Protein 4PT7 (pdb70)

Radius of gyration: 27.23 Å; Cα contacts (8 Å, |Δi|>4): 713; chains: 4; bounding box: 63×76×85 Å

Foldseek 3Di:
DDDDDDPCVVVVPDDFDFDPLCVFPPLNPLQDPLLRRLLSLVVVCLVVQVVVVQADPVRAGKDQDALVRSCVSSVHDSVVSVVSQVSCVVSVQKDWDDDDDSRGIIIGGHDHDDDPRSVVVVVCVVPVDDD/DDDDDDVCVVVVPDDQDFDCCCVQPPLNVLPDPLLRRLLSLVVVCLVVQVVVVQADPVRAGKDFDALVRSCVSSVHDSVVSVVSQVSCVVSVQKDWADPDDRGGIIIGGHDHDADPSSVVVVVCVVVVDDDD/DDDDDDPVVVVVPDDFDFDPLCVQPPLNPLQDPLLRRLLSLVVVCLVVQVVVVQADPVRAGKDQDALVRSCVSSVHDSVVSVVSQVSCVVSVQKDWADPPDRRGIIMGGDDHDDDPSSVVVVVCVVPVDDDD/DDDDDDPVVVVVPDDFDFDPCCVQPPLNVQDDVLLRSLLSLVVVCLVVQVVVVQADPVRAGKDQDALVVSCVSSVHDNVVSVVSQCSCVVSVQKDWDDDPDNGGIIIGGHDHDDDPSSVVRVVCVVPVDDDD

B-factor: mean 53.96, std 19.15, range [24.27, 131.44]

Nearest PDB structures (foldseek):
  4pql-assembly1_A  TM=9.745E-01  e=8.942E-23  Staphylococcus aureus
  5kbj-assembly2_D  TM=9.899E-01  e=1.056E-21  Staphylococcus aureus
  5kbj-assembly1_C  TM=9.916E-01  e=3.564E-20  Staphylococcus aureus
  5kbj-assembly2_G  TM=9.544E-01  e=2.314E-20  Staphylococcus aureus
  4pta-assembly1_D  TM=9.881E-01  e=1.549E-15  Staphylococcus aureus subsp. aureus USA300

Secondary structure (DSSP, 8-state):
------HHHHHHT-EEEEEGGGGT-TTSTT--HHHHHHHHHHHHHHHHHHHTT-B-TT--B-B---HHHHHHHHT--HHHHHHHHHHHHHTTSEEEE--STTSPPEEEE------HHHHHHHHHHHT----/------HHHHHHT-EEEEETHHHH-GGGTT--HHHHHHHHHHHHHHHHHHHTT-B-TT--B-B---HHHHHHHHT--HHHHHHHHHHHHHTTSEEEE--STTPPPEEEE-PPP--HHHHHHHHHHHT-PPP-/------HHHHHHT-EEEEETHHHH-GGGTT--HHHHHHHHHHHHHHHHHHHTT-B-TTS-B-B---HHHHHHHTT--HHHHHHHHHHHHHTTSEEEE---TTSPPEEEE-PPP--HHHHHHHHHHTT-PPP-/---PPPHHHHHHT-EEEEEGGGGT-TTSTT--HHHHHHHHHHHHHHHHHHHTT-B-TT--B-B---HHHHHHHTT--HHHHHHHHHHHHHTTSEEEE---TTS--EEEE-PPP--HHHHHHHHHHHT-PPP-

Sequence (527 aa):
QNQYFTVQENYKERFYQIPKVFFTSENYKNLTNDMKIAYAILRDRLNLSIKNSWVDEDGNIYFVYSNEKLMEILNCKKEKLTKIKKGLENDGLLIQKRRGLNKPNILYLMKPIVTERDIYKIEKEENDVEPQNQYFTVQENYKERFYQIPKVFFTSENYKNLTNDMKIAYAILRDRLNLSIKNSWVDEDGNIYFVYSNEKLMEILNCKKEKLTKIKKGLENDGLLIQKRRGLNKPNILYLMKPIVTERDIYKIEKEENDVEPYQNQYFTVQENYKERFYQIPKVFFTSENYKNLTNDMKIAYAILRDRLNLSIKNSWVDEDGNIYFVYSNEKLMEILNCKKEKLTKIKKGLENDGLLIQKRRGLNKPNILYLMKPIVTERDIYKIEKEENDVEPYQNQYFTVQENYKERFYQIPKVFFTSENYKNLTNDMKIAYAILRDRLNLSIKNSWVDEDGNIYFVYSNEKLMEILNCKKEKLTKIKKGLENDGLLIQKRRGLNKPNILYLMKPIVTERDIYKIEKEENDVEPY

Solvent-accessible surface area: 31134 Å² total; per-residue (Å²): 151,158,162,200,212,58,81,80,58,83,16,32,74,57,33,13,57,0,2,7,1,4,54,12,3,62,76,7,85,40,4,25,9,42,21,16,12,3,6,1,16,4,59,44,15,45,80,3,0,94,120,23,86,24,61,40,178,108,48,69,52,41,0,38,8,30,58,124,50,2,56,113,16,20,132,27,141,118,111,73,2,71,116,8,27,118,12,0,64,102,39,40,1,1,65,37,124,190,124,44,141,136,106,50,36,27,4,39,17,59,114,5,124,17,47,145,138,0,37,131,86,1,64,133,71,44,73,43,70,83,163,146,158,167,205,211,63,86,82,63,79,21,37,74,56,32,16,58,1,1,14,1,3,62,8,4,91,93,7,148,107,12,58,48,33,13,22,8,3,5,1,15,4,53,52,16,45,76,5,0,93,109,20,88,25,63,39,169,121,48,75,51,40,1,31,6,37,34,63,52,2,22,109,20,11,100,25,37,35,70,62,2,73,98,7,24,124,11,0,74,104,36,42,0,1,66,31,118,174,90,41,167,133,127,41,29,29,3,28,21,80,116,5,113,20,52,155,140,2,37,142,51,2,79,122,69,38,89,42,69,77,120,155,148,155,167,205,212,58,76,78,57,84,20,32,76,56,33,16,56,0,2,12,0,3,60,21,4,66,76,7,80,43,6,6,23,44,5,21,10,4,4,1,15,5,58,47,16,42,79,4,0,97,118,22,86,22,63,37,178,107,46,74,54,38,1,38,15,32,72,120,52,3,33,122,14,18,134,28,154,137,130,80,4,75,86,6,20,94,12,0,64,119,35,44,1,4,70,20,112,169,106,42,144,127,98,47,35,42,3,34,18,54,109,6,115,16,49,150,142,0,35,123,79,2,67,123,70,44,74,45,66,87,116,259,149,155,164,201,212,61,78,81,64,81,19,46,73,61,29,16,58,1,2,7,0,4,62,7,5,88,93,6,142,115,10,51,43,44,11,21,11,3,4,1,15,4,53,50,17,45,99,7,0,97,122,23,85,20,60,41,180,123,44,76,52,36,1,31,16,35,44,64,52,4,20,108,15,19,133,25,62,35,64,68,2,43,106,7,24,117,14,0,73,118,34,42,1,1,60,43,111,188,84,54,154,149,95,47,46,28,4,27,18,58,118,6,113,20,54,150,180,3,33,150,73,2,55,136,71,38,83,43,64,90,114,153

Structure (mmCIF, N/CA/C/O backbone):
data_4PT7
#
_entry.id   4PT7
#
_cell.length_a   199.900
_cell.length_b   199.900
_cell.length_c   131.500
_cell.angle_alpha   90.00
_cell.angle_beta   90.00
_cell.angle_gamma   90.00
#
_symmetry.space_group_name_H-M   'I 4 2 2'
#
loop_
_entity.id
_entity.type
_entity.pdbx_description
1 polymer 'Replication initiator A family protein'
2 non-polymer 'SULFATE ION'
3 water water
#
loop_
_atom_site.group_PDB
_atom_site.id
_atom_site.type_symbol
_atom_site.label_atom_id
_atom_site.label_alt_id
_atom_site.label_comp_id
_atom_site.label_asym_id
_atom_site.label_entity_id
_atom_site.label_seq_id
_atom_site.pdbx_PDB_ins_code
_atom_site.Cartn_x
_atom_site.Cartn_y
_atom_site.Cartn_z
_atom_site.occupancy
_atom_site.B_iso_or_equiv
_atom_site.auth_seq_id
_atom_site.auth_comp_id
_atom_site.auth_asym_id
_atom_site.auth_atom_id
_atom_site.pdbx_PDB_model_num
ATOM 1 N N . GLN A 1 2 ? 70.903 -62.069 41.513 1.00 77.80 2 GLN A N 1
ATOM 2 C CA . GLN A 1 2 ? 70.320 -63.308 40.916 1.00 78.66 2 GLN A CA 1
ATOM 3 C C . GLN A 1 2 ? 68.958 -63.024 40.275 1.00 78.98 2 GLN A C 1
ATOM 4 O O . GLN A 1 2 ? 68.339 -61.987 40.540 1.00 78.28 2 GLN A O 1
ATOM 6 N N . ASN A 1 3 ? 68.501 -63.944 39.426 1.00 76.51 3 ASN A N 1
ATOM 7 C CA . ASN A 1 3 ? 67.210 -63.799 38.753 1.00 71.88 3 ASN A CA 1
ATOM 8 C C . ASN A 1 3 ? 66.083 -64.110 39.738 1.00 69.92 3 ASN A C 1
ATOM 9 O O . ASN A 1 3 ? 66.156 -65.090 40.486 1.00 70.35 3 ASN A O 1
ATOM 14 N N . GLN A 1 4 ? 65.040 -63.285 39.741 1.00 64.26 4 GLN A N 1
ATOM 15 C CA . GLN A 1 4 ? 63.930 -63.504 40.654 1.00 58.70 4 GLN A CA 1
ATOM 16 C C . GLN A 1 4 ? 62.624 -63.815 39.934 1.00 53.03 4 GLN A C 1
ATOM 17 O O . GLN A 1 4 ? 62.407 -63.412 38.787 1.00 48.63 4 GLN A O 1
ATOM 23 N N . TYR A 1 5 ? 61.758 -64.549 40.626 1.00 49.61 5 TYR A N 1
ATOM 24 C CA . TYR A 1 5 ? 60.470 -64.962 40.092 1.00 45.88 5 TYR A CA 1
ATOM 25 C C . TYR A 1 5 ? 59.441 -63.836 40.086 1.00 44.91 5 TYR A C 1
ATOM 26 O O . TYR A 1 5 ? 59.633 -62.796 40.711 1.00 41.11 5 TYR A O 1
ATOM 35 N N . PHE A 1 6 ? 58.345 -64.054 39.367 1.00 41.24 6 PHE A N 1
ATOM 36 C CA . PHE A 1 6 ? 57.258 -63.098 39.339 1.00 39.45 6 PHE A CA 1
ATOM 37 C C . PHE A 1 6 ? 56.293 -63.609 40.404 1.00 40.67 6 PHE A C 1
ATOM 38 O O . PHE A 1 6 ? 55.753 -64.704 40.274 1.00 42.52 6 PHE A O 1
ATOM 46 N N . THR A 1 7 ? 56.095 -62.833 41.464 1.00 38.61 7 THR A N 1
ATOM 47 C CA . THR A 1 7 ? 55.195 -63.250 42.535 1.00 36.74 7 THR A CA 1
ATOM 48 C C . THR A 1 7 ? 53.816 -62.612 42.398 1.00 40.25 7 THR A C 1
ATOM 49 O O . THR A 1 7 ? 53.676 -61.504 41.870 1.00 40.21 7 THR A O 1
ATOM 53 N N . VAL A 1 8 ? 52.794 -63.324 42.864 1.00 39.13 8 VAL A N 1
ATOM 54 C CA . VAL A 1 8 ? 51.425 -62.830 42.788 1.00 40.67 8 VAL A CA 1
ATOM 55 C C . VAL A 1 8 ? 51.240 -61.628 43.732 1.00 42.31 8 VAL A C 1
ATOM 56 O O . VAL A 1 8 ? 50.505 -60.691 43.420 1.00 44.77 8 VAL A O 1
ATOM 60 N N . GLN A 1 9 ? 51.932 -61.636 44.866 1.00 38.70 9 GLN A N 1
ATOM 61 C CA . GLN A 1 9 ? 51.814 -60.529 45.804 1.00 44.75 9 GLN A CA 1
ATOM 62 C C . GLN A 1 9 ? 52.349 -59.235 45.179 1.00 45.18 9 GLN A C 1
ATOM 63 O O . GLN A 1 9 ? 51.780 -58.162 45.374 1.00 41.45 9 GLN A O 1
ATOM 69 N N . GLU A 1 10 ? 53.436 -59.332 44.420 1.00 44.02 10 GLU A N 1
ATOM 70 C CA . GLU A 1 10 ? 53.991 -58.151 43.779 1.00 43.08 10 GLU A CA 1
ATOM 71 C C . GLU A 1 10 ? 53.028 -57.686 42.684 1.00 42.55 10 GLU A C 1
ATOM 72 O O . GLU A 1 10 ? 52.841 -56.494 42.469 1.00 42.22 10 GLU A O 1
ATOM 78 N N . ASN A 1 11 ? 52.398 -58.638 42.012 1.00 37.50 11 ASN A N 1
ATOM 79 C CA . ASN A 1 11 ? 51.460 -58.326 40.950 1.00 34.46 11 ASN A CA 1
ATOM 80 C C . ASN A 1 11 ? 50.266 -57.533 41.488 1.00 37.74 11 ASN A C 1
ATOM 81 O O . ASN A 1 11 ? 49.867 -56.528 40.909 1.00 38.17 11 ASN A O 1
ATOM 86 N N . TYR A 1 12 ? 49.688 -57.969 42.599 1.00 33.63 12 TYR A N 1
ATOM 87 C CA . TYR A 1 12 ? 48.544 -57.248 43.142 1.00 37.55 12 TYR A CA 1
ATOM 88 C C . TYR A 1 12 ? 48.986 -55.986 43.869 1.00 39.90 12 TYR A C 1
ATOM 89 O O . TYR A 1 12 ? 48.255 -55.010 43.951 1.00 37.79 12 TYR A O 1
ATOM 98 N N . LYS A 1 13 ? 50.219 -56.000 44.346 1.00 41.30 13 LYS A N 1
ATOM 99 C CA . LYS A 1 13 ? 50.791 -54.858 45.032 1.00 41.94 13 LYS A CA 1
ATOM 100 C C . LYS A 1 13 ? 50.958 -53.707 44.021 1.00 45.58 13 LYS A C 1
ATOM 101 O O . LYS A 1 13 ? 50.877 -52.530 44.383 1.00 46.84 13 LYS A O 1
ATOM 107 N N . GLU A 1 14 ? 51.167 -54.063 42.753 1.00 41.53 14 GLU A N 1
ATOM 108 C CA . GLU A 1 14 ? 51.353 -53.088 41.681 1.00 39.29 14 GLU A CA 1
ATOM 109 C C . GLU A 1 14 ? 50.087 -52.764 40.877 1.00 38.56 14 GLU A C 1
ATOM 110 O O . GLU A 1 14 ? 50.146 -52.483 39.684 1.00 40.96 14 GLU A O 1
ATOM 116 N N . ARG A 1 15 ? 48.944 -52.798 41.548 1.00 39.27 15 ARG A N 1
ATOM 117 C CA . ARG A 1 15 ? 47.661 -52.453 40.932 1.00 35.75 15 ARG A CA 1
ATOM 118 C C . ARG A 1 15 ? 47.223 -51.133 41.561 1.00 32.28 15 ARG A C 1
ATOM 119 O O . ARG A 1 15 ? 47.193 -51.010 42.795 1.00 33.89 15 ARG A O 1
ATOM 127 N N . PHE A 1 16 ? 46.891 -50.141 40.741 1.00 31.21 16 PHE A N 1
ATOM 128 C CA . PHE A 1 16 ? 46.505 -48.860 41.309 1.00 32.61 16 PHE A CA 1
ATOM 129 C C . PHE A 1 16 ? 45.346 -48.162 40.612 1.00 35.79 16 PHE A C 1
ATOM 130 O O . PHE A 1 16 ? 44.867 -48.583 39.551 1.00 31.65 16 PHE A O 1
ATOM 138 N N . TYR A 1 17 ? 44.891 -47.090 41.257 1.00 35.81 17 TYR A N 1
ATOM 139 C CA . TYR A 1 17 ? 43.864 -46.218 40.717 1.00 32.18 17 TYR A CA 1
ATOM 140 C C . TYR A 1 17 ? 44.696 -45.031 40.271 1.00 29.83 17 TYR A C 1
ATOM 141 O O . TYR A 1 17 ? 45.644 -44.627 40.958 1.00 30.32 17 TYR A O 1
ATOM 150 N N . GLN A 1 18 ? 44.369 -44.503 39.102 1.00 30.55 18 GLN A N 1
ATOM 151 C CA . GLN A 1 18 ? 45.127 -43.409 38.531 1.00 34.80 18 GLN A CA 1
ATOM 152 C C . GLN A 1 18 ? 44.399 -42.085 38.538 1.00 37.83 18 GLN A C 1
ATOM 153 O O . GLN A 1 18 ? 43.322 -41.959 37.961 1.00 36.38 18 GLN A O 1
ATOM 159 N N . ILE A 1 19 ? 45.013 -41.082 39.152 1.00 36.30 19 ILE A N 1
ATOM 160 C CA . ILE A 1 19 ? 44.407 -39.767 39.177 1.00 33.71 19 ILE A CA 1
ATOM 161 C C . ILE A 1 19 ? 45.207 -38.856 38.266 1.00 34.20 19 ILE A C 1
ATOM 162 O O . ILE A 1 19 ? 46.426 -38.771 38.388 1.00 31.48 19 ILE A O 1
ATOM 167 N N . PRO A 1 20 ? 44.535 -38.164 37.336 1.00 30.80 20 PRO A N 1
ATOM 168 C CA . PRO A 1 20 ? 45.255 -37.262 36.430 1.00 30.33 20 PRO A CA 1
ATOM 169 C C . PRO A 1 20 ? 46.009 -36.200 37.234 1.00 35.10 20 PRO A C 1
ATOM 170 O O . PRO A 1 20 ? 45.450 -35.604 38.162 1.00 33.84 20 PRO A O 1
ATOM 174 N N . LYS A 1 21 ? 47.268 -35.958 36.873 1.00 34.97 21 LYS A N 1
ATOM 175 C CA . LYS A 1 21 ? 48.084 -34.970 37.572 1.00 35.35 21 LYS A CA 1
ATOM 176 C C . LYS A 1 21 ? 47.491 -33.579 37.423 1.00 37.23 21 LYS A C 1
ATOM 177 O O . LYS A 1 21 ? 47.597 -32.745 38.322 1.00 40.92 21 LYS A O 1
ATOM 183 N N . VAL A 1 22 ? 46.860 -33.336 36.282 1.00 38.63 22 VAL A N 1
ATOM 184 C CA . VAL A 1 22 ? 46.266 -32.041 36.020 1.00 37.22 22 VAL A CA 1
ATOM 185 C C . VAL A 1 22 ? 45.247 -31.663 37.106 1.00 39.03 22 VAL A C 1
ATOM 186 O O . VAL A 1 22 ? 44.940 -30.499 37.271 1.00 38.75 22 VAL A O 1
ATOM 190 N N . PHE A 1 23 ? 44.730 -32.637 37.857 1.00 38.22 23 PHE A N 1
ATOM 191 C CA . PHE A 1 23 ? 43.772 -32.322 38.926 1.00 39.51 23 PHE A CA 1
ATOM 192 C C . PHE A 1 23 ? 44.443 -31.622 40.105 1.00 42.70 23 PHE A C 1
ATOM 193 O O . PHE A 1 23 ? 43.760 -31.114 40.987 1.00 46.96 23 PHE A O 1
ATOM 201 N N . PHE A 1 24 ? 45.770 -31.588 40.124 1.00 43.33 24 PHE A N 1
ATOM 202 C CA . PHE A 1 24 ? 46.475 -30.952 41.236 1.00 46.62 24 PHE A CA 1
ATOM 203 C C . PHE A 1 24 ? 47.249 -29.715 40.820 1.00 47.92 24 PHE A C 1
ATOM 204 O O . PHE A 1 24 ? 47.934 -29.104 41.629 1.00 51.86 24 PHE A O 1
ATOM 212 N N . THR A 1 25 ? 47.151 -29.349 39.553 1.00 55.69 25 THR A N 1
ATOM 213 C CA . THR A 1 25 ? 47.873 -28.184 39.070 1.00 62.16 25 THR A CA 1
ATOM 214 C C . THR A 1 25 ? 46.921 -27.203 38.423 1.00 66.46 25 THR A C 1
ATOM 215 O O . THR A 1 25 ? 46.961 -26.003 38.707 1.00 69.41 25 THR A O 1
ATOM 219 N N . SER A 1 26 ? 46.055 -27.732 37.563 1.00 67.15 26 SER A N 1
ATOM 220 C CA . SER A 1 26 ? 45.086 -26.923 36.838 1.00 68.35 26 SER A CA 1
ATOM 221 C C . SER A 1 26 ? 44.237 -26.046 37.732 1.00 72.99 26 SER A C 1
ATOM 222 O O . SER A 1 26 ? 43.659 -26.512 38.724 1.00 74.52 26 SER A O 1
ATOM 225 N N . GLU A 1 27 ? 44.162 -24.772 37.361 1.00 71.06 27 GLU A N 1
ATOM 226 C CA . GLU A 1 27 ? 43.360 -23.817 38.093 1.00 72.28 27 GLU A CA 1
ATOM 227 C C . GLU A 1 27 ? 41.916 -23.968 37.629 1.00 69.77 27 GLU A C 1
ATOM 228 O O . GLU A 1 27 ? 41.064 -23.130 37.923 1.00 72.75 27 GLU A O 1
ATOM 234 N N . ASN A 1 28 ? 41.643 -25.044 36.896 1.00 62.69 28 ASN A N 1
ATOM 235 C CA . ASN A 1 28 ? 40.295 -25.299 36.409 1.00 55.84 28 ASN A CA 1
ATOM 236 C C . ASN A 1 28 ? 39.661 -26.460 37.165 1.00 50.28 28 ASN A C 1
ATOM 237 O O . ASN A 1 28 ? 38.493 -26.782 36.956 1.00 47.95 28 ASN A O 1
ATOM 242 N N . TYR A 1 29 ? 40.429 -27.079 38.057 1.00 45.11 29 TYR A N 1
ATOM 243 C CA . TYR A 1 29 ? 39.922 -28.205 38.837 1.00 42.42 29 TYR A CA 1
ATOM 244 C C . TYR A 1 29 ? 40.074 -27.985 40.341 1.00 42.65 29 TYR A C 1
ATOM 245 O O . TYR A 1 29 ? 40.004 -28.935 41.126 1.00 41.87 29 TYR A O 1
ATOM 254 N N . LYS A 1 30 ? 40.278 -26.736 40.744 1.00 43.40 30 LYS A N 1
ATOM 255 C CA . LYS A 1 30 ? 40.444 -26.425 42.157 1.00 43.99 30 LYS A CA 1
ATOM 256 C C . LYS A 1 30 ? 39.209 -26.763 42.975 1.00 41.69 30 LYS A C 1
ATOM 257 O O . LYS A 1 30 ? 39.305 -26.985 44.186 1.00 38.76 30 LYS A O 1
ATOM 263 N N . ASN A 1 31 ? 38.052 -26.826 42.319 1.00 38.75 31 ASN A N 1
ATOM 264 C CA . ASN A 1 31 ? 36.825 -27.158 43.027 1.00 42.17 31 ASN A CA 1
ATOM 265 C C . ASN A 1 31 ? 36.659 -28.645 43.302 1.00 42.86 31 ASN A C 1
ATOM 266 O O . ASN A 1 31 ? 35.797 -29.035 44.087 1.00 42.68 31 ASN A O 1
ATOM 271 N N . LEU A 1 32 ? 37.485 -29.476 42.671 1.00 38.55 32 LEU A N 1
ATOM 272 C CA . LEU A 1 32 ? 37.395 -30.913 42.907 1.00 38.84 32 LEU A CA 1
ATOM 273 C C . LEU A 1 32 ? 37.950 -31.261 44.278 1.00 36.66 32 LEU A C 1
ATOM 274 O O . LEU A 1 32 ? 39.067 -30.865 44.623 1.00 38.43 32 LEU A O 1
ATOM 279 N N . THR A 1 33 ? 37.172 -32.015 45.045 1.00 34.37 33 THR A N 1
ATOM 280 C CA . THR A 1 33 ? 37.603 -32.438 46.366 1.00 37.95 33 THR A CA 1
ATOM 281 C C . THR A 1 33 ? 38.376 -33.741 46.212 1.00 44.05 33 THR A C 1
ATOM 282 O O . THR A 1 33 ? 38.327 -34.377 45.152 1.00 43.01 33 THR A O 1
ATOM 286 N N . ASN A 1 34 ? 39.073 -34.146 47.268 1.00 40.86 34 ASN A N 1
ATOM 287 C CA . ASN A 1 34 ? 39.814 -35.399 47.237 1.00 42.30 34 ASN A CA 1
ATOM 288 C C . ASN A 1 34 ? 38.887 -36.557 46.877 1.00 41.01 34 ASN A C 1
ATOM 289 O O . ASN A 1 34 ? 39.274 -37.439 46.119 1.00 43.53 34 ASN A O 1
ATOM 294 N N . ASP A 1 35 ? 37.671 -36.564 47.424 1.00 40.40 35 ASP A N 1
ATOM 295 C CA . ASP A 1 35 ? 36.721 -37.639 47.129 1.00 39.68 35 ASP A CA 1
ATOM 296 C C . ASP A 1 35 ? 36.343 -37.677 45.652 1.00 38.35 35 ASP A C 1
ATOM 297 O O . ASP A 1 35 ? 36.045 -38.745 45.113 1.00 32.07 35 ASP A O 1
ATOM 302 N N . MET A 1 36 ? 36.341 -36.506 45.014 1.00 36.73 36 MET A N 1
ATOM 303 C CA . MET A 1 36 ? 36.002 -36.398 43.598 1.00 38.46 36 MET A CA 1
ATOM 304 C C . MET A 1 36 ? 37.135 -36.943 42.730 1.00 39.15 36 MET A C 1
ATOM 305 O O . MET A 1 36 ? 36.895 -37.650 41.750 1.00 36.47 36 MET A O 1
ATOM 310 N N . LYS A 1 37 ? 38.367 -36.594 43.093 1.00 35.57 37 LYS A N 1
ATOM 311 C CA . LYS A 1 37 ? 39.547 -37.034 42.357 1.00 35.89 37 LYS A CA 1
ATOM 312 C C . LYS A 1 37 ? 39.673 -38.550 42.441 1.00 37.38 37 LYS A C 1
ATOM 313 O O . LYS A 1 37 ? 39.871 -39.225 41.428 1.00 35.00 37 LYS A O 1
ATOM 319 N N . ILE A 1 38 ? 39.536 -39.075 43.655 1.00 31.48 38 ILE A N 1
ATOM 320 C CA . ILE A 1 38 ? 39.616 -40.508 43.879 1.00 33.67 38 ILE A CA 1
ATOM 321 C C . ILE A 1 38 ? 38.454 -41.243 43.200 1.00 34.86 38 ILE A C 1
ATOM 322 O O . ILE A 1 38 ? 38.650 -42.304 42.618 1.00 38.42 38 ILE A O 1
ATOM 327 N N . ALA A 1 39 ? 37.255 -40.675 43.253 1.00 32.76 39 ALA A N 1
ATOM 328 C CA . ALA A 1 39 ? 36.105 -41.315 42.624 1.00 34.29 39 ALA A CA 1
ATOM 329 C C . ALA A 1 39 ? 36.345 -41.401 41.122 1.00 33.44 39 ALA A C 1
ATOM 330 O O . ALA A 1 39 ? 36.071 -42.423 40.497 1.00 31.34 39 ALA A O 1
ATOM 332 N N . TYR A 1 40 ? 36.843 -40.312 40.549 1.00 30.84 40 TYR A N 1
ATOM 333 C CA . TYR A 1 40 ? 37.137 -40.265 39.126 1.00 35.23 40 TYR A CA 1
ATOM 334 C C . TYR A 1 40 ? 38.102 -41.403 38.749 1.00 33.45 40 TYR A C 1
ATOM 335 O O . TYR A 1 40 ? 37.875 -42.110 37.777 1.00 33.63 40 TYR A O 1
ATOM 344 N N . ALA A 1 41 ? 39.160 -41.583 39.535 1.00 31.00 41 ALA A N 1
ATOM 345 C CA . ALA A 1 41 ? 40.163 -42.620 39.275 1.00 33.49 41 ALA A CA 1
ATOM 346 C C . ALA A 1 41 ? 39.567 -44.014 39.340 1.00 34.91 41 ALA A C 1
ATOM 347 O O . ALA A 1 41 ? 39.918 -44.886 38.545 1.00 37.14 41 ALA A O 1
ATOM 349 N N . ILE A 1 42 ? 38.680 -44.226 40.302 1.00 33.25 42 ILE A N 1
ATOM 350 C CA . ILE A 1 42 ? 38.044 -45.522 40.450 1.00 35.26 42 ILE A CA 1
ATOM 351 C C . ILE A 1 42 ? 37.143 -45.792 39.248 1.00 37.26 42 ILE A C 1
ATOM 352 O O . ILE A 1 42 ? 37.100 -46.912 38.739 1.00 35.59 42 ILE A O 1
ATOM 357 N N . LEU A 1 43 ? 36.438 -44.764 38.777 1.00 34.60 43 LEU A N 1
ATOM 358 C CA . LEU A 1 43 ? 35.558 -44.931 37.626 1.00 35.51 43 LEU A CA 1
ATOM 359 C C . LEU A 1 43 ? 36.381 -45.140 36.343 1.00 39.48 43 LEU A C 1
ATOM 360 O O . LEU A 1 43 ? 35.959 -45.875 35.449 1.00 35.27 43 LEU A O 1
ATOM 365 N N . ARG A 1 44 ? 37.552 -44.502 36.260 1.00 37.06 44 ARG A N 1
ATOM 366 C CA . ARG A 1 44 ? 38.423 -44.666 35.096 1.00 35.69 44 ARG A CA 1
ATOM 367 C C . ARG A 1 44 ? 38.809 -46.147 35.020 1.00 35.83 44 ARG A C 1
ATOM 368 O O . ARG A 1 44 ? 38.881 -46.725 33.937 1.00 37.42 44 ARG A O 1
ATOM 376 N N . ASP A 1 45 ? 39.038 -46.757 36.181 1.00 32.30 45 ASP A N 1
ATOM 377 C CA . ASP A 1 45 ? 39.393 -48.170 36.243 1.00 35.14 45 ASP A CA 1
ATOM 378 C C . ASP A 1 45 ? 38.213 -49.060 35.838 1.00 39.58 45 ASP A C 1
ATOM 379 O O . ASP A 1 45 ? 38.412 -50.101 35.206 1.00 39.15 45 ASP A O 1
ATOM 384 N N . ARG A 1 46 ? 36.992 -48.653 36.197 1.00 39.67 46 ARG A N 1
ATOM 385 C CA . ARG A 1 46 ? 35.794 -49.438 35.877 1.00 41.54 46 ARG A CA 1
ATOM 386 C C . ARG A 1 46 ? 35.520 -49.502 34.375 1.00 40.03 46 ARG A C 1
ATOM 387 O O . ARG A 1 46 ? 34.755 -50.345 33.919 1.00 45.31 46 ARG A O 1
ATOM 395 N N . LEU A 1 47 ? 36.101 -48.577 33.617 1.00 42.33 47 LEU A N 1
ATOM 396 C CA . LEU A 1 47 ? 35.909 -48.549 32.173 1.00 40.03 47 LEU A CA 1
ATOM 397 C C . LEU A 1 47 ? 36.211 -49.942 31.614 1.00 43.09 47 LEU A C 1
ATOM 398 O O . LEU A 1 47 ? 35.615 -50.376 30.630 1.00 37.79 47 LEU A O 1
ATOM 403 N N . ASN A 1 48 ? 37.134 -50.643 32.264 1.00 42.45 48 ASN A N 1
ATOM 404 C CA . ASN A 1 48 ? 37.511 -51.985 31.844 1.00 46.17 48 ASN A CA 1
ATOM 405 C C . ASN A 1 48 ? 36.276 -52.879 31.872 1.00 45.80 48 ASN A C 1
ATOM 406 O O . ASN A 1 48 ? 35.965 -53.563 30.901 1.00 43.61 48 ASN A O 1
ATOM 411 N N . LEU A 1 49 ? 35.579 -52.872 33.004 1.00 43.56 49 LEU A N 1
ATOM 412 C CA . LEU A 1 49 ? 34.373 -53.667 33.160 1.00 40.41 49 LEU A CA 1
ATOM 413 C C . LEU A 1 49 ? 33.299 -53.211 32.190 1.00 40.80 49 LEU A C 1
ATOM 414 O O . LEU A 1 49 ? 32.535 -54.022 31.686 1.00 40.79 49 LEU A O 1
ATOM 419 N N . SER A 1 50 ? 33.250 -51.913 31.916 1.00 41.14 50 SER A N 1
ATOM 420 C CA . SER A 1 50 ? 32.272 -51.399 30.969 1.00 40.23 50 SER A CA 1
ATOM 421 C C . SER A 1 50 ? 32.433 -52.125 29.636 1.00 43.83 50 SER A C 1
ATOM 422 O O . SER A 1 50 ? 31.447 -52.595 29.056 1.00 44.58 50 SER A O 1
ATOM 425 N N . ILE A 1 51 ? 33.676 -52.204 29.156 1.00 41.02 51 ILE A N 1
ATOM 426 C CA . ILE A 1 51 ? 33.966 -52.856 27.884 1.00 43.57 51 ILE A CA 1
ATOM 427 C C . ILE A 1 51 ? 33.521 -54.309 27.910 1.00 42.23 51 ILE A C 1
ATOM 428 O O . ILE A 1 51 ? 32.888 -54.791 26.973 1.00 43.25 51 ILE A O 1
ATOM 433 N N . LYS A 1 52 ? 33.847 -55.002 28.993 1.00 42.61 52 LYS A N 1
ATOM 434 C CA . LYS A 1 52 ? 33.444 -56.388 29.143 1.00 44.53 52 LYS A CA 1
ATOM 435 C C . LYS A 1 52 ? 31.915 -56.507 29.175 1.00 47.24 52 LYS A C 1
ATOM 436 O O . LYS A 1 52 ? 31.370 -57.542 28.794 1.00 48.92 52 LYS A O 1
ATOM 442 N N . ASN A 1 53 ? 31.224 -55.462 29.633 1.00 44.87 53 ASN A N 1
ATOM 443 C CA . ASN A 1 53 ? 29.759 -55.502 29.686 1.00 47.29 53 ASN A CA 1
ATOM 444 C C . ASN A 1 53 ? 29.177 -55.028 28.361 1.00 48.14 53 ASN A C 1
ATOM 445 O O . ASN A 1 53 ? 27.959 -54.913 28.209 1.00 45.60 53 ASN A O 1
ATOM 450 N N . SER A 1 54 ? 30.065 -54.727 27.419 1.00 49.17 54 SER A N 1
ATOM 451 C CA . SER A 1 54 ? 29.675 -54.255 26.097 1.00 48.95 54 SER A CA 1
ATOM 452 C C . SER A 1 54 ? 29.000 -52.900 26.152 1.00 47.55 54 SER A C 1
ATOM 453 O O . SER A 1 54 ? 28.221 -52.556 25.264 1.00 48.36 54 SER A O 1
ATOM 456 N N . TRP A 1 55 ? 29.298 -52.121 27.188 1.00 50.01 55 TRP A N 1
ATOM 457 C CA . TRP A 1 55 ? 28.701 -50.793 27.312 1.00 47.57 55 TRP A CA 1
ATOM 458 C C . TRP A 1 55 ? 29.446 -49.780 26.460 1.00 46.74 55 TRP A C 1
ATOM 459 O O . TRP A 1 55 ? 30.157 -48.914 26.979 1.00 48.48 55 TRP A O 1
ATOM 470 N N . VAL A 1 56 ? 29.277 -49.900 25.146 1.00 47.57 56 VAL A N 1
ATOM 471 C CA . VAL A 1 56 ? 29.919 -49.016 24.181 1.00 45.08 56 VAL A CA 1
ATOM 472 C C . VAL A 1 56 ? 28.865 -48.592 23.165 1.00 48.81 56 VAL A C 1
ATOM 473 O O . VAL A 1 56 ? 28.213 -49.442 22.554 1.00 49.41 56 VAL A O 1
ATOM 477 N N . ASP A 1 57 ? 28.685 -47.287 22.989 1.00 48.99 57 ASP A N 1
ATOM 478 C CA . ASP A 1 57 ? 27.685 -46.803 22.049 1.00 53.95 57 ASP A CA 1
ATOM 479 C C . ASP A 1 57 ? 28.148 -46.954 20.595 1.00 59.23 57 ASP A C 1
ATOM 480 O O . ASP A 1 57 ? 29.260 -47.423 20.336 1.00 57.16 57 ASP A O 1
ATOM 485 N N . GLU A 1 58 ? 27.291 -46.557 19.657 1.00 61.89 58 GLU A N 1
ATOM 486 C CA . GLU A 1 58 ? 27.593 -46.669 18.230 1.00 67.42 58 GLU A CA 1
ATOM 487 C C . GLU A 1 58 ? 28.836 -45.888 17.810 1.00 65.95 58 GLU A C 1
ATOM 488 O O . GLU A 1 58 ? 29.434 -46.174 16.773 1.00 66.69 58 GLU A O 1
ATOM 494 N N . ASP A 1 59 ? 29.227 -44.906 18.613 1.00 63.25 59 ASP A N 1
ATOM 495 C CA . ASP A 1 59 ? 30.404 -44.108 18.292 1.00 60.42 59 ASP A CA 1
ATOM 496 C C . ASP A 1 59 ? 31.681 -44.657 18.913 1.00 57.55 59 ASP A C 1
ATOM 497 O O . ASP A 1 59 ? 32.761 -44.107 18.700 1.00 57.98 59 ASP A O 1
ATOM 502 N N . GLY A 1 60 ? 31.561 -45.739 19.674 1.00 52.05 60 GLY A N 1
ATOM 503 C CA . GLY A 1 60 ? 32.731 -46.311 20.315 1.00 50.11 60 GLY A CA 1
ATOM 504 C C . GLY A 1 60 ? 32.997 -45.731 21.700 1.00 48.58 60 GLY A C 1
ATOM 505 O O . GLY A 1 60 ? 34.000 -46.078 22.335 1.00 44.85 60 GLY A O 1
ATOM 506 N N . ASN A 1 61 ? 32.108 -44.857 22.177 1.00 43.06 61 ASN A N 1
ATOM 507 C CA . ASN A 1 61 ? 32.276 -44.245 23.498 1.00 42.43 61 ASN A CA 1
ATOM 508 C C . ASN A 1 61 ? 31.854 -45.178 24.627 1.00 38.85 61 ASN A C 1
ATOM 509 O O . ASN A 1 61 ? 30.774 -45.756 24.599 1.00 41.80 61 ASN A O 1
ATOM 514 N N . ILE A 1 62 ? 32.733 -45.324 25.611 1.00 37.99 62 ILE A N 1
ATOM 515 C CA . ILE A 1 62 ? 32.503 -46.189 26.758 1.00 35.31 62 ILE A CA 1
ATOM 516 C C . ILE A 1 62 ? 31.675 -45.459 27.811 1.00 39.56 62 ILE A C 1
ATOM 517 O O . ILE A 1 62 ? 31.954 -44.297 28.144 1.00 39.26 62 ILE A O 1
ATOM 522 N N . TYR A 1 63 ? 30.656 -46.138 28.330 1.00 40.67 63 TYR A N 1
ATOM 523 C CA . TYR A 1 63 ? 29.777 -45.527 29.321 1.00 40.26 63 TYR A CA 1
ATOM 524 C C . TYR A 1 63 ? 29.425 -46.471 30.461 1.00 39.90 63 TYR A C 1
ATOM 525 O O . TYR A 1 63 ? 29.842 -47.637 30.468 1.00 37.88 63 TYR A O 1
ATOM 534 N N . PHE A 1 64 ? 28.662 -45.955 31.426 1.00 38.03 64 PHE A N 1
ATOM 535 C CA . PHE A 1 64 ? 28.228 -46.743 32.571 1.00 41.16 64 PHE A CA 1
ATOM 536 C C . PHE A 1 64 ? 26.707 -46.797 32.610 1.00 44.47 64 PHE A C 1
ATOM 537 O O . PHE A 1 64 ? 26.027 -45.863 32.191 1.00 47.77 64 PHE A O 1
ATOM 545 N N . VAL A 1 65 ? 26.172 -47.892 33.130 1.00 44.83 65 VAL A N 1
ATOM 546 C CA . VAL A 1 65 ? 24.735 -48.002 33.277 1.00 54.49 65 VAL A CA 1
ATOM 547 C C . VAL A 1 65 ? 24.453 -48.593 34.658 1.00 51.50 65 VAL A C 1
ATOM 548 O O . VAL A 1 65 ? 23.576 -49.430 34.825 1.00 55.52 65 VAL A O 1
ATOM 552 N N . TYR A 1 66 ? 25.212 -48.132 35.648 1.00 49.44 66 TYR A N 1
ATOM 553 C CA . TYR A 1 66 ? 25.061 -48.597 37.023 1.00 46.84 66 TYR A CA 1
ATOM 554 C C . TYR A 1 66 ? 23.985 -47.801 37.760 1.00 42.59 66 TYR A C 1
ATOM 555 O O . TYR A 1 66 ? 23.815 -46.614 37.522 1.00 41.69 66 TYR A O 1
ATOM 564 N N . SER A 1 67 ? 23.277 -48.453 38.674 1.00 44.89 67 SER A N 1
ATOM 565 C CA . SER A 1 67 ? 22.251 -47.760 39.464 1.00 44.99 67 SER A CA 1
ATOM 566 C C . SER A 1 67 ? 22.983 -46.914 40.502 1.00 48.83 67 SER A C 1
ATOM 567 O O . SER A 1 67 ? 24.179 -47.137 40.758 1.00 45.73 67 SER A O 1
ATOM 570 N N . ASN A 1 68 ? 22.293 -45.933 41.077 1.00 50.47 68 ASN A N 1
ATOM 571 C CA . ASN A 1 68 ? 22.921 -45.090 42.081 1.00 48.94 68 ASN A CA 1
ATOM 572 C C . ASN A 1 68 ? 23.388 -45.904 43.271 1.00 45.18 68 ASN A C 1
ATOM 573 O O . ASN A 1 68 ? 24.448 -45.633 43.834 1.00 47.56 68 ASN A O 1
ATOM 578 N N . GLU A 1 69 ? 22.618 -46.916 43.652 1.00 44.84 69 GLU A N 1
ATOM 579 C CA . GLU A 1 69 ? 23.021 -47.714 44.796 1.00 43.85 69 GLU A CA 1
ATOM 580 C C . GLU A 1 69 ? 24.249 -48.563 44.464 1.00 42.53 69 GLU A C 1
ATOM 581 O O . GLU A 1 69 ? 25.035 -48.901 45.349 1.00 46.04 69 GLU A O 1
ATOM 587 N N . LYS A 1 70 ? 24.413 -48.903 43.189 1.00 46.15 70 LYS A N 1
ATOM 588 C CA . LYS A 1 70 ? 25.555 -49.697 42.748 1.00 41.66 70 LYS A CA 1
ATOM 589 C C . LYS A 1 70 ? 26.792 -48.793 42.728 1.00 42.39 70 LYS A C 1
ATOM 590 O O . LYS A 1 70 ? 27.888 -49.223 43.071 1.00 40.90 70 LYS A O 1
ATOM 596 N N . LEU A 1 71 ? 26.612 -47.537 42.327 1.00 41.26 71 LEU A N 1
ATOM 597 C CA . LEU A 1 71 ? 27.720 -46.584 42.315 1.00 43.35 71 LEU A CA 1
ATOM 598 C C . LEU A 1 71 ? 28.203 -46.361 43.742 1.00 45.91 71 LEU A C 1
ATOM 599 O O . LEU A 1 71 ? 29.391 -46.169 43.972 1.00 47.18 71 LEU A O 1
ATOM 604 N N . MET A 1 72 ? 27.274 -46.393 44.697 1.00 47.24 72 MET A N 1
ATOM 605 C CA . MET A 1 72 ? 27.608 -46.196 46.106 1.00 43.53 72 MET A CA 1
ATOM 606 C C . MET A 1 72 ? 28.527 -47.318 46.570 1.00 41.94 72 MET A C 1
ATOM 607 O O . MET A 1 72 ? 29.469 -47.099 47.333 1.00 41.04 72 MET A O 1
ATOM 612 N N . GLU A 1 73 ? 28.244 -48.528 46.109 1.00 38.51 73 GLU A N 1
ATOM 613 C CA . GLU A 1 73 ? 29.040 -49.679 46.495 1.00 40.53 73 GLU A CA 1
ATOM 614 C C . GLU A 1 73 ? 30.425 -49.608 45.831 1.00 41.71 73 GLU A C 1
ATOM 615 O O . GLU A 1 73 ? 31.444 -49.867 46.472 1.00 38.19 73 GLU A O 1
ATOM 621 N N . ILE A 1 74 ? 30.446 -49.243 44.552 1.00 40.30 74 ILE A N 1
ATOM 622 C CA . ILE A 1 74 ? 31.684 -49.137 43.780 1.00 40.83 74 ILE A CA 1
ATOM 623 C C . ILE A 1 74 ? 32.624 -48.116 44.420 1.00 42.86 74 ILE A C 1
ATOM 624 O O . ILE A 1 74 ? 33.777 -48.426 44.732 1.00 39.74 74 ILE A O 1
ATOM 629 N N . LEU A 1 75 ? 32.109 -46.906 44.620 1.00 41.62 75 LEU A N 1
ATOM 630 C CA . LEU A 1 75 ? 32.862 -45.816 45.223 1.00 42.56 75 LEU A CA 1
ATOM 631 C C . LEU A 1 75 ? 32.914 -45.926 46.743 1.00 43.47 75 LEU A C 1
ATOM 632 O O . LEU A 1 75 ? 33.634 -45.183 47.393 1.00 47.40 75 LEU A O 1
ATOM 637 N N . ASN A 1 76 ? 32.149 -46.857 47.299 1.00 44.56 76 ASN A N 1
ATOM 638 C CA . ASN A 1 76 ? 32.097 -47.061 48.741 1.00 48.50 76 ASN A CA 1
ATOM 639 C C . ASN A 1 76 ? 31.769 -45.769 49.497 1.00 49.17 76 ASN A C 1
ATOM 640 O O . ASN A 1 76 ? 32.499 -45.353 50.395 1.00 46.46 76 ASN A O 1
ATOM 645 N N . CYS A 1 77 ? 30.661 -45.140 49.126 1.00 48.55 77 CYS A N 1
ATOM 646 C CA . CYS A 1 77 ? 30.239 -43.907 49.772 1.00 51.40 77 CYS A CA 1
ATOM 647 C C . CYS A 1 77 ? 28.733 -43.891 50.054 1.00 55.07 77 CYS A C 1
ATOM 648 O O . CYS A 1 77 ? 27.988 -44.790 49.636 1.00 55.42 77 CYS A O 1
ATOM 651 N N . LYS A 1 78 ? 28.307 -42.855 50.772 1.00 55.05 78 LYS A N 1
ATOM 652 C CA . LYS A 1 78 ? 26.908 -42.647 51.141 1.00 54.45 78 LYS A CA 1
ATOM 653 C C . LYS A 1 78 ? 26.168 -42.031 49.966 1.00 54.31 78 LYS A C 1
ATOM 654 O O . LYS A 1 78 ? 26.795 -41.483 49.051 1.00 54.72 78 LYS A O 1
ATOM 660 N N . LYS A 1 79 ? 24.838 -42.081 50.019 1.00 54.68 79 LYS A N 1
ATOM 661 C CA . LYS A 1 79 ? 24.010 -41.518 48.962 1.00 57.42 79 LYS A CA 1
ATOM 662 C C . LYS A 1 79 ? 24.241 -40.019 48.817 1.00 56.51 79 LYS A C 1
ATOM 663 O O . LYS A 1 79 ? 24.316 -39.503 47.697 1.00 60.48 79 LYS A O 1
ATOM 669 N N . GLU A 1 80 ? 24.359 -39.321 49.945 1.00 54.88 80 GLU A N 1
ATOM 670 C CA . GLU A 1 80 ? 24.574 -37.876 49.933 1.00 57.17 80 GLU A CA 1
ATOM 671 C C . GLU A 1 80 ? 25.949 -37.534 49.346 1.00 52.97 80 GLU A C 1
ATOM 672 O O . GLU A 1 80 ? 26.104 -36.571 48.604 1.00 48.32 80 GLU A O 1
ATOM 678 N N . LYS A 1 81 ? 26.946 -38.336 49.687 1.00 52.02 81 LYS A N 1
ATOM 679 C CA . LYS A 1 81 ? 28.290 -38.130 49.178 1.00 52.62 81 LYS A CA 1
ATOM 680 C C . LYS A 1 81 ? 28.299 -38.371 47.663 1.00 49.74 81 LYS A C 1
ATOM 681 O O . LYS A 1 81 ? 28.937 -37.628 46.918 1.00 42.90 81 LYS A O 1
ATOM 687 N N . LEU A 1 82 ? 27.580 -39.401 47.217 1.00 45.61 82 LEU A N 1
ATOM 688 C CA . LEU A 1 82 ? 27.508 -39.719 45.789 1.00 46.32 82 LEU A CA 1
ATOM 689 C C . LEU A 1 82 ? 26.963 -38.539 45.001 1.00 46.79 82 LEU A C 1
ATOM 690 O O . LEU A 1 82 ? 27.508 -38.166 43.954 1.00 46.92 82 LEU A O 1
ATOM 695 N N . THR A 1 83 ? 25.880 -37.964 45.515 1.00 46.33 83 THR A N 1
ATOM 696 C CA . THR A 1 83 ? 25.226 -36.827 44.889 1.00 45.26 83 THR A CA 1
ATOM 697 C C . THR A 1 83 ? 26.207 -35.667 44.751 1.00 45.56 83 THR A C 1
ATOM 698 O O . THR A 1 83 ? 26.211 -34.963 43.737 1.00 47.74 83 THR A O 1
ATOM 702 N N . LYS A 1 84 ? 27.041 -35.472 45.770 1.00 44.46 84 LYS A N 1
ATOM 703 C CA . LYS A 1 84 ? 28.018 -34.390 45.741 1.00 47.70 84 LYS A CA 1
ATOM 704 C C . LYS A 1 84 ? 29.130 -34.678 44.734 1.00 41.90 84 LYS A C 1
ATOM 705 O O . LYS A 1 84 ? 29.510 -33.806 43.953 1.00 37.83 84 LYS A O 1
ATOM 711 N N . ILE A 1 85 ? 29.638 -35.905 44.752 1.00 37.34 85 ILE A N 1
ATOM 712 C CA . ILE A 1 85 ? 30.684 -36.324 43.828 1.00 40.24 85 ILE A CA 1
ATOM 713 C C . ILE A 1 85 ? 30.223 -36.199 42.375 1.00 39.53 85 ILE A C 1
ATOM 714 O O . ILE A 1 85 ? 30.940 -35.642 41.541 1.00 41.50 85 ILE A O 1
ATOM 719 N N . LYS A 1 86 ? 29.025 -36.702 42.078 1.00 41.43 86 LYS A N 1
ATOM 720 C CA . LYS A 1 86 ? 28.489 -36.642 40.721 1.00 41.21 86 LYS A CA 1
ATOM 721 C C . LYS A 1 86 ? 28.332 -35.210 40.232 1.00 44.35 86 LYS A C 1
ATOM 722 O O . LYS A 1 86 ? 28.638 -34.897 39.070 1.00 41.60 86 LYS A O 1
ATOM 728 N N . LYS A 1 87 ? 27.867 -34.351 41.138 1.00 46.16 87 LYS A N 1
ATOM 729 C CA . LYS A 1 87 ? 27.643 -32.942 40.852 1.00 41.98 87 LYS A CA 1
ATOM 730 C C . LYS A 1 87 ? 28.975 -32.233 40.583 1.00 40.50 87 LYS A C 1
ATOM 731 O O . LYS A 1 87 ? 29.111 -31.485 39.604 1.00 40.60 87 LYS A O 1
ATOM 737 N N . GLY A 1 88 ? 29.961 -32.468 41.447 1.00 38.67 88 GLY A N 1
ATOM 738 C CA . GLY A 1 88 ? 31.262 -31.844 41.261 1.00 34.61 88 GLY A CA 1
ATOM 739 C C . GLY A 1 88 ? 31.941 -32.283 39.971 1.00 36.62 88 GLY A C 1
ATOM 740 O O . GLY A 1 88 ? 32.512 -31.466 39.255 1.00 35.38 88 GLY A O 1
ATOM 741 N N . LEU A 1 89 ? 31.875 -33.573 39.658 1.00 34.14 89 LEU A N 1
ATOM 742 C CA . LEU A 1 89 ? 32.510 -34.051 38.435 1.00 40.94 89 LEU A CA 1
ATOM 743 C C . LEU A 1 89 ? 31.818 -33.481 37.207 1.00 41.55 89 LEU A C 1
ATOM 744 O O . LEU A 1 89 ? 32.479 -33.087 36.240 1.00 42.23 89 LEU A O 1
ATOM 749 N N . GLU A 1 90 ? 30.493 -33.411 37.257 1.00 44.63 90 GLU A N 1
ATOM 750 C CA . GLU A 1 90 ? 29.738 -32.864 36.139 1.00 47.60 90 GLU A CA 1
ATOM 751 C C . GLU A 1 90 ? 29.992 -31.373 35.912 1.00 47.23 90 GLU A C 1
ATOM 752 O O . GLU A 1 90 ? 30.047 -30.923 34.764 1.00 47.18 90 GLU A O 1
ATOM 758 N N . ASN A 1 91 ? 30.160 -30.607 36.989 1.00 47.55 91 ASN A N 1
ATOM 759 C CA . ASN A 1 91 ? 30.412 -29.173 36.853 1.00 49.23 91 ASN A CA 1
ATOM 760 C C . ASN A 1 91 ? 31.714 -28.887 36.125 1.00 50.79 91 ASN A C 1
ATOM 761 O O . ASN A 1 91 ? 31.836 -27.868 35.432 1.00 51.33 91 ASN A O 1
ATOM 766 N N . ASP A 1 92 ? 32.691 -29.775 36.287 1.00 48.29 92 ASP A N 1
ATOM 767 C CA . ASP A 1 92 ? 33.976 -29.581 35.636 1.00 49.19 92 ASP A CA 1
ATOM 768 C C . ASP A 1 92 ? 34.112 -30.347 34.326 1.00 48.50 92 ASP A C 1
ATOM 769 O O . ASP A 1 92 ? 35.213 -30.524 33.801 1.00 52.54 92 ASP A O 1
ATOM 774 N N . GLY A 1 93 ? 32.973 -30.793 33.804 1.00 45.55 93 GLY A N 1
ATOM 775 C CA . GLY A 1 93 ? 32.937 -31.516 32.545 1.00 45.39 93 GLY A CA 1
ATOM 776 C C . GLY A 1 93 ? 33.625 -32.867 32.554 1.00 47.01 93 GLY A C 1
ATOM 777 O O . GLY A 1 93 ? 33.998 -33.380 31.506 1.00 47.65 93 GLY A O 1
ATOM 778 N N . LEU A 1 94 ? 33.784 -33.447 33.738 1.00 46.69 94 LEU A N 1
ATOM 779 C CA . LEU A 1 94 ? 34.444 -34.742 33.884 1.00 43.67 94 LEU A CA 1
ATOM 780 C C . LEU A 1 94 ? 33.459 -35.907 33.831 1.00 47.37 94 LEU A C 1
ATOM 781 O O . LEU A 1 94 ? 33.864 -37.071 33.738 1.00 41.62 94 LEU A O 1
ATOM 786 N N . LEU A 1 95 ? 32.168 -35.583 33.885 1.00 47.98 95 LEU A N 1
ATOM 787 C CA . LEU A 1 95 ? 31.105 -36.585 33.847 1.00 48.74 95 LEU A CA 1
ATOM 788 C C . LEU A 1 95 ? 29.862 -36.038 33.130 1.00 52.93 95 LEU A C 1
ATOM 789 O O . LEU A 1 95 ? 29.456 -34.886 33.327 1.00 51.03 95 LEU A O 1
ATOM 794 N N . ILE A 1 96 ? 29.271 -36.875 32.288 1.00 56.89 96 ILE A N 1
ATOM 795 C CA . ILE A 1 96 ? 28.079 -36.513 31.537 1.00 57.92 96 ILE A CA 1
ATOM 796 C C . ILE A 1 96 ? 26.977 -37.495 31.895 1.00 60.30 96 ILE A C 1
ATOM 797 O O . ILE A 1 96 ? 27.209 -38.705 31.955 1.00 54.71 96 ILE A O 1
ATOM 802 N N . GLN A 1 97 ? 25.781 -36.971 32.143 1.00 66.38 97 GLN A N 1
ATOM 803 C CA . GLN A 1 97 ? 24.640 -37.806 32.496 1.00 73.99 97 GLN A CA 1
ATOM 804 C C . GLN A 1 97 ? 23.507 -37.647 31.492 1.00 78.15 97 GLN A C 1
ATOM 805 O O . GLN A 1 97 ? 23.261 -36.554 30.982 1.00 78.83 97 GLN A O 1
ATOM 811 N N . LYS A 1 98 ? 22.829 -38.754 31.209 1.00 84.20 98 LYS A N 1
ATOM 812 C CA . LYS A 1 98 ? 21.699 -38.763 30.289 1.00 89.82 98 LYS A CA 1
ATOM 813 C C . LYS A 1 98 ? 20.623 -39.666 30.881 1.00 93.06 98 LYS A C 1
ATOM 814 O O . LYS A 1 98 ? 20.875 -40.840 31.166 1.00 92.77 98 LYS A O 1
ATOM 820 N N . ARG A 1 99 ? 19.430 -39.108 31.077 1.00 97.72 99 ARG A N 1
ATOM 821 C CA . ARG A 1 99 ? 18.316 -39.856 31.653 1.00 100.09 99 ARG A CA 1
ATOM 822 C C . ARG A 1 99 ? 17.528 -40.686 30.649 1.00 100.74 99 ARG A C 1
ATOM 823 O O . ARG A 1 99 ? 17.583 -40.451 29.442 1.00 100.20 99 ARG A O 1
ATOM 831 N N . ARG A 1 100 ? 16.790 -41.659 31.173 1.00 103.42 100 ARG A N 1
ATOM 832 C CA . ARG A 1 100 ? 15.974 -42.550 30.360 1.00 106.32 100 ARG A CA 1
ATOM 833 C C . ARG A 1 100 ? 14.603 -42.674 31.022 1.00 109.39 100 ARG A C 1
ATOM 834 O O . ARG A 1 100 ? 13.789 -43.525 30.651 1.00 109.30 100 ARG A O 1
ATOM 842 N N . GLY A 1 101 ? 14.364 -41.816 32.012 1.00 111.65 101 GLY A N 1
ATOM 843 C CA . GLY A 1 101 ? 13.098 -41.828 32.724 1.00 114.91 101 GLY A CA 1
ATOM 844 C C . GLY A 1 101 ? 12.858 -43.115 33.490 1.00 117.09 101 GLY A C 1
ATOM 845 O O . GLY A 1 101 ? 13.652 -44.054 33.407 1.00 117.94 101 GLY A O 1
ATOM 846 N N . LEU A 1 102 ? 11.759 -43.156 34.240 1.00 117.53 102 LEU A N 1
ATOM 847 C CA . LEU A 1 102 ? 11.397 -44.332 35.027 1.00 118.14 102 LEU A CA 1
ATOM 848 C C . LEU A 1 102 ? 12.514 -44.730 35.987 1.00 117.25 102 LEU A C 1
ATOM 849 O O . LEU A 1 102 ? 13.361 -43.908 36.341 1.00 117.38 102 LEU A O 1
ATOM 854 N N . ASN A 1 103 ? 12.508 -45.994 36.405 1.00 116.62 103 ASN A N 1
ATOM 855 C CA . ASN A 1 103 ? 13.519 -46.512 37.322 1.00 116.05 103 ASN A CA 1
ATOM 856 C C . ASN A 1 103 ? 14.727 -47.041 36.550 1.00 113.58 103 ASN A C 1
ATOM 857 O O . ASN A 1 103 ? 15.649 -47.617 37.136 1.00 113.31 103 ASN A O 1
ATOM 862 N N . LYS A 1 104 ? 14.712 -46.840 35.235 1.00 109.00 104 LYS A N 1
ATOM 863 C CA . LYS A 1 104 ? 15.797 -47.287 34.365 1.00 103.68 104 LYS A CA 1
ATOM 864 C C . LYS A 1 104 ? 17.058 -46.485 34.699 1.00 99.18 104 LYS A C 1
ATOM 865 O O . LYS A 1 104 ? 17.073 -45.258 34.574 1.00 98.52 104 LYS A O 1
ATOM 871 N N . PRO A 1 105 ? 18.132 -47.170 35.132 1.00 93.51 105 PRO A N 1
ATOM 872 C CA . PRO A 1 105 ? 19.393 -46.504 35.484 1.00 87.97 105 PRO A CA 1
ATOM 873 C C . PRO A 1 105 ? 19.840 -45.479 34.442 1.00 82.33 105 PRO A C 1
ATOM 874 O O . PRO A 1 105 ? 19.676 -45.688 33.238 1.00 79.42 105 PRO A O 1
ATOM 878 N N . ASN A 1 106 ? 20.402 -44.371 34.913 1.00 76.10 106 ASN A N 1
ATOM 879 C CA . ASN A 1 106 ? 20.871 -43.323 34.017 1.00 72.62 106 ASN A CA 1
ATOM 880 C C . ASN A 1 106 ? 22.162 -43.737 33.324 1.00 68.02 106 ASN A C 1
ATOM 881 O O . ASN A 1 106 ? 22.879 -44.625 33.796 1.00 63.24 106 ASN A O 1
ATOM 886 N N . ILE A 1 107 ? 22.451 -43.096 32.197 1.00 62.32 107 ILE A N 1
ATOM 887 C CA . ILE A 1 107 ? 23.660 -43.403 31.448 1.00 61.12 107 ILE A CA 1
ATOM 888 C C . ILE A 1 107 ? 24.764 -42.418 31.810 1.00 56.96 107 ILE A C 1
ATOM 889 O O . ILE A 1 107 ? 24.647 -41.217 31.562 1.00 54.49 107 ILE A O 1
ATOM 894 N N . LEU A 1 108 ? 25.840 -42.929 32.394 1.00 51.76 108 LEU A N 1
ATOM 895 C CA . LEU A 1 108 ? 26.947 -42.067 32.775 1.00 49.46 108 LEU A CA 1
ATOM 896 C C . LEU A 1 1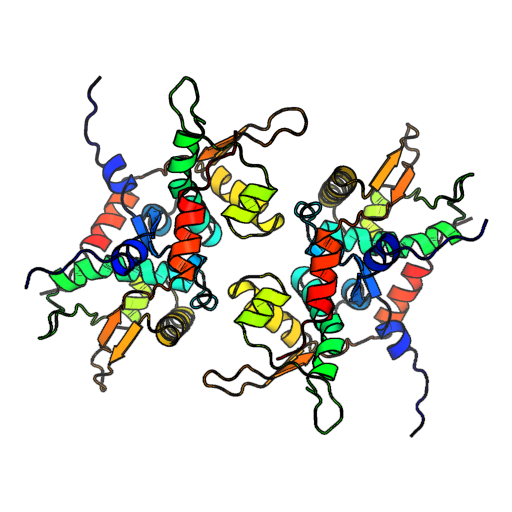08 ? 28.123 -42.171 31.808 1.00 47.69 108 LEU A C 1
ATOM 897 O O . LEU A 1 108 ? 28.533 -43.261 31.407 1.00 45.46 108 LEU A O 1
ATOM 902 N N . TYR A 1 109 ? 28.658 -41.018 31.431 1.00 47.27 109 TYR A N 1
ATOM 903 C CA . TYR A 1 109 ? 29.812 -40.964 30.543 1.00 45.62 109 TYR A CA 1
ATOM 904 C C . TYR A 1 109 ? 30.976 -40.275 31.248 1.00 45.79 109 TYR A C 1
ATOM 905 O O . TYR A 1 109 ? 30.936 -39.060 31.479 1.00 41.25 109 TYR A O 1
ATOM 914 N N . LEU A 1 110 ? 32.007 -41.042 31.597 1.00 41.41 110 LEU A N 1
ATOM 915 C CA . LEU A 1 110 ? 33.176 -40.455 32.235 1.00 36.26 110 LEU A CA 1
ATOM 916 C C . LEU A 1 110 ? 33.925 -39.719 31.133 1.00 37.71 110 LEU A C 1
ATOM 917 O O . LEU A 1 110 ? 33.987 -40.203 30.005 1.00 30.97 110 LEU A O 1
ATOM 922 N N . MET A 1 111 ? 34.481 -38.552 31.435 1.00 34.82 111 MET A N 1
ATOM 923 C CA . MET A 1 111 ? 35.200 -37.800 30.413 1.00 37.29 111 MET A CA 1
ATOM 924 C C . MET A 1 111 ? 36.663 -37.578 30.801 1.00 40.29 111 MET A C 1
ATOM 925 O O . MET A 1 111 ? 37.036 -37.693 31.968 1.00 38.24 111 MET A O 1
ATOM 930 N N . LYS A 1 112 ? 37.484 -37.257 29.806 1.00 41.18 112 LYS A N 1
ATOM 931 C CA . LYS A 1 112 ? 38.900 -37.005 30.014 1.00 41.11 112 LYS A CA 1
ATOM 932 C C . LYS A 1 112 ? 39.070 -35.526 30.336 1.00 41.25 112 LYS A C 1
ATOM 933 O O . LYS A 1 112 ? 38.305 -34.686 29.868 1.00 40.71 112 LYS A O 1
ATOM 939 N N . PRO A 1 113 ? 40.068 -35.192 31.159 1.00 36.03 113 PRO A N 1
ATOM 940 C CA . PRO A 1 113 ? 40.302 -33.796 31.524 1.00 36.38 113 PRO A CA 1
ATOM 941 C C . PRO A 1 113 ? 40.862 -32.962 30.379 1.00 41.81 113 PRO A C 1
ATOM 942 O O . PRO A 1 113 ? 41.195 -33.480 29.313 1.00 36.54 113 PRO A O 1
ATOM 946 N N . ILE A 1 114 ? 40.945 -31.660 30.612 1.00 43.96 114 ILE A N 1
ATOM 947 C CA . ILE A 1 114 ? 41.463 -30.734 29.631 1.00 46.93 114 ILE A CA 1
ATOM 948 C C . ILE A 1 114 ? 42.823 -30.271 30.129 1.00 47.67 114 ILE A C 1
ATOM 949 O O . ILE A 1 114 ? 43.066 -30.214 31.334 1.00 47.07 114 ILE A O 1
ATOM 954 N N . VAL A 1 115 ? 43.713 -29.962 29.197 1.00 46.92 115 VAL A N 1
ATOM 955 C CA . VAL A 1 115 ? 45.051 -29.508 29.546 1.00 50.24 115 VAL A CA 1
ATOM 956 C C . VAL A 1 115 ? 45.347 -28.189 28.864 1.00 52.17 115 VAL A C 1
ATOM 957 O O . VAL A 1 115 ? 45.166 -28.057 27.652 1.00 55.66 115 VAL A O 1
ATOM 961 N N . THR A 1 116 ? 45.800 -27.212 29.641 1.00 51.94 116 THR A N 1
ATOM 962 C CA . THR A 1 116 ? 46.141 -25.901 29.093 1.00 54.87 116 THR A CA 1
ATOM 963 C C . THR A 1 116 ? 47.659 -25.767 29.070 1.00 58.18 116 THR A C 1
ATOM 964 O O . THR A 1 116 ? 48.375 -26.623 29.604 1.00 58.04 116 THR A O 1
ATOM 968 N N . GLU A 1 117 ? 48.145 -24.689 28.459 1.00 63.38 117 GLU A N 1
ATOM 969 C CA . GLU A 1 117 ? 49.578 -24.428 28.382 1.00 64.78 117 GLU A CA 1
ATOM 970 C C . GLU A 1 117 ? 50.148 -24.299 29.793 1.00 61.16 117 GLU A C 1
ATOM 971 O O . GLU A 1 117 ? 51.286 -24.677 30.050 1.00 63.31 117 GLU A O 1
ATOM 977 N N . ARG A 1 118 ? 49.350 -23.764 30.707 1.00 58.29 118 ARG A N 1
ATOM 978 C CA . ARG A 1 118 ? 49.796 -23.594 32.082 1.00 61.42 118 ARG A CA 1
ATOM 979 C C . ARG A 1 118 ? 49.942 -24.948 32.769 1.00 57.57 118 ARG A C 1
ATOM 980 O O . ARG A 1 118 ? 50.880 -25.156 33.537 1.00 56.12 118 ARG A O 1
ATOM 988 N N . ASP A 1 119 ? 49.011 -25.860 32.498 1.00 55.22 119 ASP A N 1
ATOM 989 C CA . ASP A 1 119 ? 49.065 -27.189 33.099 1.00 52.69 119 ASP A CA 1
ATOM 990 C C . ASP A 1 119 ? 50.341 -27.887 32.650 1.00 51.98 119 ASP A C 1
ATOM 991 O O . ASP A 1 119 ? 51.073 -28.448 33.467 1.00 50.65 119 ASP A O 1
ATOM 996 N N . ILE A 1 120 ? 50.601 -27.842 31.345 1.00 53.93 120 ILE A N 1
ATOM 997 C CA . ILE A 1 120 ? 51.788 -28.459 30.772 1.00 57.48 120 ILE A CA 1
ATOM 998 C C . ILE A 1 120 ? 53.040 -27.902 31.443 1.00 59.28 120 ILE A C 1
ATOM 999 O O . ILE A 1 120 ? 53.905 -28.652 31.901 1.00 60.93 120 ILE A O 1
ATOM 1004 N N . TYR A 1 121 ? 53.123 -26.579 31.509 1.00 57.66 121 TYR A N 1
ATOM 1005 C CA . TYR A 1 121 ? 54.261 -25.919 32.126 1.00 58.76 121 TYR A CA 1
ATOM 1006 C C . TYR A 1 121 ? 54.440 -26.375 33.570 1.00 55.48 121 TYR A C 1
ATOM 1007 O O . TYR A 1 121 ? 55.546 -26.702 33.992 1.00 55.23 121 TYR A O 1
ATOM 1016 N N . LYS A 1 122 ? 53.356 -26.387 34.336 1.00 53.91 122 LYS A N 1
ATOM 1017 C CA . LYS A 1 122 ? 53.451 -26.803 35.729 1.00 54.64 122 LYS A CA 1
ATOM 1018 C C . LYS A 1 122 ? 53.874 -28.257 35.874 1.00 53.59 122 LYS A C 1
ATOM 1019 O O . LYS A 1 122 ? 54.803 -28.567 36.621 1.00 52.79 122 LYS A O 1
ATOM 1025 N N . ILE A 1 123 ? 53.198 -29.152 35.163 1.00 50.27 123 ILE A N 1
ATOM 1026 C CA . ILE A 1 123 ? 53.532 -30.562 35.258 1.00 47.42 123 ILE A CA 1
ATOM 1027 C C . ILE A 1 123 ? 54.974 -30.844 34.864 1.00 47.53 123 ILE A C 1
ATOM 1028 O O . ILE A 1 123 ? 55.692 -31.535 35.582 1.00 46.95 123 ILE A O 1
ATOM 1033 N N . GLU A 1 124 ? 55.396 -30.297 33.729 1.00 51.60 124 GLU A N 1
ATOM 1034 C CA . GLU A 1 124 ? 56.755 -30.507 33.234 1.00 56.40 124 GLU A CA 1
ATOM 1035 C C . GLU A 1 124 ? 57.780 -29.974 34.227 1.00 59.03 124 GLU A C 1
ATOM 1036 O O . GLU A 1 124 ? 58.833 -30.576 34.440 1.00 58.43 124 GLU A O 1
ATOM 1042 N N . LYS A 1 125 ? 57.461 -28.837 34.832 1.00 61.53 125 LYS A N 1
ATOM 1043 C CA . LYS A 1 125 ? 58.339 -28.219 35.810 1.00 65.04 125 LYS A CA 1
ATOM 1044 C C . LYS A 1 125 ? 58.532 -29.139 37.014 1.00 65.33 125 LYS A C 1
ATOM 1045 O O . LYS A 1 125 ? 59.654 -29.323 37.487 1.00 66.07 125 LYS A O 1
ATOM 1051 N N . GLU A 1 126 ? 57.437 -29.715 37.504 1.00 63.53 126 GLU A N 1
ATOM 1052 C CA . GLU A 1 126 ? 57.493 -30.598 38.667 1.00 62.40 126 GLU A CA 1
ATOM 1053 C C . GLU A 1 126 ? 58.182 -31.926 38.377 1.00 59.20 126 GLU A C 1
ATOM 1054 O O . GLU A 1 126 ? 58.912 -32.452 39.221 1.00 58.54 126 GLU A O 1
ATOM 1060 N N . GLU A 1 127 ? 57.961 -32.468 37.185 1.00 53.29 127 GLU A N 1
ATOM 1061 C CA . GLU A 1 127 ? 58.569 -33.742 36.826 1.00 54.95 127 GLU A CA 1
ATOM 1062 C C . GLU A 1 127 ? 60.066 -33.625 36.545 1.00 55.69 127 GLU A C 1
ATOM 1063 O O . GLU A 1 127 ? 60.761 -34.629 36.416 1.00 54.29 127 GLU A O 1
ATOM 1069 N N . ASN A 1 128 ? 60.560 -32.397 36.448 1.00 57.39 128 ASN A N 1
ATOM 1070 C CA . ASN A 1 128 ? 61.980 -32.167 36.194 1.00 59.08 128 ASN A CA 1
ATOM 1071 C C . ASN A 1 128 ? 62.583 -31.345 37.320 1.00 59.83 128 ASN A C 1
ATOM 1072 O O . ASN A 1 128 ? 63.599 -30.674 37.138 1.00 62.99 128 ASN A O 1
ATOM 1077 N N . ASP A 1 129 ? 61.947 -31.399 38.485 1.00 58.55 129 ASP A N 1
ATOM 1078 C CA . ASP A 1 129 ? 62.413 -30.650 39.645 1.00 60.05 129 ASP A CA 1
ATOM 1079 C C . ASP A 1 129 ? 63.551 -31.371 40.363 1.00 61.60 129 ASP A C 1
ATOM 1080 O O . ASP A 1 129 ? 63.405 -31.806 41.511 1.00 61.26 129 ASP A O 1
ATOM 1085 N N . VAL A 1 130 ? 64.685 -31.491 39.676 1.00 60.17 130 VAL A N 1
ATOM 1086 C CA . VAL A 1 130 ? 65.862 -32.151 40.239 1.00 64.57 130 VAL A CA 1
ATOM 1087 C C . VAL A 1 130 ? 66.587 -31.215 41.204 1.00 66.76 130 VAL A C 1
ATOM 1088 O O . VAL A 1 130 ? 66.566 -29.995 41.034 1.00 63.29 130 VAL A O 1
ATO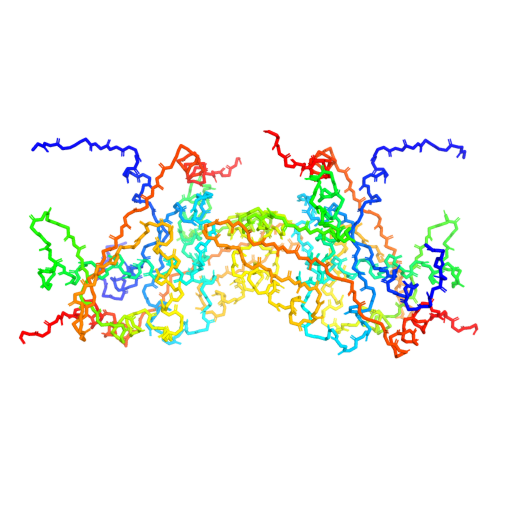M 1092 N N . GLU A 1 131 ? 67.218 -31.794 42.220 1.00 71.06 131 GLU A N 1
ATOM 1093 C CA . GLU A 1 131 ? 67.960 -31.019 43.209 1.00 76.35 131 GLU A CA 1
ATOM 1094 C C . GLU A 1 131 ? 69.113 -30.309 42.502 1.00 79.89 131 GLU A C 1
ATOM 1095 O O . GLU A 1 131 ? 69.892 -30.940 41.783 1.00 75.68 131 GLU A O 1
ATOM 1101 N N . PRO A 1 132 ? 69.241 -28.986 42.698 1.00 84.15 132 PRO A N 1
ATOM 1102 C CA . PRO A 1 132 ? 70.321 -28.232 42.054 1.00 88.06 132 PRO A CA 1
ATOM 1103 C C . PRO A 1 132 ? 71.704 -28.590 42.602 1.00 89.26 132 PRO A C 1
ATOM 1104 O O . PRO A 1 132 ? 71.774 -29.106 43.740 1.00 89.67 132 PRO A O 1
ATOM 1108 N N . GLN B 1 2 ? 41.982 -43.557 9.617 1.00 78.33 2 GLN C N 1
ATOM 1109 C CA . GLN B 1 2 ? 43.093 -42.560 9.530 1.00 79.82 2 GLN C CA 1
ATOM 1110 C C . GLN B 1 2 ? 43.972 -42.600 10.785 1.00 79.34 2 GLN C C 1
ATOM 1111 O O . GLN B 1 2 ? 43.469 -42.476 11.909 1.00 81.12 2 GLN C O 1
ATOM 1113 N N . ASN B 1 3 ? 45.280 -42.782 10.592 1.00 74.43 3 ASN C N 1
ATOM 1114 C CA . ASN B 1 3 ? 46.216 -42.827 11.716 1.00 68.31 3 ASN C CA 1
ATOM 1115 C C . ASN B 1 3 ? 46.257 -41.461 12.404 1.00 66.61 3 ASN C C 1
ATOM 1116 O O . ASN B 1 3 ? 46.157 -40.418 11.744 1.00 67.54 3 ASN C O 1
ATOM 1121 N N . GLN B 1 4 ? 46.418 -41.468 13.724 1.00 59.70 4 GLN C N 1
ATOM 1122 C CA . GLN B 1 4 ? 46.451 -40.230 14.490 1.00 54.87 4 GLN C CA 1
ATOM 1123 C C . GLN B 1 4 ? 47.845 -39.864 14.965 1.00 52.99 4 GLN C C 1
ATOM 1124 O O . GLN B 1 4 ? 48.703 -40.731 15.153 1.00 49.28 4 GLN C O 1
ATOM 1130 N N . TYR B 1 5 ? 48.063 -38.570 15.169 1.00 47.88 5 TYR C N 1
ATOM 1131 C CA . TYR B 1 5 ? 49.348 -38.089 15.646 1.00 46.18 5 TYR C CA 1
ATOM 1132 C C . TYR B 1 5 ? 49.403 -38.249 17.160 1.00 47.63 5 TYR C C 1
ATOM 1133 O O . TYR B 1 5 ? 48.393 -38.548 17.805 1.00 44.98 5 TYR C O 1
ATOM 1142 N N . PHE B 1 6 ? 50.594 -38.057 17.718 1.00 45.66 6 PHE C N 1
ATOM 1143 C CA . PHE B 1 6 ? 50.785 -38.093 19.153 1.00 40.39 6 PHE C CA 1
ATOM 1144 C C . PHE B 1 6 ? 50.796 -36.615 19.512 1.00 41.23 6 PHE C C 1
ATOM 1145 O O . PHE B 1 6 ? 51.689 -35.884 19.091 1.00 45.82 6 PHE C O 1
ATOM 1153 N N . THR B 1 7 ? 49.803 -36.171 20.275 1.00 40.84 7 THR C N 1
ATOM 1154 C CA . THR B 1 7 ? 49.719 -34.766 20.667 1.00 38.68 7 THR C CA 1
ATOM 1155 C C . THR B 1 7 ? 50.240 -34.549 22.079 1.00 38.71 7 THR C C 1
ATOM 1156 O O . THR B 1 7 ? 50.273 -35.478 22.879 1.00 41.58 7 THR C O 1
ATOM 1160 N N . VAL B 1 8 ? 50.660 -33.327 22.384 1.00 39.51 8 VAL C N 1
ATOM 1161 C CA . VAL B 1 8 ? 51.158 -33.027 23.722 1.00 43.11 8 VAL C CA 1
ATOM 1162 C C . VAL B 1 8 ? 50.011 -33.014 24.728 1.00 43.15 8 VAL C C 1
ATOM 1163 O O . VAL B 1 8 ? 50.197 -33.379 25.889 1.00 43.04 8 VAL C O 1
ATOM 1167 N N . GLN B 1 9 ? 48.827 -32.601 24.277 1.00 44.03 9 GLN C N 1
ATOM 1168 C CA . GLN B 1 9 ? 47.649 -32.556 25.144 1.00 45.00 9 GLN C CA 1
ATOM 1169 C C . GLN B 1 9 ? 47.384 -33.947 25.718 1.00 45.09 9 GLN C C 1
ATOM 1170 O O . GLN B 1 9 ? 47.303 -34.132 26.932 1.00 42.49 9 GLN C O 1
ATOM 1176 N N . GLU B 1 10 ? 47.257 -34.922 24.827 1.00 44.25 10 GLU C N 1
ATOM 1177 C CA . GLU B 1 10 ? 46.997 -36.298 25.221 1.00 45.58 10 GLU C CA 1
ATOM 1178 C C . GLU B 1 10 ? 48.128 -36.806 26.107 1.00 44.93 10 GLU C C 1
ATOM 1179 O O . GLU B 1 10 ? 47.883 -37.449 27.125 1.00 47.28 10 GLU C O 1
ATOM 1185 N N . ASN B 1 11 ? 49.366 -36.490 25.744 1.00 42.02 11 ASN C N 1
ATOM 1186 C CA . ASN B 1 11 ? 50.489 -36.943 26.539 1.00 41.04 11 ASN C CA 1
ATOM 1187 C C . ASN B 1 11 ? 50.430 -36.448 27.988 1.00 43.22 11 ASN C C 1
ATOM 1188 O O . ASN B 1 11 ? 50.609 -37.230 28.923 1.00 43.12 11 ASN C O 1
ATOM 1193 N N . TYR B 1 12 ? 50.180 -35.156 28.179 1.00 43.56 12 TYR C N 1
ATOM 1194 C CA . TYR B 1 12 ? 50.107 -34.590 29.527 1.00 45.36 12 TYR C CA 1
ATOM 1195 C C . TYR B 1 12 ? 48.803 -34.992 30.209 1.00 42.35 12 TYR C C 1
ATOM 1196 O O . TYR B 1 12 ? 48.699 -35.036 31.424 1.00 42.30 12 TYR C O 1
ATOM 1205 N N . LYS B 1 13 ? 47.815 -35.324 29.398 1.00 42.22 13 LYS C N 1
ATOM 1206 C CA . LYS B 1 13 ? 46.522 -35.757 29.890 1.00 44.74 13 LYS C CA 1
ATOM 1207 C C . LYS B 1 13 ? 46.666 -37.178 30.442 1.00 48.10 13 LYS C C 1
ATOM 1208 O O . LYS B 1 13 ? 45.934 -37.577 31.352 1.00 48.66 13 LYS C O 1
ATOM 1214 N N . GLU B 1 14 ? 47.621 -37.933 29.902 1.00 41.50 14 GLU C N 1
ATOM 1215 C CA . GLU B 1 14 ? 47.829 -39.303 30.345 1.00 41.89 14 GLU C CA 1
ATOM 1216 C C . GLU B 1 14 ? 48.935 -39.467 31.387 1.00 38.63 14 GLU C C 1
ATOM 1217 O O . GLU B 1 14 ? 49.655 -40.459 31.388 1.00 40.74 14 GLU C O 1
ATOM 1223 N N . ARG B 1 15 ? 49.057 -38.487 32.273 1.00 35.46 15 ARG C N 1
ATOM 1224 C CA . ARG B 1 15 ? 50.033 -38.546 33.359 1.00 38.78 15 ARG C CA 1
ATOM 1225 C C . ARG B 1 15 ? 49.228 -38.573 34.656 1.00 35.47 15 ARG C C 1
ATOM 1226 O O . ARG B 1 15 ? 48.300 -37.770 34.838 1.00 34.43 15 ARG C O 1
ATOM 1234 N N . PHE B 1 16 ? 49.562 -39.497 35.550 1.00 32.89 16 PHE C N 1
ATOM 1235 C CA . PHE B 1 16 ? 48.806 -39.613 36.788 1.00 34.98 16 PHE C CA 1
ATOM 1236 C C . PHE B 1 16 ? 49.647 -39.917 38.020 1.00 34.89 16 PHE C C 1
ATOM 1237 O O . PHE B 1 16 ? 50.849 -40.167 37.937 1.00 38.18 16 PHE C O 1
ATOM 1245 N N . TYR B 1 17 ? 48.984 -39.873 39.168 1.00 27.99 17 TYR C N 1
ATOM 1246 C CA . TYR B 1 17 ? 49.574 -40.238 40.438 1.00 33.19 17 TYR C CA 1
ATOM 1247 C C . TYR B 1 17 ? 48.870 -41.562 40.662 1.00 35.11 17 TYR C C 1
ATOM 1248 O O . TYR B 1 17 ? 47.671 -41.677 40.410 1.00 36.49 17 TYR C O 1
ATOM 1257 N N . GLN B 1 18 ? 49.622 -42.562 41.105 1.00 39.57 18 GLN C N 1
ATOM 1258 C CA . GLN B 1 18 ? 49.081 -43.903 41.309 1.00 37.60 18 GLN C CA 1
ATOM 1259 C C . GLN B 1 18 ? 48.904 -44.304 42.761 1.00 35.81 18 GLN C C 1
ATOM 1260 O O . GLN B 1 18 ? 49.874 -44.348 43.527 1.00 37.75 18 GLN C O 1
ATOM 1266 N N . ILE B 1 19 ? 47.674 -44.642 43.131 1.00 36.55 19 ILE C N 1
ATOM 1267 C CA . ILE B 1 19 ? 47.399 -45.071 44.492 1.00 34.66 19 ILE C CA 1
ATOM 1268 C C . ILE B 1 19 ? 47.145 -46.570 44.496 1.00 34.61 19 ILE C C 1
ATOM 1269 O O . ILE B 1 19 ? 46.327 -47.068 43.725 1.00 35.30 19 ILE C O 1
ATOM 1274 N N . PRO B 1 20 ? 47.864 -47.312 45.350 1.00 33.06 20 PRO C N 1
ATOM 1275 C CA . PRO B 1 20 ? 47.688 -48.764 45.435 1.00 34.55 20 PRO C CA 1
ATOM 1276 C C . PRO B 1 20 ? 46.239 -49.114 45.772 1.00 36.99 20 PRO C C 1
ATOM 1277 O O . PRO B 1 20 ? 45.663 -48.558 46.712 1.00 38.27 20 PRO C O 1
ATOM 1281 N N . LYS B 1 21 ? 45.658 -50.036 45.008 1.00 36.42 21 LYS C N 1
ATOM 1282 C CA . LYS B 1 21 ? 44.280 -50.467 45.228 1.00 36.89 21 LYS C CA 1
ATOM 1283 C C . LYS B 1 21 ? 44.108 -51.083 46.611 1.00 37.93 21 LYS C C 1
ATOM 1284 O O . LYS B 1 21 ? 43.035 -51.002 47.212 1.00 39.51 21 LYS C O 1
ATOM 1290 N N . VAL B 1 22 ? 45.170 -51.697 47.114 1.00 36.62 22 VAL C N 1
ATOM 1291 C CA . VAL B 1 22 ? 45.123 -52.314 48.429 1.00 39.96 22 VAL C CA 1
ATOM 1292 C C . VAL B 1 22 ? 44.742 -51.274 49.500 1.00 40.98 22 VAL C C 1
ATOM 1293 O O . VAL B 1 22 ? 44.251 -51.634 50.565 1.00 41.36 22 VAL C O 1
ATOM 1297 N N . PHE B 1 23 ? 44.942 -49.986 49.214 1.00 36.71 23 PHE C N 1
ATOM 1298 C CA . PHE B 1 23 ? 44.590 -48.942 50.184 1.00 37.99 23 PHE C CA 1
ATOM 1299 C C . PHE B 1 23 ? 43.075 -48.800 50.305 1.00 42.08 23 PHE C C 1
ATOM 1300 O O . PHE B 1 23 ? 42.581 -48.116 51.202 1.00 40.36 23 PHE C O 1
ATOM 1308 N N . PHE B 1 24 ? 42.333 -49.435 49.406 1.00 42.61 24 PHE C N 1
ATOM 1309 C CA . PHE B 1 24 ? 40.880 -49.331 49.453 1.00 45.31 24 PHE C CA 1
ATOM 1310 C C . PHE B 1 24 ? 40.199 -50.675 49.691 1.00 48.79 24 PHE C C 1
ATOM 1311 O O . PHE B 1 24 ? 38.979 -50.752 49.771 1.00 52.33 24 PHE C O 1
ATOM 1319 N N . THR B 1 25 ? 40.988 -51.733 49.805 1.00 54.64 25 THR C N 1
ATOM 1320 C CA . THR B 1 25 ? 40.436 -53.063 50.039 1.00 59.36 25 THR C CA 1
ATOM 1321 C C . THR B 1 25 ? 40.915 -53.605 51.377 1.00 62.98 25 THR C C 1
ATOM 1322 O O . THR B 1 25 ? 40.103 -54.054 52.192 1.00 68.52 25 THR C O 1
ATOM 1326 N N . SER B 1 26 ? 42.229 -53.549 51.595 1.00 64.58 26 SER C N 1
ATOM 1327 C CA . SER B 1 26 ? 42.856 -54.028 52.831 1.00 69.97 26 SER C CA 1
ATOM 1328 C C . SER B 1 26 ? 42.373 -53.241 54.041 1.00 74.13 26 SER C C 1
ATOM 1329 O O . SER B 1 26 ? 42.350 -52.003 54.020 1.00 70.03 26 SER C O 1
ATOM 1332 N N . GLU B 1 27 ? 41.987 -53.962 55.090 1.00 75.80 27 GLU C N 1
ATOM 1333 C CA . GLU B 1 27 ? 41.523 -53.322 56.307 1.00 77.84 27 GLU C CA 1
ATOM 1334 C C . GLU B 1 27 ? 42.732 -52.862 57.107 1.00 74.83 27 GLU C C 1
ATOM 1335 O O . GLU B 1 27 ? 42.602 -52.140 58.101 1.00 74.42 27 GLU C O 1
ATOM 1341 N N . ASN B 1 28 ? 43.913 -53.275 56.659 1.00 68.38 28 ASN C N 1
ATOM 1342 C CA . ASN B 1 28 ? 45.141 -52.886 57.328 1.00 63.64 28 ASN C CA 1
ATOM 1343 C C . ASN B 1 28 ? 45.460 -51.433 57.032 1.00 57.03 28 ASN C C 1
ATOM 1344 O O . ASN B 1 28 ? 46.374 -50.860 57.627 1.00 55.09 28 ASN C O 1
ATOM 1349 N N . TYR B 1 29 ? 44.709 -50.843 56.104 1.00 49.50 29 TYR C N 1
ATOM 1350 C CA . TYR B 1 29 ? 44.916 -49.447 55.722 1.00 46.83 29 TYR C CA 1
ATOM 1351 C C . TYR B 1 29 ? 43.646 -48.632 55.870 1.00 45.64 29 TYR C C 1
ATOM 1352 O O . TYR B 1 29 ? 43.487 -47.584 55.242 1.00 48.25 29 TYR C O 1
ATOM 1361 N N . LYS B 1 30 ? 42.737 -49.120 56.704 1.00 46.81 30 LYS C N 1
ATOM 1362 C CA . LYS B 1 30 ? 41.476 -48.434 56.931 1.00 50.09 30 LYS C CA 1
ATOM 1363 C C . LYS B 1 30 ? 41.689 -47.123 57.696 1.00 48.17 30 LYS C C 1
ATOM 1364 O O . LYS B 1 30 ? 40.823 -46.253 57.684 1.00 48.68 30 LYS C O 1
ATOM 1370 N N . ASN B 1 31 ? 42.844 -46.977 58.345 1.00 44.69 31 ASN C N 1
ATOM 1371 C CA . ASN B 1 31 ? 43.153 -45.762 59.101 1.00 46.41 31 ASN C CA 1
ATOM 1372 C C . ASN B 1 31 ? 43.687 -44.629 58.224 1.00 49.17 31 ASN C C 1
ATOM 1373 O O . ASN B 1 31 ? 43.774 -43.482 58.668 1.00 50.36 31 ASN C O 1
ATOM 1378 N N . LEU B 1 32 ? 44.043 -44.944 56.982 1.00 42.83 32 LEU C N 1
ATOM 1379 C CA . LEU B 1 32 ? 44.564 -43.930 56.079 1.00 41.00 32 LEU C CA 1
ATOM 1380 C C . LEU B 1 32 ? 43.456 -42.993 55.620 1.00 42.34 32 LEU C C 1
ATOM 1381 O O . LEU B 1 32 ? 42.345 -43.423 55.309 1.00 43.05 32 LEU C O 1
ATOM 1386 N N . THR B 1 33 ? 43.768 -41.706 55.582 1.00 39.94 33 THR C N 1
ATOM 1387 C CA . THR B 1 33 ? 42.818 -40.705 55.133 1.00 41.17 33 THR C CA 1
ATOM 1388 C C . THR B 1 33 ? 43.085 -40.505 53.641 1.00 38.97 33 THR C C 1
ATOM 1389 O O . THR B 1 33 ? 44.107 -40.952 53.123 1.00 38.45 33 THR C O 1
ATOM 1393 N N . ASN B 1 34 ? 42.178 -39.834 52.947 1.00 40.76 34 ASN C N 1
ATOM 1394 C CA . ASN B 1 34 ? 42.391 -39.604 51.532 1.00 39.36 34 ASN C CA 1
ATOM 1395 C C . ASN B 1 34 ? 43.668 -38.806 51.307 1.00 40.96 34 ASN C C 1
ATOM 1396 O O . ASN B 1 34 ? 44.381 -39.046 50.331 1.00 42.72 34 ASN C O 1
ATOM 1401 N N . ASP B 1 35 ? 43.968 -37.865 52.201 1.00 41.57 35 ASP C N 1
ATOM 1402 C CA . ASP B 1 35 ? 45.175 -37.066 52.038 1.00 39.88 35 ASP C CA 1
ATOM 1403 C C . ASP B 1 35 ? 46.443 -37.911 52.114 1.00 36.35 35 ASP C C 1
ATOM 1404 O O . ASP B 1 35 ? 47.432 -37.627 51.431 1.00 32.39 35 ASP C O 1
ATOM 1409 N N . MET B 1 36 ? 46.406 -38.942 52.952 1.00 34.05 36 MET C N 1
ATOM 1410 C CA . MET B 1 36 ? 47.528 -39.853 53.120 1.00 38.24 36 MET C CA 1
ATOM 1411 C C . MET B 1 36 ? 47.704 -40.725 51.873 1.00 41.06 36 MET C C 1
ATOM 1412 O O . MET B 1 36 ? 48.829 -40.967 51.424 1.00 40.32 36 MET C O 1
ATOM 1417 N N . LYS B 1 37 ? 46.592 -41.225 51.340 1.00 34.94 37 LYS C N 1
ATOM 1418 C CA . LYS B 1 37 ? 46.649 -42.069 50.154 1.00 35.81 37 LYS C CA 1
ATOM 1419 C C . LYS B 1 37 ? 47.184 -41.265 48.972 1.00 33.89 37 LYS C C 1
ATOM 1420 O O . LYS B 1 37 ? 48.021 -41.737 48.213 1.00 35.34 37 LYS C O 1
ATOM 1426 N N . ILE B 1 38 ? 46.695 -40.041 48.820 1.00 32.18 38 ILE C N 1
ATOM 1427 C CA . ILE B 1 38 ? 47.136 -39.183 47.735 1.00 31.84 38 ILE C CA 1
ATOM 1428 C C . ILE B 1 38 ? 48.605 -38.790 47.927 1.00 35.00 38 ILE C C 1
ATOM 1429 O O . ILE B 1 38 ? 49.411 -38.926 47.001 1.00 30.74 38 ILE C O 1
ATOM 1434 N N . ALA B 1 39 ? 48.956 -38.340 49.130 1.00 32.38 39 ALA C N 1
ATOM 1435 C CA . ALA B 1 39 ? 50.334 -37.961 49.418 1.00 33.30 39 ALA C CA 1
ATOM 1436 C C . ALA B 1 39 ? 51.267 -39.128 49.082 1.00 35.61 39 ALA C C 1
ATOM 1437 O O . ALA B 1 39 ? 52.331 -38.932 48.497 1.00 34.85 39 ALA C O 1
ATOM 1439 N N . TYR B 1 40 ? 50.867 -40.339 49.463 1.00 34.38 40 TYR C N 1
ATOM 1440 C CA . TYR B 1 40 ? 51.682 -41.519 49.200 1.00 33.65 40 TYR C CA 1
ATOM 1441 C C . TYR B 1 40 ? 51.927 -41.623 47.696 1.00 34.24 40 TYR C C 1
ATOM 1442 O O . TYR B 1 40 ? 53.059 -41.839 47.255 1.00 31.20 40 TYR C O 1
ATOM 1451 N N . ALA B 1 41 ? 50.864 -41.445 46.913 1.00 30.22 41 ALA C N 1
ATOM 1452 C CA . ALA B 1 41 ? 50.974 -41.547 45.463 1.00 34.19 41 ALA C CA 1
ATOM 1453 C C . ALA B 1 41 ? 51.879 -40.466 44.878 1.00 36.26 41 ALA C C 1
ATOM 1454 O O . ALA B 1 41 ? 52.608 -40.711 43.921 1.00 39.01 41 ALA C O 1
ATOM 1456 N N . ILE B 1 42 ? 51.841 -39.269 45.454 1.00 36.91 42 ILE C N 1
ATOM 1457 C CA . ILE B 1 42 ? 52.684 -38.187 44.971 1.00 34.87 42 ILE C CA 1
ATOM 1458 C C . ILE B 1 42 ? 54.147 -38.476 45.299 1.00 36.66 42 ILE C C 1
ATOM 1459 O O . ILE B 1 42 ? 55.024 -38.269 44.460 1.00 39.61 42 ILE C O 1
ATOM 1464 N N . LEU B 1 43 ? 54.419 -38.963 46.506 1.00 33.83 43 LEU C N 1
ATOM 1465 C CA . LEU B 1 43 ? 55.800 -39.276 46.860 1.00 35.20 43 LEU C CA 1
ATOM 1466 C C . LEU B 1 43 ? 56.324 -40.432 45.998 1.00 38.80 43 LEU C C 1
ATOM 1467 O O . LEU B 1 43 ? 57.514 -40.491 45.680 1.00 35.35 43 LEU C O 1
ATOM 1472 N N . ARG B 1 44 ? 55.427 -41.341 45.615 1.00 37.37 44 ARG C N 1
ATOM 1473 C CA . ARG B 1 44 ? 55.791 -42.488 44.789 1.00 38.91 44 ARG C CA 1
ATOM 1474 C C . ARG B 1 44 ? 56.316 -41.989 43.450 1.00 39.24 44 ARG C C 1
ATOM 1475 O O . ARG B 1 44 ? 57.329 -42.472 42.942 1.00 39.89 44 ARG C O 1
ATOM 1483 N N . ASP B 1 45 ? 55.614 -41.012 42.890 1.00 38.15 45 ASP C N 1
ATOM 1484 C CA . ASP B 1 45 ? 55.993 -40.419 41.621 1.00 36.83 45 ASP C CA 1
ATOM 1485 C C . ASP B 1 45 ? 57.339 -39.701 41.794 1.00 39.83 45 ASP C C 1
ATOM 1486 O O . ASP B 1 45 ? 58.118 -39.601 40.856 1.00 41.02 45 ASP C O 1
ATOM 1491 N N . ARG B 1 46 ? 57.611 -39.201 42.997 1.00 37.19 46 ARG C N 1
ATOM 1492 C CA . ARG B 1 46 ? 58.862 -38.485 43.253 1.00 42.02 46 ARG C CA 1
ATOM 1493 C C . ARG B 1 46 ? 60.102 -39.373 43.248 1.00 42.04 46 ARG C C 1
ATOM 1494 O O . ARG B 1 46 ? 61.207 -38.880 43.077 1.00 43.29 46 ARG C O 1
ATOM 1502 N N . LEU B 1 47 ? 59.915 -40.675 43.443 1.00 41.83 47 LEU C N 1
ATOM 1503 C CA . LEU B 1 47 ? 61.023 -41.627 43.448 1.00 43.16 47 LEU C CA 1
ATOM 1504 C C . LEU B 1 47 ? 61.897 -41.454 42.214 1.00 45.79 47 LEU C C 1
ATOM 1505 O O . LEU B 1 47 ? 63.103 -41.701 42.261 1.00 45.33 47 LEU C O 1
ATOM 1510 N N . ASN B 1 48 ? 61.280 -41.032 41.114 1.00 47.00 48 ASN C N 1
ATOM 1511 C CA . ASN B 1 48 ? 61.994 -40.819 39.863 1.00 50.94 48 ASN C CA 1
ATOM 1512 C C . ASN B 1 48 ? 63.043 -39.730 40.052 1.00 48.69 48 ASN C C 1
ATOM 1513 O O . ASN B 1 48 ? 64.163 -39.832 39.548 1.00 47.21 48 ASN C O 1
ATOM 1518 N N . LEU B 1 49 ? 62.661 -38.680 40.769 1.00 46.37 49 LEU C N 1
ATOM 1519 C CA . LEU B 1 49 ? 63.560 -37.573 41.032 1.00 48.29 49 LEU C CA 1
ATOM 1520 C C . LEU B 1 49 ? 64.639 -37.952 42.041 1.00 49.33 49 LEU C C 1
ATOM 1521 O O . LEU B 1 49 ? 65.771 -37.489 41.931 1.00 47.81 49 LEU C O 1
ATOM 1526 N N . SER B 1 50 ? 64.304 -38.794 43.018 1.00 45.66 50 SER C N 1
ATOM 1527 C CA . SER B 1 50 ? 65.316 -39.202 43.990 1.00 45.88 50 SER C CA 1
ATOM 1528 C C . SER B 1 50 ? 66.471 -39.874 43.271 1.00 46.23 50 SER C C 1
ATOM 1529 O O . SER B 1 50 ? 67.631 -39.642 43.598 1.00 47.74 50 SER C O 1
ATOM 1532 N N . ILE B 1 51 ? 66.150 -40.705 42.286 1.00 46.96 51 ILE C N 1
ATOM 1533 C CA . ILE B 1 51 ? 67.182 -41.396 41.533 1.00 48.55 51 ILE C CA 1
ATOM 1534 C C . ILE B 1 51 ? 68.097 -40.380 40.851 1.00 49.40 51 ILE C C 1
ATOM 1535 O O . ILE B 1 51 ? 69.318 -40.474 40.941 1.00 48.03 51 ILE C O 1
ATOM 1540 N N . LYS B 1 52 ? 67.500 -39.403 40.178 1.00 51.90 52 LYS C N 1
ATOM 1541 C CA . LYS B 1 52 ? 68.278 -38.377 39.498 1.00 55.44 52 LYS C CA 1
ATOM 1542 C C . LYS B 1 52 ? 69.137 -37.575 40.475 1.00 54.62 52 LYS C C 1
ATOM 1543 O O . LYS B 1 52 ? 70.207 -37.094 40.112 1.00 54.16 52 LYS C O 1
ATOM 1549 N N . ASN B 1 53 ? 68.669 -37.442 41.713 1.00 53.25 53 ASN C N 1
ATOM 1550 C CA . ASN B 1 53 ? 69.416 -36.705 42.727 1.00 52.94 53 ASN C CA 1
ATOM 1551 C C . ASN B 1 53 ? 70.422 -37.620 43.410 1.00 50.68 53 ASN C C 1
ATOM 1552 O O . ASN B 1 53 ? 71.047 -37.238 44.398 1.00 52.75 53 ASN C O 1
ATOM 1557 N N . SER B 1 54 ? 70.564 -38.832 42.882 1.00 50.65 54 SER C N 1
ATOM 1558 C CA . SER B 1 54 ? 71.483 -39.822 43.433 1.00 51.70 54 SER C CA 1
ATOM 1559 C C . SER B 1 54 ? 71.146 -40.175 44.878 1.00 51.06 54 SER C C 1
ATOM 1560 O O . SER B 1 54 ? 72.012 -40.617 45.633 1.00 52.07 54 SER C O 1
ATOM 1563 N N . TRP B 1 55 ? 69.890 -39.977 45.268 1.00 49.66 55 TRP C N 1
ATOM 1564 C CA . TRP B 1 55 ? 69.470 -40.306 46.626 1.00 48.78 55 TRP C CA 1
ATOM 1565 C C . TRP B 1 55 ? 69.180 -41.796 46.724 1.00 48.81 55 TRP C C 1
ATOM 1566 O O . TRP B 1 55 ? 68.038 -42.212 46.942 1.00 47.38 55 TRP C O 1
ATOM 1577 N N . VAL B 1 56 ? 70.225 -42.598 46.551 1.00 49.92 56 VAL C N 1
ATOM 1578 C CA . VAL B 1 56 ? 70.097 -44.046 46.623 1.00 50.11 56 VAL C CA 1
ATOM 1579 C C . VAL B 1 56 ? 70.977 -44.577 47.742 1.00 53.58 56 VAL C C 1
ATOM 1580 O O . VAL B 1 56 ? 72.153 -44.240 47.856 1.00 51.69 56 VAL C O 1
ATOM 1584 N N . ASP B 1 57 ? 70.374 -45.412 48.569 1.00 59.53 57 ASP C N 1
ATOM 1585 C CA . ASP B 1 57 ? 71.028 -46.021 49.713 1.00 63.76 57 ASP C CA 1
ATOM 1586 C C . ASP B 1 57 ? 72.158 -46.951 49.278 1.00 66.40 57 ASP C C 1
ATOM 1587 O O . ASP B 1 57 ? 72.270 -47.294 48.102 1.00 67.32 57 ASP C O 1
ATOM 1592 N N . GLU B 1 58 ? 72.992 -47.367 50.226 1.00 67.12 58 GLU C N 1
ATOM 1593 C CA . GLU B 1 58 ? 74.096 -48.269 49.915 1.00 69.67 58 GLU C CA 1
ATOM 1594 C C . GLU B 1 58 ? 73.586 -49.637 49.471 1.00 68.09 58 GLU C C 1
ATOM 1595 O O . GLU B 1 58 ? 74.295 -50.378 48.794 1.00 64.52 58 GLU C O 1
ATOM 1601 N N . ASP B 1 59 ? 72.354 -49.966 49.851 1.00 66.72 59 ASP C N 1
ATOM 1602 C CA . ASP B 1 59 ? 71.759 -51.244 49.484 1.00 62.82 59 ASP C CA 1
ATOM 1603 C C . ASP B 1 59 ? 70.853 -51.104 48.265 1.00 60.05 59 ASP C C 1
ATOM 1604 O O . ASP B 1 59 ? 70.187 -52.058 47.859 1.00 58.51 59 ASP C O 1
ATOM 1609 N N . GLY B 1 60 ? 70.834 -49.909 47.682 1.00 55.11 60 GLY C N 1
ATOM 1610 C CA . GLY B 1 60 ? 70.009 -49.677 46.512 1.00 51.49 60 GLY C CA 1
ATOM 1611 C C . GLY B 1 60 ? 68.631 -49.132 46.846 1.00 49.68 60 GLY C C 1
ATOM 1612 O O . GLY B 1 60 ? 67.787 -48.989 45.957 1.00 49.06 60 GLY C O 1
ATOM 1613 N N . ASN B 1 61 ? 68.390 -48.826 48.118 1.00 47.13 61 ASN C N 1
ATOM 1614 C CA . ASN B 1 61 ? 67.094 -48.290 48.522 1.00 47.48 61 ASN C CA 1
ATOM 1615 C C . ASN B 1 61 ? 66.971 -46.803 48.198 1.00 46.74 61 ASN C C 1
ATOM 1616 O O . ASN B 1 61 ? 67.885 -46.024 48.485 1.00 44.70 61 ASN C O 1
ATOM 1621 N N . ILE B 1 62 ? 65.837 -46.421 47.606 1.00 45.09 62 ILE C N 1
ATOM 1622 C CA . ILE B 1 62 ? 65.573 -45.036 47.230 1.00 40.45 62 ILE C CA 1
ATOM 1623 C C . ILE B 1 62 ? 64.965 -44.267 48.403 1.00 39.06 62 ILE C C 1
ATOM 1624 O O . ILE B 1 62 ? 64.016 -44.734 49.036 1.00 40.02 62 ILE C O 1
ATOM 1629 N N . TYR B 1 63 ? 65.496 -43.078 48.677 1.00 39.96 63 TYR C N 1
ATOM 1630 C CA . TYR B 1 63 ? 65.012 -42.270 49.791 1.00 39.30 63 TYR C CA 1
ATOM 1631 C C . TYR B 1 63 ? 64.847 -40.795 49.431 1.00 41.07 63 TYR C C 1
ATOM 1632 O O . TYR B 1 63 ? 65.175 -40.367 48.325 1.00 40.00 63 TYR C O 1
ATOM 1641 N N . PHE B 1 64 ? 64.317 -40.026 50.377 1.00 44.07 64 PHE C N 1
ATOM 1642 C CA . PHE B 1 64 ? 64.103 -38.593 50.192 1.00 45.14 64 PHE C CA 1
ATOM 1643 C C . PHE B 1 64 ? 64.910 -37.806 51.216 1.00 48.06 64 PHE C C 1
ATOM 1644 O O . PHE B 1 64 ? 65.070 -38.243 52.364 1.00 45.34 64 PHE C O 1
ATOM 1652 N N . VAL B 1 65 ? 65.407 -36.648 50.786 1.00 48.81 65 VAL C N 1
ATOM 1653 C CA . VAL B 1 65 ? 66.187 -35.762 51.640 1.00 53.62 65 VAL C CA 1
ATOM 1654 C C . VAL B 1 65 ? 65.562 -34.378 51.526 1.00 51.99 65 VAL C C 1
ATOM 1655 O O . VAL B 1 65 ? 66.262 -33.371 51.489 1.00 55.16 65 VAL C O 1
ATOM 1659 N N . TYR B 1 66 ? 64.239 -34.334 51.452 1.00 51.38 66 TYR C N 1
ATOM 1660 C CA . TYR B 1 66 ? 63.538 -33.064 51.317 1.00 48.07 66 TYR C CA 1
ATOM 1661 C C . TYR B 1 66 ? 63.273 -32.399 52.670 1.00 46.76 66 TYR C C 1
ATOM 1662 O O . TYR B 1 66 ? 62.963 -33.070 53.662 1.00 44.27 66 TYR C O 1
ATOM 1671 N N . SER B 1 67 ? 63.405 -31.079 52.709 1.00 47.84 67 SER C N 1
ATOM 1672 C CA . SER B 1 67 ? 63.145 -30.342 53.943 1.00 50.02 67 SER C CA 1
ATOM 1673 C C . SER B 1 67 ? 61.638 -30.234 54.098 1.00 46.14 67 SER C C 1
ATOM 1674 O O . SER B 1 67 ? 60.890 -30.494 53.149 1.00 44.84 67 SER C O 1
ATOM 1677 N N . ASN B 1 68 ? 61.195 -29.864 55.293 1.00 48.16 68 ASN C N 1
ATOM 1678 C CA . ASN B 1 68 ? 59.774 -29.721 55.569 1.00 48.68 68 ASN C CA 1
ATOM 1679 C C . ASN B 1 68 ? 59.131 -28.688 54.650 1.00 48.05 68 ASN C C 1
ATOM 1680 O O . ASN B 1 68 ? 57.976 -28.830 54.264 1.00 51.89 68 ASN C O 1
ATOM 1685 N N . GLU B 1 69 ? 59.884 -27.651 54.296 1.00 48.24 69 GLU C N 1
ATOM 1686 C CA . GLU B 1 69 ? 59.374 -26.609 53.412 1.00 51.35 69 GLU C CA 1
ATOM 1687 C C . GLU B 1 69 ? 59.131 -27.196 52.023 1.00 49.51 69 GLU C C 1
ATOM 1688 O O . GLU B 1 69 ? 58.147 -26.866 51.361 1.00 49.89 69 GLU C O 1
ATOM 1694 N N . LYS B 1 70 ? 60.054 -28.046 51.579 1.00 48.25 70 LYS C N 1
ATOM 1695 C CA . LYS B 1 70 ? 59.963 -28.673 50.261 1.00 48.85 70 LYS C CA 1
ATOM 1696 C C . LYS B 1 70 ? 58.790 -29.641 50.177 1.00 42.93 70 LYS C C 1
ATOM 1697 O O . LYS B 1 70 ? 58.002 -29.587 49.244 1.00 43.76 70 LYS C O 1
ATOM 1703 N N . LEU B 1 71 ? 58.682 -30.524 51.164 1.00 41.90 71 LEU C N 1
ATOM 1704 C CA . LEU B 1 71 ? 57.591 -31.493 51.212 1.00 43.55 71 LEU C CA 1
ATOM 1705 C C . LEU B 1 71 ? 56.245 -30.769 51.176 1.00 43.94 71 LEU C C 1
ATOM 1706 O O . LEU B 1 71 ? 55.349 -31.160 50.426 1.00 45.20 71 LEU C O 1
ATOM 1711 N N . MET B 1 72 ? 56.113 -29.707 51.971 1.00 47.03 72 MET C N 1
ATOM 1712 C CA . MET B 1 72 ? 54.871 -28.931 52.008 1.00 48.99 72 MET C CA 1
ATOM 1713 C C . MET B 1 72 ? 54.524 -28.429 50.608 1.00 47.18 72 MET C C 1
ATOM 1714 O O . MET B 1 72 ? 53.367 -28.430 50.198 1.00 46.82 72 MET C O 1
ATOM 1719 N N . GLU B 1 73 ? 55.544 -28.019 49.869 1.00 48.10 73 GLU C N 1
ATOM 1720 C CA . GLU B 1 73 ? 55.347 -27.537 48.513 1.00 48.60 73 GLU C CA 1
ATOM 1721 C C . GLU B 1 73 ? 54.961 -28.702 47.593 1.00 48.86 73 GLU C C 1
ATOM 1722 O O . GLU B 1 73 ? 54.071 -28.564 46.746 1.00 43.45 73 GLU C O 1
ATOM 1728 N N . ILE B 1 74 ? 55.633 -29.842 47.762 1.00 42.68 74 ILE C N 1
ATOM 1729 C CA . ILE B 1 74 ? 55.359 -31.016 46.934 1.00 45.89 74 ILE C CA 1
ATOM 1730 C C . ILE B 1 74 ? 53.948 -31.574 47.148 1.00 44.46 74 ILE C C 1
ATOM 1731 O O . ILE B 1 74 ? 53.267 -31.937 46.191 1.00 45.48 74 ILE C O 1
ATOM 1736 N N . LEU B 1 75 ? 53.528 -31.633 48.408 1.00 43.44 75 LEU C N 1
ATOM 1737 C CA . LEU B 1 75 ? 52.213 -32.143 48.787 1.00 44.06 75 LEU C CA 1
ATOM 1738 C C . LEU B 1 75 ? 51.189 -31.015 48.882 1.00 44.06 75 LEU C C 1
ATOM 1739 O O . LEU B 1 75 ? 50.019 -31.250 49.220 1.00 42.93 75 LEU C O 1
ATOM 1744 N N . ASN B 1 76 ? 51.637 -29.796 48.589 1.00 42.56 76 ASN C N 1
ATOM 1745 C CA . ASN B 1 76 ? 50.772 -28.622 48.645 1.00 47.79 76 ASN C CA 1
ATOM 1746 C C . ASN B 1 76 ? 49.898 -28.610 49.902 1.00 48.29 76 ASN C C 1
ATOM 1747 O O . ASN B 1 76 ? 48.671 -28.593 49.815 1.00 50.49 76 ASN C O 1
ATOM 1752 N N . CYS B 1 77 ? 50.532 -28.615 51.071 1.00 47.62 77 CYS C N 1
ATOM 1753 C CA . CYS B 1 77 ? 49.800 -28.614 52.340 1.00 50.32 77 CYS C CA 1
ATOM 1754 C C . CYS B 1 77 ? 50.528 -27.802 53.414 1.00 48.23 77 CYS C C 1
ATOM 1755 O O . CYS B 1 77 ? 51.668 -27.376 53.211 1.00 46.75 77 CYS C O 1
ATOM 1758 N N . LYS B 1 78 ? 49.867 -27.607 54.557 1.00 51.33 78 LYS C N 1
ATOM 1759 C CA . LYS B 1 78 ? 50.460 -26.850 55.653 1.00 50.24 78 LYS C CA 1
ATOM 1760 C C . LYS B 1 78 ? 51.256 -27.730 56.610 1.00 51.00 78 LYS C C 1
ATOM 1761 O O . LYS B 1 78 ? 51.180 -28.957 56.537 1.00 45.15 78 LYS C O 1
ATOM 1762 N N . LYS B 1 79 ? 52.016 -27.109 57.513 1.00 49.75 79 LYS C N 1
ATOM 1763 C CA . LYS B 1 79 ? 52.836 -27.843 58.478 1.00 49.00 79 LYS C CA 1
ATOM 1764 C C . LYS B 1 79 ? 52.077 -28.920 59.224 1.00 48.18 79 LYS C C 1
ATOM 1765 O O . LYS B 1 79 ? 52.574 -30.042 59.381 1.00 43.99 79 LYS C O 1
ATOM 1771 N N . GLU B 1 80 ? 50.890 -28.559 59.705 1.00 48.89 80 GLU C N 1
ATOM 1772 C CA . GLU B 1 80 ? 50.039 -29.475 60.448 1.00 51.82 80 GLU C CA 1
ATOM 1773 C C . GLU B 1 80 ? 49.724 -30.726 59.636 1.00 51.71 80 GLU C C 1
ATOM 1774 O O . GLU B 1 80 ? 49.801 -31.843 60.143 1.00 55.38 80 GLU C O 1
ATOM 1780 N N . LYS B 1 81 ? 49.337 -30.523 58.382 1.00 50.05 81 LYS C N 1
ATOM 1781 C CA . LYS B 1 81 ? 48.984 -31.619 57.498 1.00 49.77 81 LYS C CA 1
ATOM 1782 C C . LYS B 1 81 ? 50.184 -32.530 57.281 1.00 47.94 81 LYS C C 1
ATOM 1783 O O . LYS B 1 81 ? 50.059 -33.755 57.342 1.00 47.08 81 LYS C O 1
ATOM 1789 N N . LEU B 1 82 ? 51.343 -31.928 57.028 1.00 41.45 82 LEU C N 1
ATOM 1790 C CA . LEU B 1 82 ? 52.562 -32.695 56.793 1.00 45.44 82 LEU C CA 1
ATOM 1791 C C . LEU B 1 82 ? 52.810 -33.665 57.941 1.00 46.58 82 LEU C C 1
ATOM 1792 O O . LEU B 1 82 ? 53.060 -34.853 57.720 1.00 48.71 82 LEU C O 1
ATOM 1797 N N . THR B 1 83 ? 52.741 -33.145 59.162 1.00 46.12 83 THR C N 1
ATOM 1798 C CA . THR B 1 83 ? 52.969 -33.931 60.365 1.00 44.83 83 THR C CA 1
ATOM 1799 C C . THR B 1 83 ? 51.977 -35.085 60.450 1.00 42.58 83 THR C C 1
ATOM 1800 O O . THR B 1 83 ? 52.355 -36.223 60.711 1.00 44.31 83 THR C O 1
ATOM 1804 N N . LYS B 1 84 ? 50.706 -34.798 60.211 1.00 44.50 84 LYS C N 1
ATOM 1805 C CA . LYS B 1 84 ? 49.695 -35.840 60.266 1.00 48.15 84 LYS C CA 1
ATOM 1806 C C . LYS B 1 84 ? 49.890 -36.888 59.155 1.00 45.80 84 LYS C C 1
ATOM 1807 O O . LYS B 1 84 ? 49.726 -38.081 59.393 1.00 40.38 84 LYS C O 1
ATOM 1813 N N . ILE B 1 85 ? 50.257 -36.451 57.955 1.00 43.76 85 ILE C N 1
ATOM 1814 C CA . ILE B 1 85 ? 50.464 -37.384 56.852 1.00 44.88 85 ILE C CA 1
ATOM 1815 C C . ILE B 1 85 ? 51.625 -38.326 57.149 1.00 43.91 85 ILE C C 1
ATOM 1816 O O . ILE B 1 85 ? 51.473 -39.554 57.073 1.00 41.75 85 ILE C O 1
ATOM 1821 N N . LYS B 1 86 ? 52.768 -37.752 57.512 1.00 41.68 86 LYS C N 1
ATOM 1822 C CA . LYS B 1 86 ? 53.950 -38.535 57.847 1.00 47.54 86 LYS C CA 1
ATOM 1823 C C . LYS B 1 86 ? 53.646 -39.533 58.962 1.00 49.11 86 LYS C C 1
ATOM 1824 O O . LYS B 1 86 ? 54.059 -40.695 58.903 1.00 51.81 86 LYS C O 1
ATOM 1830 N N . LYS B 1 87 ? 52.911 -39.077 59.969 1.00 48.78 87 LYS C N 1
ATOM 1831 C CA . LYS B 1 87 ? 52.568 -39.928 61.099 1.00 48.34 87 LYS C CA 1
ATOM 1832 C C . LYS B 1 87 ? 51.684 -41.087 60.644 1.00 43.83 87 LYS C C 1
ATOM 1833 O O . LYS B 1 87 ? 51.896 -42.235 61.030 1.00 45.06 87 LYS C O 1
ATOM 1839 N N . GLY B 1 88 ? 50.689 -40.774 59.822 1.00 39.11 88 GLY C N 1
ATOM 1840 C CA . GLY B 1 88 ? 49.787 -41.792 59.327 1.00 36.65 88 GLY C CA 1
ATOM 1841 C C . GLY B 1 88 ? 50.490 -42.814 58.440 1.00 36.92 88 GLY C C 1
ATOM 1842 O O . GLY B 1 88 ? 50.270 -44.006 58.586 1.00 35.16 88 GLY C O 1
ATOM 1843 N N . LEU B 1 89 ? 51.337 -42.365 57.519 1.00 36.70 89 LEU C N 1
ATOM 1844 C CA . LEU B 1 89 ? 52.042 -43.311 56.654 1.00 38.65 89 LEU C CA 1
ATOM 1845 C C . LEU B 1 89 ? 53.001 -44.151 57.486 1.00 42.13 89 LEU C C 1
ATOM 1846 O O . LEU B 1 89 ? 53.145 -45.355 57.252 1.00 42.05 89 LEU C O 1
ATOM 1851 N N . GLU B 1 90 ? 53.625 -43.517 58.477 1.00 44.29 90 GLU C N 1
ATOM 1852 C CA . GLU B 1 90 ? 54.569 -44.206 59.346 1.00 48.09 90 GLU C CA 1
ATOM 1853 C C . GLU B 1 90 ? 53.893 -45.282 60.201 1.00 47.75 90 GLU C C 1
ATOM 1854 O O . GLU B 1 90 ? 54.436 -46.373 60.378 1.00 48.48 90 GLU C O 1
ATOM 1860 N N . ASN B 1 91 ? 52.703 -44.990 60.715 1.00 46.92 91 ASN C N 1
ATOM 1861 C CA . ASN B 1 91 ? 51.998 -45.966 61.547 1.00 50.88 91 ASN C CA 1
ATOM 1862 C C . ASN B 1 91 ? 51.587 -47.216 60.782 1.00 51.69 91 ASN C C 1
ATOM 1863 O O . ASN B 1 91 ? 51.374 -48.269 61.378 1.00 53.51 91 ASN C O 1
ATOM 1868 N N . ASP B 1 92 ? 51.468 -47.100 59.464 1.00 49.97 92 ASP C N 1
ATOM 1869 C CA . ASP B 1 92 ? 51.072 -48.237 58.646 1.00 48.12 92 ASP C CA 1
ATOM 1870 C C . ASP B 1 92 ? 52.250 -48.854 57.897 1.00 46.85 92 ASP C C 1
ATOM 1871 O O . ASP B 1 92 ? 52.077 -49.619 56.954 1.00 51.60 92 ASP C O 1
ATOM 1876 N N . GLY B 1 93 ? 53.455 -48.524 58.343 1.00 47.31 93 GLY C N 1
ATOM 1877 C CA . GLY B 1 93 ? 54.654 -49.059 57.726 1.00 43.31 93 GLY C CA 1
ATOM 1878 C C . GLY B 1 93 ? 54.870 -48.649 56.284 1.00 41.04 93 GLY C C 1
ATOM 1879 O O . GLY B 1 93 ? 55.634 -49.287 55.571 1.00 42.05 93 GLY C O 1
ATOM 1880 N N . LEU B 1 94 ? 54.218 -47.580 55.848 1.00 42.44 94 LEU C N 1
ATOM 1881 C CA . LEU B 1 94 ? 54.372 -47.117 54.468 1.00 40.10 94 LEU C CA 1
ATOM 1882 C C . LEU B 1 94 ? 55.467 -46.068 54.346 1.00 42.41 94 LEU C C 1
ATOM 1883 O O . LEU B 1 94 ? 55.838 -45.670 53.234 1.00 40.42 94 LEU C O 1
ATOM 1888 N N . LEU B 1 95 ? 55.998 -45.634 55.485 1.00 39.96 95 LEU C N 1
ATOM 1889 C CA . LEU B 1 95 ? 57.032 -44.610 55.493 1.00 41.92 95 LEU C CA 1
ATOM 1890 C C . LEU B 1 95 ? 57.990 -44.791 56.654 1.00 44.11 95 LEU C C 1
ATOM 1891 O O . LEU B 1 95 ? 57.560 -45.018 57.786 1.00 47.77 95 LEU C O 1
ATOM 1896 N N . ILE B 1 96 ? 59.286 -44.701 56.367 1.00 45.39 96 ILE C N 1
ATOM 1897 C CA . ILE B 1 96 ? 60.314 -44.815 57.394 1.00 49.55 96 ILE C CA 1
ATOM 1898 C C . ILE B 1 96 ? 60.964 -43.443 57.499 1.00 52.92 96 ILE C C 1
ATOM 1899 O O . ILE B 1 96 ? 61.312 -42.833 56.485 1.00 50.38 96 ILE C O 1
ATOM 1904 N N . GLN B 1 97 ? 61.136 -42.965 58.725 1.00 59.22 97 GLN C N 1
ATOM 1905 C CA . GLN B 1 97 ? 61.726 -41.651 58.945 1.00 63.67 97 GLN C CA 1
ATOM 1906 C C . GLN B 1 97 ? 62.947 -41.702 59.863 1.00 68.51 97 GLN C C 1
ATOM 1907 O O . GLN B 1 97 ? 62.839 -42.083 61.030 1.00 67.78 97 GLN C O 1
ATOM 1913 N N . LYS B 1 98 ? 64.108 -41.329 59.328 1.00 73.19 98 LYS C N 1
ATOM 1914 C CA . LYS B 1 98 ? 65.350 -41.300 60.105 1.00 78.18 98 LYS C CA 1
ATOM 1915 C C . LYS B 1 98 ? 65.758 -39.845 60.334 1.00 82.60 98 LYS C C 1
ATOM 1916 O O . LYS B 1 98 ? 66.040 -39.107 59.385 1.00 79.88 98 LYS C O 1
ATOM 1922 N N . ARG B 1 99 ? 65.780 -39.433 61.598 1.00 87.91 99 ARG C N 1
ATOM 1923 C CA . ARG B 1 99 ? 66.145 -38.064 61.939 1.00 92.25 99 ARG C CA 1
ATOM 1924 C C . ARG B 1 99 ? 67.652 -37.846 61.983 1.00 95.43 99 ARG C C 1
ATOM 1925 O O . ARG B 1 99 ? 68.416 -38.749 62.336 1.00 94.26 99 ARG C O 1
ATOM 1933 N N . ARG B 1 100 ? 68.068 -36.638 61.615 1.00 99.28 100 ARG C N 1
ATOM 1934 C CA . ARG B 1 100 ? 69.476 -36.268 61.610 1.00 104.18 100 ARG C CA 1
ATOM 1935 C C . ARG B 1 100 ? 69.680 -35.094 62.568 1.00 108.23 100 ARG C C 1
ATOM 1936 O O . ARG B 1 100 ? 70.800 -34.603 62.748 1.00 108.74 100 ARG C O 1
ATOM 1944 N N . GLY B 1 101 ? 68.582 -34.655 63.182 1.00 110.76 101 GLY C N 1
ATOM 1945 C CA . GLY B 1 101 ? 68.638 -33.552 64.125 1.00 113.76 101 GLY C CA 1
ATOM 1946 C C . GLY B 1 101 ? 69.053 -32.239 63.492 1.00 116.24 101 GLY C C 1
ATOM 1947 O O . GLY B 1 101 ? 69.280 -32.167 62.281 1.00 116.67 101 GLY C O 1
ATOM 1948 N N . LEU B 1 102 ? 69.150 -31.198 64.315 1.00 117.33 102 LEU C N 1
ATOM 1949 C CA . LEU B 1 102 ? 69.545 -29.870 63.852 1.00 117.87 102 LEU C CA 1
ATOM 1950 C C . LEU B 1 102 ? 68.619 -29.369 62.746 1.00 117.09 102 LEU C C 1
ATOM 1951 O O . LEU B 1 102 ? 67.405 -29.583 62.797 1.00 116.42 102 LEU C O 1
ATOM 1956 N N . ASN B 1 103 ? 69.198 -28.698 61.754 1.00 115.02 103 ASN C N 1
ATOM 1957 C CA . ASN B 1 103 ? 68.424 -28.178 60.636 1.00 112.56 103 ASN C CA 1
ATOM 1958 C C . ASN B 1 103 ? 68.561 -29.080 59.409 1.00 109.41 103 ASN C C 1
ATOM 1959 O O . ASN B 1 103 ? 68.113 -28.725 58.318 1.00 109.47 103 ASN C O 1
ATOM 1964 N N . LYS B 1 104 ? 69.185 -30.243 59.592 1.00 104.14 104 LYS C N 1
ATOM 1965 C CA . LYS B 1 104 ? 69.368 -31.195 58.499 1.00 98.72 104 LYS C CA 1
ATOM 1966 C C . LYS B 1 104 ? 68.102 -32.010 58.252 1.00 93.56 104 LYS C C 1
ATOM 1967 O O . LYS B 1 104 ? 67.623 -32.714 59.141 1.00 92.98 104 LYS C O 1
ATOM 1973 N N . PRO B 1 105 ? 67.545 -31.922 57.031 1.00 88.59 105 PRO C N 1
ATOM 1974 C CA . PRO B 1 105 ? 66.330 -32.638 56.628 1.00 84.40 105 PRO C CA 1
ATOM 1975 C C . PRO B 1 105 ? 66.363 -34.113 57.008 1.00 80.49 105 PRO C C 1
ATOM 1976 O O . PRO B 1 105 ? 67.376 -34.787 56.832 1.00 78.46 105 PRO C O 1
ATOM 1980 N N . ASN B 1 106 ? 65.251 -34.610 57.536 1.00 76.50 106 ASN C N 1
ATOM 1981 C CA . ASN B 1 106 ? 65.171 -36.009 57.924 1.00 72.82 106 ASN C CA 1
ATOM 1982 C C . ASN B 1 106 ? 65.191 -36.892 56.681 1.00 67.13 106 ASN C C 1
ATOM 1983 O O . ASN B 1 106 ? 64.767 -36.478 55.605 1.00 68.09 106 ASN C O 1
ATOM 1988 N N . ILE B 1 107 ? 65.701 -38.106 56.832 1.00 62.26 107 ILE C N 1
ATOM 1989 C CA . ILE B 1 107 ? 65.754 -39.050 55.728 1.00 56.72 107 ILE C CA 1
ATOM 1990 C C . ILE B 1 107 ? 64.442 -39.822 55.718 1.00 53.78 107 ILE C C 1
ATOM 1991 O O . ILE B 1 107 ? 64.097 -40.465 56.706 1.00 50.90 107 ILE C O 1
ATOM 1996 N N . LEU B 1 108 ? 63.709 -39.740 54.611 1.00 50.26 108 LEU C N 1
ATOM 1997 C CA . LEU B 1 108 ? 62.436 -40.447 54.475 1.00 46.46 108 LEU C CA 1
ATOM 1998 C C . LEU B 1 108 ? 62.529 -41.570 53.444 1.00 44.03 108 LEU C C 1
ATOM 1999 O O . LEU B 1 108 ? 63.004 -41.366 52.319 1.00 41.45 108 LEU C O 1
ATOM 2004 N N . TYR B 1 109 ? 62.073 -42.754 53.839 1.00 40.92 109 TYR C N 1
ATOM 2005 C CA . TYR B 1 109 ? 62.063 -43.915 52.958 1.00 40.51 109 TYR C CA 1
ATOM 2006 C C . TYR B 1 109 ? 60.617 -44.307 52.714 1.00 41.87 109 TYR C C 1
ATOM 2007 O O . TYR B 1 109 ? 59.915 -44.715 53.647 1.00 40.88 109 TYR C O 1
ATOM 2016 N N . LEU B 1 110 ? 60.166 -44.176 51.471 1.00 41.18 110 LEU C N 1
ATOM 2017 C CA . LEU B 1 110 ? 58.805 -44.572 51.139 1.00 38.07 110 LEU C CA 1
ATOM 2018 C C . LEU B 1 110 ? 58.890 -46.095 51.057 1.00 38.24 110 LEU C C 1
ATOM 2019 O O . LEU B 1 110 ? 59.909 -46.628 50.614 1.00 34.72 110 LEU C O 1
ATOM 2024 N N . MET B 1 111 ? 57.834 -46.785 51.476 1.00 35.10 111 MET C N 1
ATOM 2025 C CA . MET B 1 111 ? 57.807 -48.242 51.457 1.00 36.21 111 MET C CA 1
ATOM 2026 C C . MET B 1 111 ? 56.630 -48.785 50.647 1.00 40.89 111 MET C C 1
ATOM 2027 O O . MET B 1 111 ? 55.587 -48.146 50.533 1.00 42.31 111 MET C O 1
ATOM 2032 N N . LYS B 1 112 ? 56.805 -49.976 50.088 1.00 42.20 112 LYS C N 1
ATOM 2033 C CA . LYS B 1 112 ? 55.754 -50.625 49.314 1.00 42.59 112 LYS C CA 1
ATOM 2034 C C . LYS B 1 112 ? 54.745 -51.219 50.287 1.00 42.07 112 LYS C C 1
ATOM 2035 O O . LYS B 1 112 ? 55.099 -51.624 51.391 1.00 44.24 112 LYS C O 1
ATOM 2041 N N . PRO B 1 113 ? 53.461 -51.243 49.901 1.00 39.05 113 PRO C N 1
ATOM 2042 C CA . PRO B 1 113 ? 52.412 -51.789 50.754 1.00 38.51 113 PRO C CA 1
ATOM 2043 C C . PRO B 1 113 ? 52.487 -53.302 50.889 1.00 43.25 113 PRO C C 1
ATOM 2044 O O . PRO B 1 113 ? 53.245 -53.970 50.185 1.00 41.31 113 PRO C O 1
ATOM 2048 N N . ILE B 1 114 ? 51.693 -53.822 51.815 1.00 43.38 114 ILE C N 1
ATOM 2049 C CA . ILE B 1 114 ? 51.610 -55.246 52.087 1.00 43.93 114 ILE C CA 1
ATOM 2050 C C . ILE B 1 114 ? 50.327 -55.758 51.450 1.00 43.36 114 ILE C C 1
ATOM 2051 O O . ILE B 1 114 ? 49.311 -55.058 51.431 1.00 42.74 114 ILE C O 1
ATOM 2056 N N . VAL B 1 115 ? 50.372 -56.974 50.923 1.00 43.49 115 VAL C N 1
ATOM 2057 C CA . VAL B 1 115 ? 49.195 -57.568 50.306 1.00 46.29 115 VAL C CA 1
ATOM 2058 C C . VAL B 1 115 ? 48.964 -58.954 50.897 1.00 45.65 115 VAL C C 1
ATOM 2059 O O . VAL B 1 115 ? 49.869 -59.787 50.913 1.00 47.77 115 VAL C O 1
ATOM 2063 N N . THR B 1 116 ? 47.755 -59.194 51.393 1.00 46.34 116 THR C N 1
ATOM 2064 C CA . THR B 1 116 ? 47.417 -60.492 51.980 1.00 51.03 116 THR C CA 1
ATOM 2065 C C . THR B 1 116 ? 46.453 -61.231 51.054 1.00 52.93 116 THR C C 1
ATOM 2066 O O . THR B 1 116 ? 45.955 -60.657 50.074 1.00 41.84 116 THR C O 1
ATOM 2070 N N . GLU B 1 117 ? 46.185 -62.497 51.378 1.00 55.34 117 GLU C N 1
ATOM 2071 C CA . GLU B 1 117 ? 45.265 -63.315 50.590 1.00 60.07 117 GLU C CA 1
ATOM 2072 C C . GLU B 1 117 ? 43.927 -62.606 50.459 1.00 57.77 117 GLU C C 1
ATOM 2073 O O . GLU B 1 117 ? 43.355 -62.530 49.374 1.00 59.46 117 GLU C O 1
ATOM 2079 N N . ARG B 1 118 ? 43.420 -62.091 51.571 1.00 56.10 118 ARG C N 1
ATOM 2080 C CA . ARG B 1 118 ? 42.144 -61.397 51.525 1.00 58.79 118 ARG C CA 1
ATOM 2081 C C . ARG B 1 118 ? 42.199 -60.234 50.540 1.00 52.86 118 ARG C C 1
ATOM 2082 O O . ARG B 1 118 ? 41.238 -59.995 49.815 1.00 54.05 118 ARG C O 1
ATOM 2090 N N . ASP B 1 119 ? 43.320 -59.515 50.513 1.00 49.32 119 ASP C N 1
ATOM 2091 C CA . ASP B 1 119 ? 43.467 -58.393 49.587 1.00 46.92 119 ASP C CA 1
ATOM 2092 C C . ASP B 1 119 ? 43.379 -58.903 48.155 1.00 42.10 119 ASP C C 1
ATOM 2093 O O . ASP B 1 119 ? 42.664 -58.327 47.325 1.00 41.77 119 ASP C O 1
ATOM 2098 N N . ILE B 1 120 ? 44.109 -59.984 47.877 1.00 43.40 120 ILE C N 1
ATOM 2099 C CA . ILE B 1 120 ? 44.114 -60.609 46.558 1.00 46.06 120 ILE C CA 1
ATOM 2100 C C . ILE B 1 120 ? 42.671 -60.950 46.190 1.00 47.67 120 ILE C C 1
ATOM 2101 O O . ILE B 1 120 ? 42.165 -60.547 45.139 1.00 49.57 120 ILE C O 1
ATOM 2106 N N . TYR B 1 121 ? 42.017 -61.698 47.071 1.00 46.95 121 TYR C N 1
ATOM 2107 C CA . TYR B 1 121 ? 40.637 -62.109 46.859 1.00 50.27 121 TYR C CA 1
ATOM 2108 C C . TYR B 1 121 ? 39.737 -60.916 46.557 1.00 49.08 121 TYR C C 1
ATOM 2109 O O . TYR B 1 121 ? 39.021 -60.901 45.549 1.00 47.48 121 TYR C O 1
ATOM 2118 N N . LYS B 1 122 ? 39.775 -59.911 47.427 1.00 45.49 122 LYS C N 1
ATOM 2119 C CA . LYS B 1 122 ? 38.934 -58.740 47.234 1.00 46.91 122 LYS C CA 1
ATOM 2120 C C . LYS B 1 122 ? 39.218 -57.992 45.939 1.00 43.44 122 LYS C C 1
ATOM 2121 O O . LYS B 1 122 ? 38.291 -57.605 45.225 1.00 44.73 122 LYS C O 1
ATOM 2127 N N . ILE B 1 123 ? 40.492 -57.780 45.631 1.00 41.74 123 ILE C N 1
ATOM 2128 C CA . ILE B 1 123 ? 40.843 -57.044 44.422 1.00 40.52 123 ILE C CA 1
ATOM 2129 C C . ILE B 1 123 ? 40.430 -57.795 43.156 1.00 42.23 123 ILE C C 1
ATOM 2130 O O . ILE B 1 123 ? 39.915 -57.201 42.212 1.00 39.47 123 ILE C O 1
ATOM 2135 N N . GLU B 1 124 ? 40.650 -59.105 43.146 1.00 43.15 124 GLU C N 1
ATOM 2136 C CA . GLU B 1 124 ? 40.302 -59.930 41.995 1.00 47.66 124 GLU C CA 1
ATOM 2137 C C . GLU B 1 124 ? 38.800 -59.880 41.743 1.00 51.36 124 GLU C C 1
ATOM 2138 O O . GLU B 1 124 ? 38.359 -59.734 40.601 1.00 50.68 124 GLU C O 1
ATOM 2144 N N . LYS B 1 125 ? 38.013 -59.980 42.812 1.00 55.21 125 LYS C N 1
ATOM 2145 C CA . LYS B 1 125 ? 36.567 -59.942 42.672 1.00 58.56 125 LYS C CA 1
ATOM 2146 C C . LYS B 1 125 ? 36.058 -58.598 42.156 1.00 57.93 125 LYS C C 1
ATOM 2147 O O . LYS B 1 125 ? 35.120 -58.549 41.358 1.00 59.59 125 LYS C O 1
ATOM 2153 N N . GLU B 1 126 ? 36.667 -57.506 42.602 1.00 55.28 126 GLU C N 1
ATOM 2154 C CA . GLU B 1 126 ? 36.229 -56.191 42.149 1.00 57.09 126 GLU C CA 1
ATOM 2155 C C . GLU B 1 126 ? 36.490 -55.945 40.670 1.00 52.13 126 GLU C C 1
ATOM 2156 O O . GLU B 1 126 ? 35.646 -55.389 39.974 1.00 51.68 126 GLU C O 1
ATOM 2162 N N . GLU B 1 127 ? 37.652 -56.348 40.174 1.00 52.63 127 GLU C N 1
ATOM 2163 C CA . GLU B 1 127 ? 37.925 -56.097 38.772 1.00 54.04 127 GLU C CA 1
ATOM 2164 C C . GLU B 1 127 ? 37.328 -57.152 37.840 1.00 51.78 127 GLU C C 1
ATOM 2165 O O . GLU B 1 127 ? 37.500 -57.092 36.625 1.00 49.83 127 GLU C O 1
ATOM 2171 N N . ASN B 1 128 ? 36.598 -58.103 38.417 1.00 49.20 128 ASN C N 1
ATOM 2172 C CA . ASN B 1 128 ? 35.930 -59.130 37.626 1.00 51.43 128 ASN C CA 1
ATOM 2173 C C . ASN B 1 128 ? 34.434 -59.046 37.871 1.00 52.08 128 ASN C C 1
ATOM 2174 O O . ASN B 1 128 ? 33.678 -59.967 37.552 1.00 48.92 128 ASN C O 1
ATOM 2179 N N . ASP B 1 129 ? 34.012 -57.918 38.430 1.00 46.41 129 ASP C N 1
ATOM 2180 C CA . ASP B 1 129 ? 32.607 -57.692 38.731 1.00 45.39 129 ASP C CA 1
ATOM 2181 C C . ASP B 1 129 ? 31.808 -57.308 37.486 1.00 45.71 129 ASP C C 1
ATOM 2182 O O . ASP B 1 129 ? 31.333 -56.176 37.359 1.00 43.37 129 ASP C O 1
ATOM 2187 N N . VAL B 1 130 ? 31.676 -58.252 36.557 1.00 46.77 130 VAL C N 1
ATOM 2188 C CA . VAL B 1 130 ? 30.925 -58.009 35.329 1.00 48.98 130 VAL C CA 1
ATOM 2189 C C . VAL B 1 130 ? 29.437 -58.195 35.600 1.00 48.14 130 VAL C C 1
ATOM 2190 O O . VAL B 1 130 ? 29.050 -58.830 36.575 1.00 47.33 130 VAL C O 1
ATOM 2194 N N . GLU B 1 131 ? 28.600 -57.627 34.745 1.00 54.54 131 GLU C N 1
ATOM 2195 C CA . GLU B 1 131 ? 27.159 -57.763 34.913 1.00 61.51 131 GLU C CA 1
ATOM 2196 C C . GLU B 1 131 ? 26.713 -59.171 34.527 1.00 65.90 131 GLU C C 1
ATOM 2197 O O . GLU B 1 131 ? 27.217 -59.748 33.566 1.00 59.16 131 GLU C O 1
ATOM 2203 N N . PRO B 1 132 ? 25.773 -59.749 35.292 1.00 73.53 132 PRO C N 1
ATOM 2204 C CA . PRO B 1 132 ? 25.256 -61.097 35.026 1.00 79.41 132 PRO C CA 1
ATOM 2205 C C . PRO B 1 132 ? 24.473 -61.156 33.715 1.00 85.44 132 PRO C C 1
ATOM 2206 O O . PRO B 1 132 ? 23.833 -60.176 33.328 1.00 85.02 132 PRO C O 1
ATOM 2210 N N . TYR B 1 133 ? 24.528 -62.305 33.040 1.00 91.42 133 TYR C N 1
ATOM 2211 C CA . TYR B 1 133 ? 23.829 -62.491 31.766 1.00 96.53 133 TYR C CA 1
ATOM 2212 C C . TYR B 1 133 ? 22.315 -62.632 31.963 1.00 97.65 133 TYR C C 1
ATOM 2213 O O . TYR B 1 133 ? 21.863 -62.643 33.132 1.00 96.84 133 TYR C O 1
ATOM 2215 N N . GLN C 1 2 ? 22.316 10.109 62.728 1.00 77.70 2 GLN D N 1
ATOM 2216 C CA . GLN C 1 2 ? 22.305 10.338 64.207 1.00 80.40 2 GLN D CA 1
ATOM 2217 C C . GLN C 1 2 ? 23.644 9.934 64.840 1.00 80.17 2 GLN D C 1
ATOM 2218 O O . GLN C 1 2 ? 24.287 8.972 64.401 1.00 82.50 2 GLN D O 1
ATOM 2220 N N . ASN C 1 3 ? 24.065 10.679 65.862 1.00 74.75 3 ASN D N 1
ATOM 2221 C CA . ASN C 1 3 ? 25.322 10.400 66.558 1.00 67.38 3 ASN D CA 1
ATOM 2222 C C . ASN C 1 3 ? 25.140 9.185 67.473 1.00 64.53 3 ASN D C 1
ATOM 2223 O O . ASN C 1 3 ? 24.124 9.068 68.168 1.00 65.97 3 ASN D O 1
ATOM 2228 N N . GLN C 1 4 ? 26.117 8.283 67.482 1.00 57.50 4 GLN D N 1
ATOM 2229 C CA . GLN C 1 4 ? 26.013 7.081 68.303 1.00 53.89 4 GLN D CA 1
ATOM 2230 C C . GLN C 1 4 ? 26.891 7.112 69.545 1.00 48.31 4 GLN D C 1
ATOM 2231 O O . GLN C 1 4 ? 27.950 7.747 69.559 1.00 45.63 4 GLN D O 1
ATOM 2237 N N . TYR C 1 5 ? 26.442 6.413 70.584 1.00 42.92 5 TYR D N 1
ATOM 2238 C CA . TYR C 1 5 ? 27.174 6.329 71.839 1.00 42.27 5 TYR D CA 1
ATOM 2239 C C . TYR C 1 5 ? 28.316 5.317 71.700 1.00 44.05 5 TYR D C 1
ATOM 2240 O O . TYR C 1 5 ? 28.370 4.558 70.733 1.00 41.80 5 TYR D O 1
ATOM 2249 N N . PHE C 1 6 ? 29.233 5.325 72.663 1.00 40.56 6 PHE D N 1
ATOM 2250 C CA . PHE C 1 6 ? 30.312 4.354 72.696 1.00 38.97 6 PHE D CA 1
ATOM 2251 C C . PHE C 1 6 ? 29.788 3.317 73.679 1.00 41.17 6 PHE D C 1
ATOM 2252 O O . PHE C 1 6 ? 29.501 3.641 74.830 1.00 41.78 6 PHE D O 1
ATOM 2260 N N . THR C 1 7 ? 29.652 2.079 73.218 1.00 42.41 7 THR D N 1
ATOM 2261 C CA . THR C 1 7 ? 29.141 0.992 74.051 1.00 38.82 7 THR D CA 1
ATOM 2262 C C . THR C 1 7 ? 30.281 0.092 74.520 1.00 41.38 7 THR D C 1
ATOM 2263 O O . THR C 1 7 ? 31.307 -0.019 73.851 1.00 42.01 7 THR D O 1
ATOM 2267 N N . VAL C 1 8 ? 30.095 -0.551 75.668 1.00 41.21 8 VAL D N 1
ATOM 2268 C CA . VAL C 1 8 ? 31.109 -1.431 76.231 1.00 42.03 8 VAL D CA 1
ATOM 2269 C C . VAL C 1 8 ? 31.209 -2.727 75.403 1.00 44.78 8 VAL D C 1
ATOM 2270 O O . VAL C 1 8 ? 32.287 -3.312 75.270 1.00 44.44 8 VAL D O 1
ATOM 2274 N N . GLN C 1 9 ? 30.089 -3.166 74.840 1.00 41.74 9 GLN D N 1
ATOM 2275 C CA . GLN C 1 9 ? 30.085 -4.374 74.031 1.00 47.67 9 GLN D CA 1
ATOM 2276 C C . GLN C 1 9 ? 30.904 -4.164 72.757 1.00 45.35 9 GLN D C 1
ATOM 2277 O O . GLN C 1 9 ? 31.684 -5.027 72.363 1.00 43.53 9 GLN D O 1
ATOM 2283 N N . GLU C 1 10 ? 30.743 -3.012 72.120 1.00 44.99 10 GLU D N 1
ATOM 2284 C CA . GLU C 1 10 ? 31.502 -2.740 70.911 1.00 45.54 10 GLU D CA 1
ATOM 2285 C C . GLU C 1 10 ? 32.975 -2.610 71.264 1.00 46.77 10 GLU D C 1
ATOM 2286 O O . GLU C 1 10 ? 33.847 -2.991 70.492 1.00 52.44 10 GLU D O 1
ATOM 2292 N N . ASN C 1 11 ? 33.250 -2.085 72.448 1.00 45.08 11 ASN D N 1
ATOM 2293 C CA . ASN C 1 11 ? 34.618 -1.913 72.885 1.00 41.17 11 ASN D CA 1
ATOM 2294 C C . ASN C 1 11 ? 35.339 -3.254 73.049 1.00 43.24 11 ASN D C 1
ATOM 2295 O O . ASN C 1 11 ? 36.464 -3.415 72.581 1.00 41.31 11 ASN D O 1
ATOM 2300 N N . TYR C 1 12 ? 34.703 -4.218 73.708 1.00 39.02 12 TYR D N 1
ATOM 2301 C CA . TYR C 1 12 ? 35.349 -5.515 73.898 1.00 44.39 12 TYR D CA 1
ATOM 2302 C C . TYR C 1 12 ? 35.313 -6.331 72.612 1.00 43.18 12 TYR D C 1
ATOM 2303 O O . TYR C 1 12 ? 36.111 -7.237 72.412 1.00 43.22 12 TYR D O 1
ATOM 2312 N N . LYS C 1 13 ? 34.390 -5.970 71.732 1.00 42.68 13 LYS D N 1
ATOM 2313 C CA . LYS C 1 13 ? 34.246 -6.623 70.444 1.00 44.94 13 LYS D CA 1
ATOM 2314 C C . LYS C 1 13 ? 35.439 -6.220 69.569 1.00 47.77 13 LYS D C 1
ATOM 2315 O O . LYS C 1 13 ? 35.874 -6.988 68.704 1.00 49.99 13 LYS D O 1
ATOM 2321 N N . GLU C 1 14 ? 35.976 -5.023 69.815 1.00 45.61 14 GLU D N 1
ATOM 2322 C CA . GLU C 1 14 ? 37.113 -4.520 69.049 1.00 44.51 14 GLU D CA 1
ATOM 2323 C C . GLU C 1 14 ? 38.454 -4.747 69.747 1.00 43.10 14 GLU D C 1
ATOM 2324 O O . GLU C 1 14 ? 39.371 -3.928 69.656 1.00 44.94 14 GLU D O 1
ATOM 2330 N N . ARG C 1 15 ? 38.555 -5.878 70.431 1.00 39.89 15 ARG D N 1
ATOM 2331 C CA . ARG C 1 15 ? 39.773 -6.287 71.129 1.00 39.52 15 ARG D CA 1
ATOM 2332 C C . ARG C 1 15 ? 40.272 -7.569 70.451 1.00 37.41 15 ARG D C 1
ATOM 2333 O O . ARG C 1 15 ? 39.518 -8.534 70.331 1.00 35.39 15 ARG D O 1
ATOM 2341 N N . PHE C 1 16 ? 41.522 -7.585 69.993 1.00 35.04 16 PHE D N 1
ATOM 2342 C CA . PHE C 1 16 ? 42.027 -8.770 69.318 1.00 40.03 16 PHE D CA 1
ATOM 2343 C C . PHE C 1 16 ? 43.474 -9.129 69.611 1.00 37.13 16 PHE D C 1
ATOM 2344 O O . PHE C 1 16 ? 44.183 -8.433 70.330 1.00 38.76 16 PHE D O 1
ATOM 2352 N N . TYR C 1 17 ? 43.886 -10.251 69.034 1.00 31.35 17 TYR D N 1
ATOM 2353 C CA . TYR C 1 17 ? 45.252 -10.723 69.124 1.00 33.41 17 TYR D CA 1
ATOM 2354 C C . TYR C 1 17 ? 45.758 -10.486 67.724 1.00 32.83 17 TYR D C 1
ATOM 2355 O O . TYR C 1 17 ? 45.020 -10.683 66.752 1.00 33.04 17 TYR D O 1
ATOM 2364 N N . GLN C 1 18 ? 47.007 -10.049 67.619 1.00 35.51 18 GLN D N 1
ATOM 2365 C CA . GLN C 1 18 ? 47.582 -9.721 66.326 1.00 35.14 18 GLN D CA 1
ATOM 2366 C C . GLN C 1 18 ? 48.638 -10.674 65.826 1.00 36.01 18 GLN D C 1
ATOM 2367 O O . GLN C 1 18 ? 49.680 -10.844 66.454 1.00 35.31 18 GLN D O 1
ATOM 2373 N N . ILE C 1 19 ? 48.380 -11.270 64.667 1.00 35.97 19 ILE D N 1
ATOM 2374 C CA . ILE C 1 19 ? 49.338 -12.183 64.060 1.00 32.73 19 ILE D CA 1
ATOM 2375 C C . ILE C 1 19 ? 50.002 -11.460 62.897 1.00 32.09 19 ILE D C 1
ATOM 2376 O O . ILE C 1 19 ? 49.323 -10.928 62.016 1.00 31.49 19 ILE D O 1
ATOM 2381 N N . PRO C 1 20 ? 51.339 -11.393 62.898 1.00 32.80 20 PRO D N 1
ATOM 2382 C CA . PRO C 1 20 ? 52.062 -10.720 61.815 1.00 30.77 20 PRO D CA 1
ATOM 2383 C C . PRO C 1 20 ? 51.661 -11.331 60.474 1.00 37.47 20 PRO D C 1
ATOM 2384 O O . PRO C 1 20 ? 51.603 -12.565 60.348 1.00 33.10 20 PRO D O 1
ATOM 2388 N N . LYS C 1 21 ? 51.399 -10.485 59.478 1.00 36.60 21 LYS D N 1
ATOM 2389 C CA . LYS C 1 21 ? 51.005 -10.983 58.164 1.00 36.72 21 LYS D CA 1
ATOM 2390 C C . LYS C 1 21 ? 52.133 -11.774 57.518 1.00 37.77 21 LYS D C 1
ATOM 2391 O O . LYS C 1 21 ? 51.897 -12.694 56.739 1.00 38.07 21 LYS D O 1
ATOM 2397 N N . VAL C 1 22 ? 53.361 -11.401 57.845 1.00 37.25 22 VAL D N 1
ATOM 2398 C CA . VAL C 1 22 ? 54.515 -12.067 57.284 1.00 38.32 22 VAL D CA 1
ATOM 2399 C C . VAL C 1 22 ? 54.490 -13.571 57.610 1.00 39.76 22 VAL D C 1
ATOM 2400 O O . VAL C 1 22 ? 55.093 -14.360 56.900 1.00 40.60 22 VAL D O 1
ATOM 2404 N N . PHE C 1 23 ? 53.774 -13.977 58.659 1.00 38.56 23 PHE D N 1
ATOM 2405 C CA . PHE C 1 23 ? 53.693 -15.405 59.017 1.00 39.06 23 PHE D CA 1
ATOM 2406 C C . PHE C 1 23 ? 52.887 -16.211 58.000 1.00 41.58 23 PHE D C 1
ATOM 2407 O O . PHE C 1 23 ? 52.833 -17.436 58.089 1.00 43.71 23 PHE D O 1
ATOM 2415 N N . PHE C 1 24 ? 52.245 -15.532 57.056 1.00 39.95 24 PHE D N 1
ATOM 2416 C CA . PHE C 1 24 ? 51.441 -16.223 56.053 1.00 43.06 24 PHE D CA 1
ATOM 2417 C C . PHE C 1 24 ? 51.955 -16.025 54.632 1.00 47.30 24 PHE D C 1
ATOM 2418 O O . PHE C 1 24 ? 51.357 -16.507 53.682 1.00 50.09 24 PHE D O 1
ATOM 2426 N N . THR C 1 25 ? 53.058 -15.307 54.483 1.00 54.24 25 THR D N 1
ATOM 2427 C CA . THR C 1 25 ? 53.608 -15.079 53.158 1.00 62.69 25 THR D CA 1
ATOM 2428 C C . THR C 1 25 ? 55.074 -15.490 53.115 1.00 67.17 25 THR D C 1
ATOM 2429 O O . THR C 1 25 ? 55.531 -16.089 52.133 1.00 67.69 25 THR D O 1
ATOM 2433 N N . SER C 1 26 ? 55.795 -15.173 54.191 1.00 66.40 26 SER D N 1
ATOM 2434 C CA . SER C 1 26 ? 57.217 -15.483 54.311 1.00 68.75 26 SER D CA 1
ATOM 2435 C C . SER C 1 26 ? 57.522 -16.964 54.147 1.00 70.85 26 SER D C 1
ATOM 2436 O O . SER C 1 26 ? 56.872 -17.820 54.755 1.00 69.79 26 SER D O 1
ATOM 2439 N N . GLU C 1 27 ? 58.520 -17.256 53.322 1.00 70.62 27 GLU D N 1
ATOM 2440 C CA . GLU C 1 27 ? 58.930 -18.625 53.099 1.00 75.65 27 GLU D CA 1
ATOM 2441 C C . GLU C 1 27 ? 59.883 -19.013 54.225 1.00 74.26 27 GLU D C 1
ATOM 2442 O O . GLU C 1 27 ? 60.467 -20.101 54.217 1.00 76.83 27 GLU D O 1
ATOM 2448 N N . ASN C 1 28 ? 60.032 -18.118 55.197 1.00 66.79 28 ASN D N 1
ATOM 2449 C CA . ASN C 1 28 ? 60.906 -18.386 56.324 1.00 62.54 28 ASN D CA 1
ATOM 2450 C C . ASN C 1 28 ? 60.102 -18.810 57.547 1.00 54.74 28 ASN D C 1
ATOM 2451 O O . ASN C 1 28 ? 60.674 -19.184 58.574 1.00 50.15 28 ASN D O 1
ATOM 2456 N N . TYR C 1 29 ? 58.776 -18.762 57.428 1.00 45.57 29 TYR D N 1
ATOM 2457 C CA . TYR C 1 29 ? 57.901 -19.134 58.535 1.00 42.06 29 TYR D CA 1
ATOM 2458 C C . TYR C 1 29 ? 56.913 -20.244 58.164 1.00 45.94 29 TYR D C 1
ATOM 2459 O O . TYR C 1 29 ? 55.826 -20.345 58.744 1.00 45.28 29 TYR D O 1
ATOM 2468 N N . LYS C 1 30 ? 57.294 -21.087 57.208 1.00 44.40 30 LYS D N 1
ATOM 2469 C CA . LYS C 1 30 ? 56.428 -22.182 56.788 1.00 46.01 30 LYS D CA 1
ATOM 2470 C C . LYS C 1 30 ? 56.330 -23.290 57.828 1.00 43.99 30 LYS D C 1
ATOM 2471 O O . LYS C 1 30 ? 55.388 -24.076 57.811 1.00 44.09 30 LYS D O 1
ATOM 2477 N N . ASN C 1 31 ? 57.286 -23.349 58.746 1.00 40.63 31 ASN D N 1
ATOM 2478 C CA . ASN C 1 31 ? 57.247 -24.378 59.780 1.00 41.53 31 ASN D CA 1
ATOM 2479 C C . ASN C 1 31 ? 56.360 -24.015 60.950 1.00 42.10 31 ASN D C 1
ATOM 2480 O O . ASN C 1 31 ? 56.072 -24.854 61.804 1.00 44.34 31 ASN D O 1
ATOM 2485 N N . LEU C 1 32 ? 55.926 -22.763 61.003 1.00 41.11 32 LEU D N 1
ATOM 2486 C CA . LEU C 1 32 ? 55.063 -22.351 62.096 1.00 41.49 32 LEU D CA 1
ATOM 2487 C C . LEU C 1 32 ? 53.674 -22.940 61.918 1.00 39.41 32 LEU D C 1
ATOM 2488 O O . LEU C 1 32 ? 53.099 -22.877 60.826 1.00 42.40 32 LEU D O 1
ATOM 2493 N N . THR C 1 33 ? 53.141 -23.511 62.995 1.00 41.71 33 THR D N 1
ATOM 2494 C CA . THR C 1 33 ? 51.805 -24.091 62.970 1.00 41.22 33 THR D CA 1
ATOM 2495 C C . THR C 1 33 ? 50.806 -23.015 63.389 1.00 45.17 33 THR D C 1
ATOM 2496 O O . THR C 1 33 ? 51.198 -21.954 63.882 1.00 40.79 33 THR D O 1
ATOM 2500 N N . ASN C 1 34 ? 49.517 -23.281 63.202 1.00 43.83 34 ASN D N 1
ATOM 2501 C CA . ASN C 1 34 ? 48.514 -22.311 63.606 1.00 43.31 34 ASN D CA 1
ATOM 2502 C C . ASN C 1 34 ? 48.638 -22.011 65.089 1.00 41.47 34 ASN D C 1
ATOM 2503 O O . ASN C 1 34 ? 48.530 -20.852 65.494 1.00 43.76 34 ASN D O 1
ATOM 2508 N N . ASP C 1 35 ? 48.874 -23.045 65.898 1.00 40.61 35 ASP D N 1
ATOM 2509 C CA . ASP C 1 35 ? 48.997 -22.836 67.339 1.00 41.73 35 ASP D CA 1
ATOM 2510 C C . ASP C 1 35 ? 50.196 -21.957 67.678 1.00 39.09 35 ASP D C 1
ATOM 2511 O O . ASP C 1 35 ? 50.180 -21.224 68.659 1.00 39.00 35 ASP D O 1
ATOM 2516 N N . MET C 1 36 ? 51.241 -22.037 66.868 1.00 37.14 36 MET D N 1
ATOM 2517 C CA . MET C 1 36 ? 52.428 -21.223 67.096 1.00 39.68 36 MET D CA 1
ATOM 2518 C C . MET C 1 36 ? 52.190 -19.753 66.750 1.00 40.05 36 MET D C 1
ATOM 2519 O O . MET C 1 36 ? 52.641 -18.865 67.470 1.00 38.04 36 MET D O 1
ATOM 2524 N N . LYS C 1 37 ? 51.482 -19.510 65.648 1.00 35.79 37 LYS D N 1
ATOM 2525 C CA . LYS C 1 37 ? 51.174 -18.151 65.202 1.00 36.84 37 LYS D CA 1
ATOM 2526 C C . LYS C 1 37 ? 50.241 -17.469 66.187 1.00 35.35 37 LYS D C 1
ATOM 2527 O O . LYS C 1 37 ? 50.428 -16.304 66.533 1.00 35.45 37 LYS D O 1
ATOM 2533 N N . ILE C 1 38 ? 49.236 -18.208 66.634 1.00 34.70 38 ILE D N 1
ATOM 2534 C CA . ILE C 1 38 ? 48.285 -17.679 67.583 1.00 35.60 38 ILE D CA 1
ATOM 2535 C C . ILE C 1 38 ? 48.976 -17.461 68.931 1.00 40.16 38 ILE D C 1
ATOM 2536 O O . ILE C 1 38 ? 48.808 -16.415 69.556 1.00 37.39 38 ILE D O 1
ATOM 2541 N N . ALA C 1 39 ? 49.769 -18.434 69.370 1.00 36.61 39 ALA D N 1
ATOM 2542 C CA . ALA C 1 39 ? 50.467 -18.292 70.631 1.00 38.09 39 ALA D CA 1
ATOM 2543 C C . ALA C 1 39 ? 51.330 -17.029 70.554 1.00 38.70 39 ALA D C 1
ATOM 2544 O O . ALA C 1 39 ? 51.352 -16.236 71.487 1.00 34.70 39 ALA D O 1
ATOM 2546 N N . TYR C 1 40 ? 52.041 -16.854 69.443 1.00 32.82 40 TYR D N 1
ATOM 2547 C CA . TYR C 1 40 ? 52.882 -15.672 69.269 1.00 36.77 40 TYR D CA 1
ATOM 2548 C C . TYR C 1 40 ? 52.060 -14.394 69.501 1.00 36.79 40 TYR D C 1
ATOM 2549 O O . TYR C 1 40 ? 52.477 -13.511 70.246 1.00 34.77 40 TYR D O 1
ATOM 2558 N N . ALA C 1 41 ? 50.889 -14.320 68.873 1.00 32.11 41 ALA D N 1
ATOM 2559 C CA . ALA C 1 41 ? 50.008 -13.164 69.005 1.00 34.16 41 ALA D CA 1
ATOM 2560 C C . ALA C 1 41 ? 49.528 -12.972 70.451 1.00 36.96 41 ALA D C 1
ATOM 2561 O O . ALA C 1 41 ? 49.411 -11.838 70.920 1.00 36.69 41 ALA D O 1
ATOM 2563 N N . ILE C 1 42 ? 49.248 -14.067 71.155 1.00 36.17 42 ILE D N 1
ATOM 2564 C CA . ILE C 1 42 ? 48.801 -13.946 72.538 1.00 37.86 42 ILE D CA 1
ATOM 2565 C C . ILE C 1 42 ? 49.937 -13.409 73.413 1.00 37.91 42 ILE D C 1
ATOM 2566 O O . ILE C 1 42 ? 49.708 -12.582 74.302 1.00 35.09 42 ILE D O 1
ATOM 2571 N N . LEU C 1 43 ? 51.157 -13.870 73.147 1.00 33.23 43 LEU D N 1
ATOM 2572 C CA . LEU C 1 43 ? 52.329 -13.426 73.893 1.00 38.43 43 LEU D CA 1
ATOM 2573 C C . LEU C 1 43 ? 52.646 -11.956 73.569 1.00 40.51 43 LEU D C 1
ATOM 2574 O O . LEU C 1 43 ? 53.079 -11.200 74.439 1.00 39.94 43 LEU D O 1
ATOM 2579 N N . ARG C 1 44 ? 52.423 -11.558 72.317 1.00 35.67 44 ARG D N 1
ATOM 2580 C CA . ARG C 1 44 ? 52.671 -10.182 71.896 1.00 36.31 44 ARG D CA 1
ATOM 2581 C C . ARG C 1 44 ? 51.775 -9.272 72.747 1.00 36.40 44 ARG D C 1
ATOM 2582 O O . ARG C 1 44 ? 52.197 -8.222 73.219 1.00 35.63 44 ARG D O 1
ATOM 2590 N N . ASP C 1 45 ? 50.535 -9.705 72.946 1.00 32.54 45 ASP D N 1
ATOM 2591 C CA . ASP C 1 45 ? 49.583 -8.965 73.747 1.00 32.01 45 ASP D CA 1
ATOM 2592 C C . ASP C 1 45 ? 50.003 -8.971 75.228 1.00 37.50 45 ASP D C 1
ATOM 2593 O O . ASP C 1 45 ? 49.749 -8.000 75.938 1.00 38.90 45 ASP D O 1
ATOM 2598 N N . ARG C 1 46 ? 50.652 -10.040 75.699 1.00 37.24 46 ARG D N 1
ATOM 2599 C CA . ARG C 1 46 ? 51.085 -10.083 77.103 1.00 41.75 46 ARG D CA 1
ATOM 2600 C C . ARG C 1 46 ? 52.193 -9.080 77.402 1.00 40.91 46 ARG D C 1
ATOM 2601 O O . ARG C 1 46 ? 52.453 -8.776 78.568 1.00 38.67 46 ARG D O 1
ATOM 2609 N N . LEU C 1 47 ? 52.862 -8.593 76.360 1.00 43.45 47 LEU D N 1
ATOM 2610 C CA . LEU C 1 47 ? 53.928 -7.623 76.561 1.00 42.56 47 LEU D CA 1
ATOM 2611 C C . LEU C 1 47 ? 53.397 -6.466 77.407 1.00 44.92 47 LEU D C 1
ATOM 2612 O O . LEU C 1 47 ? 54.137 -5.854 78.185 1.00 41.91 47 LEU D O 1
ATOM 2617 N N . ASN C 1 48 ? 52.107 -6.183 77.264 1.00 40.01 48 ASN D N 1
ATOM 2618 C CA . ASN C 1 48 ? 51.491 -5.111 78.022 1.00 45.96 48 ASN D CA 1
ATOM 2619 C C . ASN C 1 48 ? 51.610 -5.378 79.521 1.00 48.69 48 ASN D C 1
ATOM 2620 O O . ASN C 1 48 ? 51.977 -4.489 80.293 1.00 47.25 48 ASN D O 1
ATOM 2625 N N . LEU C 1 49 ? 51.307 -6.607 79.928 1.00 46.93 49 LEU D N 1
ATOM 2626 C CA . LEU C 1 49 ? 51.394 -6.976 81.331 1.00 46.71 49 LEU D CA 1
ATOM 2627 C C . LEU C 1 49 ? 52.855 -7.006 81.779 1.00 47.86 49 LEU D C 1
ATOM 2628 O O . LEU C 1 49 ? 53.160 -6.715 82.938 1.00 44.70 49 LEU D O 1
ATOM 2633 N N . SER C 1 50 ? 53.760 -7.350 80.867 1.00 43.03 50 SER D N 1
ATOM 2634 C CA . SER C 1 50 ? 55.176 -7.373 81.213 1.00 45.30 50 SER D CA 1
ATOM 2635 C C . SER C 1 50 ? 55.615 -5.973 81.657 1.00 47.27 50 SER D C 1
ATOM 2636 O O . SER C 1 50 ? 56.367 -5.833 82.616 1.00 43.42 50 SER D O 1
ATOM 2639 N N . ILE C 1 51 ? 55.140 -4.944 80.954 1.00 47.15 51 ILE D N 1
ATOM 2640 C CA . ILE C 1 51 ? 55.484 -3.565 81.287 1.00 48.38 51 ILE D CA 1
ATOM 2641 C C . ILE C 1 51 ? 54.947 -3.224 82.667 1.00 47.49 51 ILE D C 1
ATOM 2642 O O . ILE C 1 51 ? 55.654 -2.643 83.489 1.00 48.84 51 ILE D O 1
ATOM 2647 N N . LYS C 1 52 ? 53.697 -3.596 82.916 1.00 47.06 52 LYS D N 1
ATOM 2648 C CA . LYS C 1 52 ? 53.080 -3.349 84.207 1.00 49.29 52 LYS D CA 1
ATOM 2649 C C . LYS C 1 52 ? 53.797 -4.132 85.320 1.00 52.43 52 LYS D C 1
ATOM 2650 O O . LYS C 1 52 ? 53.735 -3.749 86.484 1.00 57.06 52 LYS D O 1
ATOM 2656 N N . ASN C 1 53 ? 54.468 -5.227 84.960 1.00 51.21 53 ASN D N 1
ATOM 2657 C CA . ASN C 1 53 ? 55.199 -6.048 85.934 1.00 50.80 53 ASN D CA 1
ATOM 2658 C C . ASN C 1 53 ? 56.645 -5.555 86.047 1.00 49.76 53 ASN D C 1
ATOM 2659 O O . ASN C 1 53 ? 57.438 -6.105 86.807 1.00 45.71 53 ASN D O 1
ATOM 2664 N N . SER C 1 54 ? 56.975 -4.519 85.283 1.00 47.85 54 SER D N 1
ATOM 2665 C CA . SER C 1 54 ? 58.322 -3.961 85.267 1.00 50.97 54 SER D CA 1
ATOM 2666 C C . SER C 1 54 ? 59.340 -4.977 84.751 1.00 51.32 54 SER D C 1
ATOM 2667 O O . SER C 1 54 ? 60.515 -4.930 85.116 1.00 52.86 54 SER D O 1
ATOM 2670 N N . TRP C 1 55 ? 58.896 -5.909 83.912 1.00 49.58 55 TRP D N 1
ATOM 2671 C CA . TRP C 1 55 ? 59.823 -6.892 83.362 1.00 50.15 55 TRP D CA 1
ATOM 2672 C C . TRP C 1 55 ? 60.558 -6.292 82.168 1.00 50.38 55 TRP D C 1
ATOM 2673 O O . TRP C 1 55 ? 60.328 -6.682 81.020 1.00 51.79 55 TRP D O 1
ATOM 2684 N N . VAL C 1 56 ? 61.429 -5.324 82.457 1.00 51.52 56 VAL D N 1
ATOM 2685 C CA . VAL C 1 56 ? 62.225 -4.644 81.438 1.00 49.91 56 VAL D CA 1
ATOM 2686 C C . VAL C 1 56 ? 63.675 -4.674 81.891 1.00 51.01 56 VAL D C 1
ATOM 2687 O O . VAL C 1 56 ? 63.984 -4.253 83.004 1.00 51.05 56 VAL D O 1
ATOM 2691 N N . ASP C 1 57 ? 64.560 -5.178 81.039 1.00 49.39 57 ASP D N 1
ATOM 2692 C CA . ASP C 1 57 ? 65.971 -5.264 81.388 1.00 53.30 57 ASP D CA 1
ATOM 2693 C C . ASP C 1 57 ? 66.675 -3.910 81.271 1.00 55.44 57 ASP D C 1
ATOM 2694 O O . ASP C 1 57 ? 66.049 -2.914 80.913 1.00 56.39 57 ASP D O 1
ATOM 2699 N N . GLU C 1 58 ? 67.971 -3.873 81.573 1.00 60.77 58 GLU D N 1
ATOM 2700 C CA . GLU C 1 58 ? 68.734 -2.623 81.510 1.00 64.78 58 GLU D CA 1
ATOM 2701 C C . GLU C 1 58 ? 68.758 -1.993 80.119 1.00 65.29 58 GLU D C 1
ATOM 2702 O O . GLU C 1 58 ? 68.931 -0.776 79.981 1.00 65.05 58 GLU D O 1
ATOM 2708 N N . ASP C 1 59 ? 68.580 -2.819 79.091 1.00 62.68 59 ASP D N 1
ATOM 2709 C CA . ASP C 1 59 ? 68.591 -2.332 77.717 1.00 56.65 59 ASP D CA 1
ATOM 2710 C C . ASP C 1 59 ? 67.216 -1.855 77.267 1.00 53.46 59 ASP D C 1
ATOM 2711 O O . ASP C 1 59 ? 67.064 -1.341 76.164 1.00 52.07 59 ASP D O 1
ATOM 2716 N N . GLY C 1 60 ? 66.213 -2.036 78.117 1.00 50.51 60 GLY D N 1
ATOM 2717 C CA . GLY C 1 60 ? 64.871 -1.623 77.758 1.00 50.39 60 GLY D CA 1
ATOM 2718 C C . GLY C 1 60 ? 64.082 -2.705 77.035 1.00 49.00 60 GLY D C 1
ATOM 2719 O O . GLY C 1 60 ? 62.962 -2.456 76.582 1.00 47.11 60 GLY D O 1
ATOM 2720 N N . ASN C 1 61 ? 64.655 -3.902 76.923 1.00 46.12 61 ASN D N 1
ATOM 2721 C CA . ASN C 1 61 ? 63.971 -5.010 76.255 1.00 44.79 61 ASN D CA 1
ATOM 2722 C C . ASN C 1 61 ? 62.940 -5.646 77.183 1.00 42.43 61 ASN D C 1
ATOM 2723 O O . ASN C 1 61 ? 63.251 -5.979 78.326 1.00 49.11 61 ASN D O 1
ATOM 2728 N N . ILE C 1 62 ? 61.716 -5.809 76.684 1.00 38.09 62 ILE D N 1
ATOM 2729 C CA . ILE C 1 62 ? 60.622 -6.396 77.455 1.00 37.60 62 ILE D CA 1
ATOM 2730 C C . ILE C 1 62 ? 60.734 -7.920 77.422 1.00 41.90 62 ILE D C 1
ATOM 2731 O O . ILE C 1 62 ? 60.959 -8.502 76.355 1.00 42.57 62 ILE D O 1
ATOM 2736 N N . TYR C 1 63 ? 60.562 -8.563 78.576 1.00 39.66 63 TYR D N 1
ATOM 2737 C CA . TYR C 1 63 ? 60.675 -10.023 78.653 1.00 40.78 63 TYR D CA 1
ATOM 2738 C C . TYR C 1 63 ? 59.587 -10.648 79.524 1.00 37.61 63 TYR D C 1
ATOM 2739 O O . TYR C 1 63 ? 58.727 -9.947 80.052 1.00 35.45 63 TYR D O 1
ATOM 2748 N N . PHE C 1 64 ? 59.624 -11.973 79.658 1.00 41.43 64 PHE D N 1
ATOM 2749 C CA . PHE C 1 64 ? 58.647 -12.699 80.479 1.00 42.12 64 PHE D CA 1
ATOM 2750 C C . PHE C 1 64 ? 59.337 -13.497 81.583 1.00 42.60 64 PHE D C 1
ATOM 2751 O O . PHE C 1 64 ? 60.449 -13.994 81.405 1.00 49.17 64 PHE D O 1
ATOM 2759 N N . VAL C 1 65 ? 58.660 -13.625 82.717 1.00 43.50 65 VAL D N 1
ATOM 2760 C CA . VAL C 1 65 ? 59.171 -14.392 83.849 1.00 51.13 65 VAL D CA 1
ATOM 2761 C C . VAL C 1 65 ? 58.027 -15.298 84.296 1.00 48.88 65 VAL D C 1
ATOM 2762 O O . VAL C 1 65 ? 57.693 -15.369 85.469 1.00 50.13 65 VAL D O 1
ATOM 2766 N N . TYR C 1 66 ? 57.420 -15.985 83.337 1.00 50.95 66 TYR D N 1
ATOM 2767 C CA . TYR C 1 66 ? 56.298 -16.872 83.626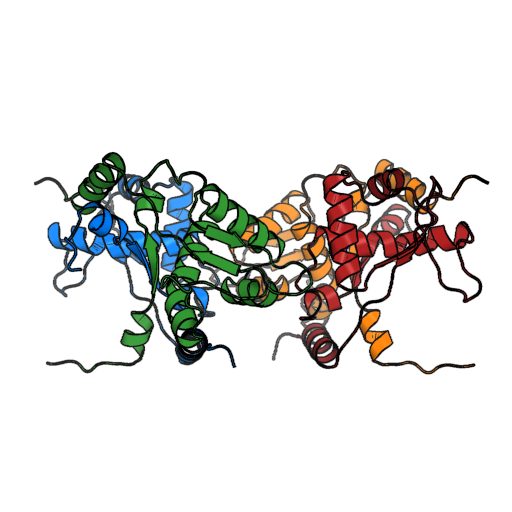 1.00 49.83 66 TYR D CA 1
ATOM 2768 C C . TYR C 1 66 ? 56.742 -18.330 83.726 1.00 47.93 66 TYR D C 1
ATOM 2769 O O . TYR C 1 66 ? 57.599 -18.778 82.964 1.00 44.63 66 TYR D O 1
ATOM 2778 N N . SER C 1 67 ? 56.152 -19.071 84.657 1.00 44.24 67 SER D N 1
ATOM 2779 C CA . SER C 1 67 ? 56.490 -20.484 84.805 1.00 46.55 67 SER D CA 1
ATOM 2780 C C . SER C 1 67 ? 55.793 -21.228 83.670 1.00 47.25 67 SER D C 1
ATOM 2781 O O . SER C 1 67 ? 54.822 -20.719 83.101 1.00 48.19 67 SER D O 1
ATOM 2784 N N . ASN C 1 68 ? 56.283 -22.415 83.319 1.00 50.82 68 ASN D N 1
ATOM 2785 C CA . ASN C 1 68 ? 55.646 -23.169 82.244 1.00 51.44 68 ASN D CA 1
ATOM 2786 C C . ASN C 1 68 ? 54.169 -23.392 82.536 1.00 47.63 68 ASN D C 1
ATOM 2787 O O . ASN C 1 68 ? 53.346 -23.341 81.630 1.00 49.53 68 ASN D O 1
ATOM 2792 N N . GLU C 1 69 ? 53.831 -23.621 83.801 1.00 44.87 69 GLU D N 1
ATOM 2793 C CA . GLU C 1 69 ? 52.435 -23.827 84.169 1.00 46.85 69 GLU D CA 1
ATOM 2794 C C . GLU C 1 69 ? 51.625 -22.604 83.792 1.00 46.25 69 GLU D C 1
ATOM 2795 O O . GLU C 1 69 ? 50.535 -22.716 83.224 1.00 43.59 69 GLU D O 1
ATOM 2801 N N . LYS C 1 70 ? 52.155 -21.436 84.148 1.00 46.09 70 LYS D N 1
ATOM 2802 C CA . LYS C 1 70 ? 51.481 -20.183 83.863 1.00 43.57 70 LYS D CA 1
ATOM 2803 C C . LYS C 1 70 ? 51.378 -19.968 82.356 1.00 41.97 70 LYS D C 1
ATOM 2804 O O . LYS C 1 70 ? 50.354 -19.506 81.861 1.00 38.83 70 LYS D O 1
ATOM 2810 N N . LEU C 1 71 ? 52.434 -20.305 81.624 1.00 40.27 71 LEU D N 1
ATOM 2811 C CA . LEU C 1 71 ? 52.406 -20.164 80.170 1.00 43.72 71 LEU D CA 1
ATOM 2812 C C . LEU C 1 71 ? 51.299 -21.040 79.600 1.00 47.55 71 LEU D C 1
ATOM 2813 O O . LEU C 1 71 ? 50.613 -20.644 78.650 1.00 48.24 71 LEU D O 1
ATOM 2818 N N . MET C 1 72 ? 51.122 -22.222 80.191 1.00 47.23 72 MET D N 1
ATOM 2819 C CA . MET C 1 72 ? 50.082 -23.142 79.745 1.00 45.26 72 MET D CA 1
ATOM 2820 C C . MET C 1 72 ? 48.707 -22.513 79.917 1.00 44.65 72 MET D C 1
ATOM 2821 O O . MET C 1 72 ? 47.833 -22.675 79.060 1.00 45.68 72 MET D O 1
ATOM 2826 N N . GLU C 1 73 ? 48.508 -21.811 81.031 1.00 41.80 73 GLU D N 1
ATOM 2827 C CA . GLU C 1 73 ? 47.221 -21.177 81.284 1.00 45.04 73 GLU D CA 1
ATOM 2828 C C . GLU C 1 73 ? 47.035 -19.969 80.363 1.00 44.94 73 GLU D C 1
ATOM 2829 O O . GLU C 1 73 ? 45.930 -19.674 79.928 1.00 47.68 73 GLU D O 1
ATOM 2835 N N . ILE C 1 74 ? 48.123 -19.261 80.095 1.00 43.64 74 ILE D N 1
ATOM 2836 C CA . ILE C 1 74 ? 48.078 -18.084 79.236 1.00 44.26 74 ILE D CA 1
ATOM 2837 C C . ILE C 1 74 ? 47.720 -18.473 77.805 1.00 43.44 74 ILE D C 1
ATOM 2838 O O . ILE C 1 74 ? 46.849 -17.863 77.188 1.00 36.17 74 ILE D O 1
ATOM 2843 N N . LEU C 1 75 ? 48.387 -19.502 77.295 1.00 41.29 75 LEU D N 1
ATOM 2844 C CA . LEU C 1 75 ? 48.146 -19.977 75.938 1.00 42.86 75 LEU D CA 1
ATOM 2845 C C . LEU C 1 75 ? 47.033 -21.014 75.896 1.00 44.28 75 LEU D C 1
ATOM 2846 O O . LEU C 1 75 ? 46.670 -21.499 74.829 1.00 45.91 75 LEU D O 1
ATOM 2851 N N . ASN C 1 76 ? 46.494 -21.347 77.061 1.00 47.84 76 ASN D N 1
ATOM 2852 C CA . ASN C 1 76 ? 45.432 -22.339 77.159 1.00 50.89 76 ASN D CA 1
ATOM 2853 C C . ASN C 1 76 ? 45.769 -23.630 76.415 1.00 51.05 76 ASN D C 1
ATOM 2854 O O . ASN C 1 76 ? 45.040 -24.061 75.527 1.00 50.42 76 ASN D O 1
ATOM 2859 N N . CYS C 1 77 ? 46.893 -24.235 76.771 1.00 52.07 77 CYS D N 1
ATOM 2860 C CA . CYS C 1 77 ? 47.316 -25.477 76.149 1.00 52.73 77 CYS D CA 1
ATOM 2861 C C . CYS C 1 77 ? 47.947 -26.400 77.192 1.00 53.91 77 CYS D C 1
ATOM 2862 O O . CYS C 1 77 ? 48.278 -25.972 78.298 1.00 53.88 77 CYS D O 1
ATOM 2865 N N . LYS C 1 78 ? 48.097 -27.671 76.833 1.00 53.93 78 LYS D N 1
ATOM 2866 C CA . LYS C 1 78 ? 48.696 -28.665 77.722 1.00 49.86 78 LYS D CA 1
ATOM 2867 C C . LYS C 1 78 ? 50.211 -28.621 77.608 1.00 49.91 78 LYS D C 1
ATOM 2868 O O . LYS C 1 78 ? 50.748 -28.109 76.623 1.00 50.25 78 LYS D O 1
ATOM 2874 N N . LYS C 1 79 ? 50.895 -29.161 78.614 1.00 51.04 79 LYS D N 1
ATOM 2875 C CA . LYS C 1 79 ? 52.355 -29.176 78.643 1.00 54.97 79 LYS D CA 1
ATOM 2876 C C . LYS C 1 79 ? 52.960 -29.715 77.356 1.00 54.64 79 LYS D C 1
ATOM 2877 O O . LYS C 1 79 ? 53.990 -29.230 76.895 1.00 57.11 79 LYS D O 1
ATOM 2883 N N . GLU C 1 80 ? 52.324 -30.732 76.783 1.00 58.59 80 GLU D N 1
ATOM 2884 C CA . GLU C 1 80 ? 52.813 -31.337 75.548 1.00 58.13 80 GLU D CA 1
ATOM 2885 C C . GLU C 1 80 ? 52.891 -30.291 74.439 1.00 55.60 80 GLU D C 1
ATOM 2886 O O . GLU C 1 80 ? 53.929 -30.126 73.792 1.00 49.83 80 GLU D O 1
ATOM 2892 N N . LYS C 1 81 ? 51.786 -29.581 74.230 1.00 55.47 81 LYS D N 1
ATOM 2893 C CA . LYS C 1 81 ? 51.723 -28.559 73.190 1.00 55.85 81 LYS D CA 1
ATOM 2894 C C . LYS C 1 81 ? 52.664 -27.399 73.499 1.00 54.00 81 LYS D C 1
ATOM 2895 O O . LYS C 1 81 ? 53.360 -26.904 72.611 1.00 53.77 81 LYS D O 1
ATOM 2901 N N . LEU C 1 82 ? 52.689 -26.976 74.759 1.00 50.10 82 LEU D N 1
ATOM 2902 C CA . LEU C 1 82 ? 53.532 -25.861 75.181 1.00 52.90 82 LEU D CA 1
ATOM 2903 C C . LEU C 1 82 ? 54.988 -26.073 74.791 1.00 52.59 82 LEU D C 1
ATOM 2904 O O . LEU C 1 82 ? 55.665 -25.146 74.348 1.00 55.86 82 LEU D O 1
ATOM 2909 N N . THR C 1 83 ? 55.465 -27.299 74.952 1.00 51.18 83 THR D N 1
ATOM 2910 C CA . THR C 1 83 ? 56.838 -27.627 74.610 1.00 51.14 83 THR D CA 1
ATOM 2911 C C . THR C 1 83 ? 57.065 -27.509 73.107 1.00 48.90 83 THR D C 1
ATOM 2912 O O . THR C 1 83 ? 58.122 -27.060 72.660 1.00 49.54 83 THR D O 1
ATOM 2916 N N . LYS C 1 84 ? 56.056 -27.901 72.335 1.00 46.82 84 LYS D N 1
ATOM 2917 C CA . LYS C 1 84 ? 56.136 -27.853 70.879 1.00 50.24 84 LYS D CA 1
ATOM 2918 C C . LYS C 1 84 ? 56.136 -26.407 70.375 1.00 47.86 84 LYS D C 1
ATOM 2919 O O . LYS C 1 84 ? 56.913 -26.043 69.490 1.00 48.61 84 LYS D O 1
ATOM 2925 N N . ILE C 1 85 ? 55.260 -25.589 70.950 1.00 43.94 85 ILE D N 1
ATOM 2926 C CA . ILE C 1 85 ? 55.156 -24.183 70.580 1.00 44.53 85 ILE D CA 1
ATOM 2927 C C . ILE C 1 85 ? 56.460 -23.436 70.877 1.00 42.79 85 ILE D C 1
ATOM 2928 O O . ILE C 1 85 ? 56.986 -22.732 70.009 1.00 38.98 85 ILE D O 1
ATOM 2933 N N . LYS C 1 86 ? 56.993 -23.600 72.087 1.00 41.87 86 LYS D N 1
ATOM 2934 C CA . LYS C 1 86 ? 58.240 -22.921 72.441 1.00 43.69 86 LYS D CA 1
ATOM 2935 C C . LYS C 1 86 ? 59.362 -23.260 71.462 1.00 44.83 86 LYS D C 1
ATOM 2936 O O . LYS C 1 86 ? 60.082 -22.370 71.002 1.00 48.23 86 LYS D O 1
ATOM 2942 N N . LYS C 1 87 ? 59.497 -24.542 71.130 1.00 45.66 87 LYS D N 1
ATOM 2943 C CA . LYS C 1 87 ? 60.530 -24.984 70.199 1.00 46.67 87 LYS D CA 1
ATOM 2944 C C . LYS C 1 87 ? 60.328 -24.408 68.809 1.00 43.68 87 LYS D C 1
ATOM 2945 O O . LYS C 1 87 ? 61.285 -23.959 68.173 1.00 42.90 87 LYS D O 1
ATOM 2951 N N . GLY C 1 88 ? 59.084 -24.428 68.336 1.00 39.69 88 GLY D N 1
ATOM 2952 C CA . GLY C 1 88 ? 58.800 -23.896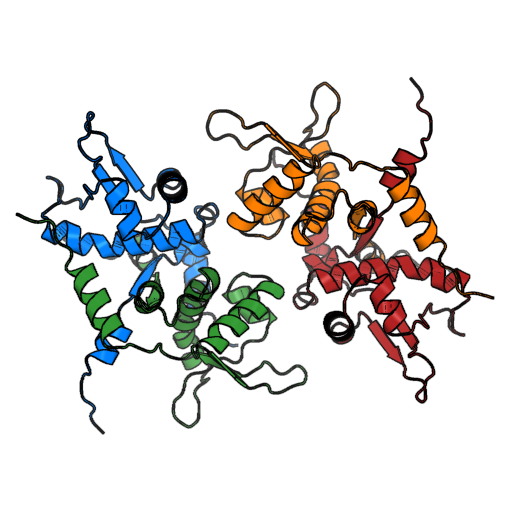 67.017 1.00 39.04 88 GLY D CA 1
ATOM 2953 C C . GLY C 1 88 ? 59.138 -22.416 66.943 1.00 42.35 88 GLY D C 1
ATOM 2954 O O . GLY C 1 88 ? 59.830 -21.972 66.028 1.00 43.10 88 GLY D O 1
ATOM 2955 N N . LEU C 1 89 ? 58.656 -21.644 67.909 1.00 40.47 89 LEU D N 1
ATOM 2956 C CA . LEU C 1 89 ? 58.930 -20.214 67.912 1.00 44.46 89 LEU D CA 1
ATOM 2957 C C . LEU C 1 89 ? 60.421 -19.958 68.053 1.00 45.86 89 LEU D C 1
ATOM 2958 O O . LEU C 1 89 ? 60.967 -19.057 67.417 1.00 47.19 89 LEU D O 1
ATOM 2963 N N . GLU C 1 90 ? 61.085 -20.772 68.866 1.00 48.38 90 GLU D N 1
ATOM 2964 C CA . GLU C 1 90 ? 62.513 -20.611 69.075 1.00 49.88 90 GLU D CA 1
ATOM 2965 C C . GLU C 1 90 ? 63.331 -20.906 67.815 1.00 52.41 90 GLU D C 1
ATOM 2966 O O . GLU C 1 90 ? 64.255 -20.152 67.482 1.00 48.85 90 GLU D O 1
ATOM 2972 N N . ASN C 1 91 ? 62.992 -21.984 67.106 1.00 50.02 91 ASN D N 1
ATOM 2973 C CA . ASN C 1 91 ? 63.722 -22.338 65.892 1.00 52.70 91 ASN D CA 1
ATOM 2974 C C . ASN C 1 91 ? 63.660 -21.247 64.833 1.00 53.63 91 ASN D C 1
ATOM 2975 O O . ASN C 1 91 ? 64.563 -21.126 64.005 1.00 54.91 91 ASN D O 1
ATOM 2980 N N . ASP C 1 92 ? 62.597 -20.450 64.861 1.00 53.51 92 ASP D N 1
ATOM 2981 C CA . ASP C 1 92 ? 62.449 -19.375 63.891 1.00 55.70 92 ASP D CA 1
ATOM 2982 C C . ASP C 1 92 ? 62.868 -18.008 64.442 1.00 54.11 92 ASP D C 1
ATOM 2983 O O . ASP C 1 92 ? 62.555 -16.967 63.861 1.00 57.00 92 ASP D O 1
ATOM 2988 N N . GLY C 1 93 ? 63.593 -18.027 65.561 1.00 52.91 93 GLY D N 1
ATOM 2989 C CA . GLY C 1 93 ? 64.087 -16.803 66.177 1.00 50.28 93 GLY D CA 1
ATOM 2990 C C . GLY C 1 93 ? 63.009 -15.860 66.675 1.00 50.05 93 GLY D C 1
ATOM 2991 O O . GLY C 1 93 ? 63.230 -14.665 66.834 1.00 44.56 93 GLY D O 1
ATOM 2992 N N . LEU C 1 94 ? 61.830 -16.407 66.926 1.00 49.72 94 LEU D N 1
ATOM 2993 C CA . LEU C 1 94 ? 60.703 -15.614 67.388 1.00 46.64 94 LEU D CA 1
ATOM 2994 C C . LEU C 1 94 ? 60.647 -15.589 68.912 1.00 49.25 94 LEU D C 1
ATOM 2995 O O . LEU C 1 94 ? 59.903 -14.799 69.507 1.00 45.00 94 LEU D O 1
ATOM 3000 N N . LEU C 1 95 ? 61.453 -16.439 69.543 1.00 47.21 95 LEU D N 1
ATOM 3001 C CA . LEU C 1 95 ? 61.484 -16.512 70.999 1.00 51.17 95 LEU D CA 1
ATOM 3002 C C . LEU C 1 95 ? 62.869 -16.909 71.502 1.00 54.29 95 LEU D C 1
ATOM 3003 O O . LEU C 1 95 ? 63.500 -17.818 70.960 1.00 54.23 95 LEU D O 1
ATOM 3008 N N . ILE C 1 96 ? 63.342 -16.218 72.535 1.00 56.19 96 ILE D N 1
ATOM 3009 C CA . ILE C 1 96 ? 64.643 -16.513 73.121 1.00 57.11 96 ILE D CA 1
ATOM 3010 C C . ILE C 1 96 ? 64.453 -16.895 74.587 1.00 60.14 96 ILE D C 1
ATOM 3011 O O . ILE C 1 96 ? 63.705 -16.240 75.312 1.00 58.49 96 ILE D O 1
ATOM 3016 N N . GLN C 1 97 ? 65.111 -17.969 75.014 1.00 67.08 97 GLN D N 1
ATOM 3017 C CA . GLN C 1 97 ? 65.010 -18.417 76.398 1.00 75.21 97 GLN D CA 1
ATOM 3018 C C . GLN C 1 97 ? 66.344 -18.281 77.115 1.00 79.27 97 GLN D C 1
ATOM 3019 O O . GLN C 1 97 ? 67.405 -18.512 76.533 1.00 80.88 97 GLN D O 1
ATOM 3025 N N . LYS C 1 98 ? 66.277 -17.893 78.382 1.00 83.80 98 LYS D N 1
ATOM 3026 C CA . LYS C 1 98 ? 67.462 -17.736 79.214 1.00 88.76 98 LYS D CA 1
ATOM 3027 C C . LYS C 1 98 ? 67.182 -18.426 80.542 1.00 91.74 98 LYS D C 1
ATOM 3028 O O . LYS C 1 98 ? 66.396 -17.933 81.355 1.00 91.63 98 LYS D O 1
ATOM 3034 N N . ARG C 1 99 ? 67.817 -19.576 80.751 1.00 95.78 99 ARG D N 1
ATOM 3035 C CA . ARG C 1 99 ? 67.625 -20.341 81.977 1.00 99.74 99 ARG D CA 1
ATOM 3036 C C . ARG C 1 99 ? 68.412 -19.795 83.161 1.00 100.85 99 ARG D C 1
ATOM 3037 O O . ARG C 1 99 ? 69.602 -19.490 83.049 1.00 99.63 99 ARG D O 1
ATOM 3045 N N . ARG C 1 100 ? 67.726 -19.675 84.293 1.00 103.00 100 ARG D N 1
ATOM 3046 C CA . ARG C 1 100 ? 68.318 -19.177 85.527 1.00 105.69 100 ARG D CA 1
ATOM 3047 C C . ARG C 1 100 ? 68.636 -20.365 86.436 1.00 107.93 100 ARG D C 1
ATOM 3048 O O . ARG C 1 100 ? 69.070 -20.191 87.580 1.00 106.80 100 ARG D O 1
ATOM 3056 N N . GLY C 1 101 ? 68.408 -21.569 85.912 1.00 109.49 101 GLY D N 1
ATOM 3057 C CA . GLY C 1 101 ? 68.672 -22.783 86.666 1.00 111.82 101 GLY D CA 1
ATOM 3058 C C . GLY C 1 101 ? 67.813 -22.909 87.909 1.00 113.91 101 GLY D C 1
ATOM 3059 O O . GLY C 1 101 ? 66.858 -22.153 88.089 1.00 114.29 101 GLY D O 1
ATOM 3060 N N . LEU C 1 102 ? 68.155 -23.866 88.766 1.00 115.42 102 LEU D N 1
ATOM 3061 C CA . LEU C 1 102 ? 67.422 -24.104 90.008 1.00 116.57 102 LEU D CA 1
ATOM 3062 C C . LEU C 1 102 ? 65.927 -24.220 89.719 1.00 116.44 102 LEU D C 1
ATOM 3063 O O . LEU C 1 102 ? 65.506 -25.054 88.914 1.00 116.08 102 LEU D O 1
ATOM 3068 N N . ASN C 1 103 ? 65.132 -23.377 90.373 1.00 116.40 103 ASN D N 1
ATOM 3069 C CA . ASN C 1 103 ? 63.687 -23.381 90.185 1.00 115.65 103 ASN D CA 1
ATOM 3070 C C . ASN C 1 103 ? 63.197 -22.023 89.700 1.00 113.25 103 ASN D C 1
ATOM 3071 O O . ASN C 1 103 ? 61.994 -21.807 89.535 1.00 114.26 103 ASN D O 1
ATOM 3076 N N . LYS C 1 104 ? 64.141 -21.114 89.469 1.00 108.90 104 LYS D N 1
ATOM 3077 C CA . LYS C 1 104 ? 63.830 -19.769 88.993 1.00 103.41 104 LYS D CA 1
ATOM 3078 C C . LYS C 1 104 ? 63.321 -19.883 87.553 1.00 98.02 104 LYS D C 1
ATOM 3079 O O . LYS C 1 104 ? 64.064 -20.293 86.657 1.00 96.74 104 LYS D O 1
ATOM 3085 N N . PRO C 1 105 ? 62.048 -19.521 87.312 1.00 92.30 105 PRO D N 1
ATOM 3086 C CA . PRO C 1 105 ? 61.452 -19.591 85.973 1.00 86.89 105 PRO D CA 1
ATOM 3087 C C . PRO C 1 105 ? 62.366 -19.033 84.888 1.00 82.48 105 PRO D C 1
ATOM 3088 O O . PRO C 1 105 ? 63.029 -18.015 85.084 1.00 82.35 105 PRO D O 1
ATOM 3092 N N . ASN C 1 106 ? 62.405 -19.706 83.745 1.00 76.59 106 ASN D N 1
ATOM 3093 C CA . ASN C 1 106 ? 63.239 -19.257 82.642 1.00 75.01 106 ASN D CA 1
ATOM 3094 C C . ASN C 1 106 ? 62.795 -17.881 82.167 1.00 71.46 106 ASN D C 1
ATOM 3095 O O . ASN C 1 106 ? 61.625 -17.513 82.296 1.00 69.28 106 ASN D O 1
ATOM 3100 N N . ILE C 1 107 ? 63.736 -17.117 81.627 1.00 67.47 107 ILE D N 1
ATOM 3101 C CA . ILE C 1 107 ? 63.433 -15.783 81.126 1.00 63.92 107 ILE D CA 1
ATOM 3102 C C . ILE C 1 107 ? 63.176 -15.865 79.632 1.00 59.45 107 ILE D C 1
ATOM 3103 O O . ILE C 1 107 ? 64.058 -16.264 78.866 1.00 57.58 107 ILE D O 1
ATOM 3108 N N . LEU C 1 108 ? 61.966 -15.494 79.225 1.00 52.56 108 LEU D N 1
ATOM 3109 C CA . LEU C 1 108 ? 61.600 -15.539 77.817 1.00 49.33 108 LEU D CA 1
ATOM 3110 C C . LEU C 1 108 ? 61.555 -14.163 77.163 1.00 47.96 108 LEU D C 1
ATOM 3111 O O . LEU C 1 108 ? 60.996 -13.206 77.711 1.00 43.24 108 LEU D O 1
ATOM 3116 N N . TYR C 1 109 ? 62.140 -14.077 75.976 1.00 44.06 109 TYR D N 1
ATOM 3117 C CA . TYR C 1 109 ? 62.129 -12.840 75.216 1.00 45.79 109 TYR D CA 1
ATOM 3118 C C . TYR C 1 109 ? 61.403 -13.058 73.893 1.00 44.76 109 TYR D C 1
ATOM 3119 O O . TYR C 1 109 ? 61.888 -13.806 73.030 1.00 43.37 109 TYR D O 1
ATOM 3128 N N . LEU C 1 110 ? 60.240 -12.429 73.733 1.00 41.47 110 LEU D N 1
ATOM 3129 C CA . LEU C 1 110 ? 59.517 -12.541 72.470 1.00 38.94 110 LEU D CA 1
ATOM 3130 C C . LEU C 1 110 ? 60.270 -11.611 71.522 1.00 39.21 110 LEU D C 1
ATOM 3131 O O . LEU C 1 110 ? 60.697 -10.530 71.933 1.00 36.20 110 LEU D O 1
ATOM 3136 N N . MET C 1 111 ? 60.453 -12.036 70.274 1.00 37.37 111 MET D N 1
ATOM 3137 C CA . MET C 1 111 ? 61.170 -11.235 69.284 1.00 39.22 111 MET D CA 1
ATOM 3138 C C . MET C 1 111 ? 60.245 -10.875 68.123 1.00 43.80 111 MET D C 1
ATOM 3139 O O . MET C 1 111 ? 59.229 -11.530 67.886 1.00 43.08 111 MET D O 1
ATOM 3144 N N . LYS C 1 112 ? 60.615 -9.826 67.398 1.00 43.74 112 LYS D N 1
ATOM 3145 C CA . LYS C 1 112 ? 59.847 -9.360 66.253 1.00 45.47 112 LYS D CA 1
ATOM 3146 C C . LYS C 1 112 ? 60.258 -10.165 65.032 1.00 41.49 112 LYS D C 1
ATOM 3147 O O . LYS C 1 112 ? 61.397 -10.582 64.916 1.00 39.98 112 LYS D O 1
ATOM 3153 N N . PRO C 1 113 ? 59.322 -10.391 64.108 1.00 40.14 113 PRO D N 1
ATOM 3154 C CA . PRO C 1 113 ? 59.614 -11.155 62.900 1.00 43.38 113 PRO D CA 1
ATOM 3155 C C . PRO C 1 113 ? 60.551 -10.421 61.950 1.00 44.80 113 PRO D C 1
ATOM 3156 O O . PRO C 1 113 ? 60.800 -9.227 62.088 1.00 43.36 113 PRO D O 1
ATOM 3160 N N . ILE C 1 114 ? 61.063 -11.159 60.979 1.00 46.89 114 ILE D N 1
ATOM 3161 C CA . ILE C 1 114 ? 61.958 -10.607 59.982 1.00 46.63 114 ILE D CA 1
ATOM 3162 C C . ILE C 1 114 ? 61.167 -10.418 58.701 1.00 46.11 114 ILE D C 1
ATOM 3163 O O . ILE C 1 114 ? 60.276 -11.212 58.392 1.00 45.64 114 ILE D O 1
ATOM 3168 N N . VAL C 1 115 ? 61.483 -9.358 57.967 1.00 43.86 115 VAL D N 1
ATOM 3169 C CA . VAL C 1 115 ? 60.810 -9.071 56.714 1.00 45.68 115 VAL D CA 1
ATOM 3170 C C . VAL C 1 115 ? 61.829 -8.910 55.598 1.00 47.86 115 VAL D C 1
ATOM 3171 O O . VAL C 1 115 ? 62.781 -8.146 55.737 1.00 49.38 115 VAL D O 1
ATOM 3175 N N . THR C 1 116 ? 61.621 -9.631 54.495 1.00 50.25 116 THR D N 1
ATOM 3176 C CA . THR C 1 116 ? 62.513 -9.558 53.331 1.00 54.49 116 THR D CA 1
ATOM 3177 C C . THR C 1 116 ? 61.821 -8.764 52.215 1.00 56.67 116 THR D C 1
ATOM 3178 O O . THR C 1 116 ? 60.667 -8.356 52.366 1.00 54.75 116 THR D O 1
ATOM 3182 N N . GLU C 1 117 ? 62.516 -8.559 51.097 1.00 58.22 117 GLU D N 1
ATOM 3183 C CA . GLU C 1 117 ? 61.938 -7.825 49.971 1.00 64.90 117 GLU D CA 1
ATOM 3184 C C . GLU C 1 117 ? 60.750 -8.592 49.401 1.00 61.90 117 GLU D C 1
ATOM 3185 O O . GLU C 1 117 ? 59.762 -7.997 48.968 1.00 64.26 117 GLU D O 1
ATOM 3191 N N . ARG C 1 118 ? 60.857 -9.916 49.410 1.00 58.26 118 ARG D N 1
ATOM 3192 C CA . ARG C 1 118 ? 59.793 -10.777 48.910 1.00 59.58 118 ARG D CA 1
ATOM 3193 C C . ARG C 1 118 ? 58.541 -10.664 49.771 1.00 56.03 118 ARG D C 1
ATOM 3194 O O . ARG C 1 118 ? 57.423 -10.699 49.251 1.00 56.22 118 ARG D O 1
ATOM 3202 N N . ASP C 1 119 ? 58.723 -10.541 51.085 1.00 54.11 119 ASP D N 1
ATOM 3203 C CA . ASP C 1 119 ? 57.585 -10.404 51.989 1.00 51.49 119 ASP D CA 1
ATOM 3204 C C . ASP C 1 119 ? 56.856 -9.092 51.698 1.00 47.81 119 ASP D C 1
ATOM 3205 O O . ASP C 1 119 ? 55.624 -9.054 51.633 1.00 46.55 119 ASP D O 1
ATOM 3210 N N . ILE C 1 120 ? 57.623 -8.020 51.519 1.00 46.87 120 ILE D N 1
ATOM 3211 C CA . ILE C 1 120 ? 57.040 -6.712 51.233 1.00 51.30 120 ILE D CA 1
ATOM 3212 C C . ILE C 1 120 ? 56.283 -6.775 49.911 1.00 54.24 120 ILE D C 1
ATOM 3213 O O . ILE C 1 120 ? 55.161 -6.274 49.799 1.00 57.18 120 ILE D O 1
ATOM 3218 N N . TYR C 1 121 ? 56.897 -7.408 48.917 1.00 55.85 121 TYR D N 1
ATOM 3219 C CA . TYR C 1 121 ? 56.277 -7.549 47.609 1.00 56.58 121 TYR D CA 1
ATOM 3220 C C . TYR C 1 121 ? 54.947 -8.296 47.718 1.00 52.96 121 TYR D C 1
ATOM 3221 O O . TYR C 1 121 ? 53.929 -7.833 47.207 1.00 51.45 121 TYR D O 1
ATOM 3230 N N . LYS C 1 122 ? 54.953 -9.446 48.387 1.00 51.13 122 LYS D N 1
ATOM 3231 C CA . LYS C 1 122 ? 53.729 -10.233 48.537 1.00 52.42 122 LYS D CA 1
ATOM 3232 C C . LYS C 1 122 ? 52.650 -9.515 49.339 1.00 49.58 122 LYS D C 1
ATOM 3233 O O . LYS C 1 122 ? 51.501 -9.430 48.901 1.00 48.35 122 LYS D O 1
ATOM 3239 N N . ILE C 1 123 ? 53.015 -9.003 50.512 1.00 46.37 123 ILE D N 1
ATOM 3240 C CA . ILE C 1 123 ? 52.046 -8.307 51.350 1.00 46.12 123 ILE D CA 1
ATOM 3241 C C . ILE C 1 123 ? 51.411 -7.142 50.599 1.00 45.93 123 ILE D C 1
ATOM 3242 O O . ILE C 1 123 ? 50.188 -6.973 50.619 1.00 45.98 123 ILE D O 1
ATOM 3247 N N . GLU C 1 124 ? 52.242 -6.350 49.930 1.00 44.81 124 GLU D N 1
ATOM 3248 C CA . GLU C 1 124 ? 51.757 -5.196 49.185 1.00 50.31 124 GLU D CA 1
ATOM 3249 C C . GLU C 1 124 ? 50.869 -5.647 48.038 1.00 52.70 124 GLU D C 1
ATOM 3250 O O . GLU C 1 124 ? 49.851 -5.017 47.740 1.00 52.53 124 GLU D O 1
ATOM 3256 N N . LYS C 1 125 ? 51.261 -6.741 47.395 1.00 52.46 125 LYS D N 1
ATOM 3257 C CA . LYS C 1 125 ? 50.490 -7.277 46.289 1.00 55.11 125 LYS D CA 1
ATOM 3258 C C . LYS C 1 125 ? 49.080 -7.598 46.773 1.00 52.82 125 LYS D C 1
ATOM 3259 O O . LYS C 1 125 ? 48.096 -7.230 46.134 1.00 51.25 125 LYS D O 1
ATOM 3265 N N . GLU C 1 126 ? 48.988 -8.281 47.912 1.00 53.15 126 GLU D N 1
ATOM 3266 C CA . GLU C 1 126 ? 47.693 -8.658 48.474 1.00 55.50 126 GLU D CA 1
ATOM 3267 C C . GLU C 1 126 ? 46.906 -7.466 49.007 1.00 52.88 126 GLU D C 1
ATOM 3268 O O . GLU C 1 126 ? 45.680 -7.414 48.873 1.00 48.50 126 GLU D O 1
ATOM 3274 N N . GLU C 1 127 ? 47.615 -6.517 49.613 1.00 53.63 127 GLU D N 1
ATOM 3275 C CA . GLU C 1 127 ? 46.985 -5.324 50.174 1.00 56.38 127 GLU D CA 1
ATOM 3276 C C . GLU C 1 127 ? 46.269 -4.520 49.094 1.00 57.05 127 GLU D C 1
ATOM 3277 O O . GLU C 1 127 ? 45.271 -3.861 49.363 1.00 57.96 127 GLU D O 1
ATOM 3283 N N . ASN C 1 128 ? 46.787 -4.565 47.871 1.00 55.60 128 ASN D N 1
ATOM 3284 C CA . ASN C 1 128 ? 46.193 -3.805 46.770 1.00 57.92 128 ASN D CA 1
ATOM 3285 C C . ASN C 1 128 ? 45.577 -4.670 45.683 1.00 56.88 128 ASN D C 1
ATOM 3286 O O . ASN C 1 128 ? 45.491 -4.257 44.525 1.00 57.64 128 ASN D O 1
ATOM 3291 N N . ASP C 1 129 ? 45.139 -5.863 46.064 1.00 56.53 129 ASP D N 1
ATOM 3292 C CA . ASP C 1 129 ? 44.543 -6.801 45.123 1.00 56.09 129 ASP D CA 1
ATOM 3293 C C . ASP C 1 129 ? 43.070 -6.499 44.862 1.00 59.73 129 ASP D C 1
ATOM 3294 O O . ASP C 1 129 ? 42.180 -7.251 45.268 1.00 59.46 129 ASP D O 1
ATOM 3299 N N . VAL C 1 130 ? 42.817 -5.391 44.174 1.00 60.38 130 VAL D N 1
ATOM 3300 C CA . VAL C 1 130 ? 41.453 -4.991 43.856 1.00 65.02 130 VAL D CA 1
ATOM 3301 C C . VAL C 1 130 ? 40.981 -5.685 42.586 1.00 66.88 130 VAL D C 1
ATOM 3302 O O . VAL C 1 130 ? 41.790 -6.078 41.742 1.00 66.63 130 VAL D O 1
ATOM 3306 N N . GLU C 1 131 ? 39.671 -5.853 42.462 1.00 69.54 131 GLU D N 1
ATOM 3307 C CA . GLU C 1 131 ? 39.111 -6.491 41.285 1.00 77.36 131 GLU D CA 1
ATOM 3308 C C . GLU C 1 131 ? 39.345 -5.600 40.065 1.00 80.30 131 GLU D C 1
ATOM 3309 O O . GLU C 1 131 ? 39.032 -4.412 40.086 1.00 78.12 131 GLU D O 1
ATOM 3315 N N . PRO C 1 132 ? 39.914 -6.171 38.989 1.00 85.78 132 PRO D N 1
ATOM 3316 C CA . PRO C 1 132 ? 40.212 -5.459 37.742 1.00 90.34 132 PRO D CA 1
ATOM 3317 C C . PRO C 1 132 ? 38.985 -4.948 36.996 1.00 94.34 132 PRO D C 1
ATOM 3318 O O . PRO C 1 132 ? 37.918 -5.563 37.037 1.00 93.84 132 PRO D O 1
ATOM 3322 N N . TYR C 1 133 ? 39.156 -3.821 36.310 1.00 100.62 133 TYR D N 1
ATOM 3323 C CA . TYR C 1 133 ? 38.085 -3.206 35.532 1.00 106.98 133 TYR D CA 1
ATOM 3324 C C . TYR C 1 133 ? 38.015 -3.799 34.130 1.00 108.78 133 TYR D C 1
ATOM 3325 O O . TYR C 1 133 ? 38.779 -4.749 33.847 1.00 109.43 133 TYR D O 1
ATOM 3334 N N . GLN D 1 2 ? 68.337 8.859 69.805 1.00 84.55 2 GLN B N 1
ATOM 3335 C CA . GLN D 1 2 ? 68.111 9.950 68.810 1.00 83.58 2 GLN B CA 1
ATOM 3336 C C . GLN D 1 2 ? 66.809 9.736 68.027 1.00 81.89 2 GLN B C 1
ATOM 3337 O O . GLN D 1 2 ? 66.135 8.713 68.179 1.00 81.59 2 GLN B O 1
ATOM 3339 N N . ASN D 1 3 ? 66.457 10.714 67.199 1.00 79.22 3 ASN B N 1
ATOM 3340 C CA . ASN D 1 3 ? 65.245 10.636 66.393 1.00 75.01 3 ASN B CA 1
ATOM 3341 C C . ASN D 1 3 ? 65.469 9.657 65.241 1.00 72.87 3 ASN B C 1
ATOM 3342 O O . ASN D 1 3 ? 66.206 9.954 64.298 1.00 76.79 3 ASN B O 1
ATOM 3347 N N . GLN D 1 4 ? 64.835 8.490 65.309 1.00 65.88 4 GLN B N 1
ATOM 3348 C CA . GLN D 1 4 ? 65.003 7.493 64.261 1.00 56.91 4 GLN B CA 1
ATOM 3349 C C . GLN D 1 4 ? 64.014 7.643 63.113 1.00 52.25 4 GLN B C 1
ATOM 3350 O O . GLN D 1 4 ? 62.933 8.225 63.263 1.00 48.29 4 GLN B O 1
ATOM 3356 N N . TYR D 1 5 ? 64.411 7.120 61.957 1.00 45.18 5 TYR B N 1
ATOM 3357 C CA . TYR D 1 5 ? 63.609 7.190 60.750 1.00 43.83 5 TYR B CA 1
ATOM 3358 C C . TYR D 1 5 ? 62.458 6.196 60.765 1.00 43.19 5 TYR B C 1
ATOM 3359 O O . TYR D 1 5 ? 62.355 5.343 61.648 1.00 40.93 5 TYR B O 1
ATOM 3368 N N . PHE D 1 6 ? 61.588 6.326 59.772 1.00 38.26 6 PHE B N 1
ATOM 3369 C CA . PHE D 1 6 ? 60.475 5.419 59.607 1.00 40.23 6 PHE B CA 1
ATOM 3370 C C . PHE D 1 6 ? 60.955 4.492 58.492 1.00 41.25 6 PHE B C 1
ATOM 3371 O O . PHE D 1 6 ? 61.130 4.927 57.350 1.00 42.71 6 PHE B O 1
ATOM 3379 N N . THR D 1 7 ? 61.176 3.225 58.821 1.00 38.90 7 THR B N 1
ATOM 3380 C CA . THR D 1 7 ? 61.656 2.273 57.827 1.00 37.79 7 THR B CA 1
ATOM 3381 C C . THR D 1 7 ? 60.535 1.443 57.220 1.00 41.30 7 THR B C 1
ATOM 3382 O O . THR D 1 7 ? 59.498 1.215 57.846 1.00 44.49 7 THR B O 1
ATOM 3386 N N . VAL D 1 8 ? 60.740 0.998 55.987 1.00 41.93 8 VAL B N 1
ATOM 3387 C CA . VAL D 1 8 ? 59.739 0.190 55.311 1.00 41.70 8 VAL B CA 1
ATOM 3388 C C . VAL D 1 8 ? 59.688 -1.206 55.946 1.00 43.31 8 VAL B C 1
ATOM 3389 O O . VAL D 1 8 ? 58.654 -1.871 55.918 1.00 39.98 8 VAL B O 1
ATOM 3393 N N . GLN D 1 9 ? 60.795 -1.636 56.544 1.00 43.90 9 GLN B N 1
ATOM 3394 C CA . GLN D 1 9 ? 60.838 -2.947 57.184 1.00 46.88 9 GLN B CA 1
ATOM 3395 C C . GLN D 1 9 ? 59.895 -2.933 58.386 1.00 44.80 9 GLN B C 1
ATOM 3396 O O . GLN D 1 9 ? 59.062 -3.823 58.554 1.00 45.56 9 GLN B O 1
ATOM 3402 N N . GLU D 1 10 ? 60.048 -1.918 59.228 1.00 39.78 10 GLU B N 1
ATOM 3403 C CA . GLU D 1 10 ? 59.235 -1.786 60.425 1.00 44.45 10 GLU B CA 1
ATOM 3404 C C . GLU D 1 10 ? 57.767 -1.675 60.046 1.00 43.47 10 GLU B C 1
ATOM 3405 O O . GLU D 1 10 ? 56.902 -2.260 60.691 1.00 45.67 10 GLU B O 1
ATOM 3411 N N . ASN D 1 11 ? 57.491 -0.940 58.980 1.00 40.34 11 ASN B N 1
ATOM 3412 C CA . ASN D 1 11 ? 56.126 -0.764 58.533 1.00 41.20 11 ASN B CA 1
ATOM 3413 C C . ASN D 1 11 ? 55.473 -2.096 58.162 1.00 43.87 11 ASN B C 1
ATOM 3414 O O . ASN D 1 11 ? 54.316 -2.338 58.509 1.00 44.93 11 ASN B O 1
ATOM 3419 N N . TYR D 1 12 ? 56.206 -2.966 57.472 1.00 42.08 12 TYR B N 1
ATOM 3420 C CA . TYR D 1 12 ? 55.639 -4.253 57.087 1.00 41.54 12 TYR B CA 1
ATOM 3421 C C . TYR D 1 12 ? 55.672 -5.300 58.201 1.00 38.94 12 TYR B C 1
ATOM 3422 O O . TYR D 1 12 ? 54.904 -6.256 58.174 1.00 41.24 12 TYR B O 1
ATOM 3431 N N . LYS D 1 13 ? 56.548 -5.130 59.184 1.00 37.40 13 LYS B N 1
ATOM 3432 C CA . LYS D 1 13 ? 56.579 -6.062 60.308 1.00 40.96 13 LYS B CA 1
ATOM 3433 C C . LYS D 1 13 ? 55.341 -5.759 61.143 1.00 43.80 13 LYS B C 1
ATOM 3434 O O . LYS D 1 13 ? 54.792 -6.646 61.795 1.00 45.40 13 LYS B O 1
ATOM 3440 N N . GLU D 1 14 ? 54.908 -4.499 61.114 1.00 40.21 14 GLU B N 1
ATOM 3441 C CA . GLU D 1 14 ? 53.750 -4.084 61.894 1.00 42.04 14 GLU B CA 1
ATOM 3442 C C . GLU D 1 14 ? 52.404 -4.171 61.175 1.00 39.69 14 GLU B C 1
ATOM 3443 O O . GLU D 1 14 ? 51.532 -3.327 61.365 1.00 42.81 14 GLU B O 1
ATOM 3449 N N . ARG D 1 15 ? 52.244 -5.199 60.353 1.00 38.15 15 ARG B N 1
ATOM 3450 C CA . ARG D 1 15 ? 50.984 -5.441 59.659 1.00 38.34 15 ARG B CA 1
ATOM 3451 C C . ARG D 1 15 ? 50.499 -6.806 60.156 1.00 36.59 15 ARG B C 1
ATOM 3452 O O . ARG D 1 15 ? 51.252 -7.779 60.154 1.00 34.76 15 ARG B O 1
ATOM 3460 N N . PHE D 1 16 ? 49.256 -6.870 60.620 1.00 36.00 16 PHE B N 1
ATOM 3461 C CA . PHE D 1 16 ? 48.734 -8.115 61.160 1.00 37.69 16 PHE B CA 1
ATOM 3462 C C . PHE D 1 16 ? 47.296 -8.451 60.789 1.00 38.60 16 PHE B C 1
ATOM 3463 O O . PHE D 1 16 ? 46.551 -7.631 60.261 1.00 33.24 16 PHE B O 1
ATOM 3471 N N . TYR D 1 17 ? 46.920 -9.691 61.078 1.00 34.37 17 TYR B N 1
ATOM 3472 C CA . TYR D 1 17 ? 45.554 -10.120 60.881 1.00 35.69 17 TYR B CA 1
ATOM 3473 C C . TYR D 1 17 ? 45.040 -10.088 62.309 1.00 34.73 17 TYR B C 1
ATOM 3474 O O . TYR D 1 17 ? 45.747 -10.470 63.242 1.00 34.91 17 TYR B O 1
ATOM 3483 N N . GLN D 1 18 ? 43.825 -9.595 62.482 1.00 38.36 18 GLN B N 1
ATOM 3484 C CA . GLN D 1 18 ? 43.257 -9.458 63.813 1.00 37.79 18 GLN B CA 1
ATOM 3485 C C . GLN D 1 18 ? 42.165 -10.448 64.136 1.00 37.59 18 GLN B C 1
ATOM 3486 O O . GLN D 1 18 ? 41.127 -10.476 63.482 1.00 38.88 18 GLN B O 1
ATOM 3492 N N . ILE D 1 19 ? 42.385 -11.240 65.176 1.00 37.48 19 ILE B N 1
ATOM 3493 C CA . ILE D 1 19 ? 41.387 -12.195 65.599 1.00 35.78 19 ILE B CA 1
ATOM 3494 C C . ILE D 1 19 ? 40.789 -11.656 66.887 1.00 34.43 19 ILE B C 1
ATOM 3495 O O . ILE D 1 19 ? 41.513 -11.386 67.844 1.00 36.70 19 ILE B O 1
ATOM 3500 N N . PRO D 1 20 ? 39.458 -11.484 66.925 1.00 33.46 20 PRO B N 1
ATOM 3501 C CA . PRO D 1 20 ? 38.843 -10.969 68.152 1.00 32.89 20 PRO B CA 1
ATOM 3502 C C . PRO D 1 20 ? 39.108 -11.877 69.344 1.00 38.35 20 PRO B C 1
ATOM 3503 O O . PRO D 1 20 ? 39.040 -13.108 69.230 1.00 37.49 20 PRO B O 1
ATOM 3507 N N . LYS D 1 21 ? 39.420 -11.259 70.482 1.00 37.24 21 LYS B N 1
ATOM 3508 C CA . LYS D 1 21 ? 39.715 -11.991 71.704 1.00 35.78 21 LYS B CA 1
ATOM 3509 C C . LYS D 1 21 ? 38.553 -12.837 72.183 1.00 32.86 21 LYS B C 1
ATOM 3510 O O . LYS D 1 21 ? 38.747 -13.842 72.856 1.00 37.25 21 LYS B O 1
ATOM 3516 N N . VAL D 1 22 ? 37.340 -12.429 71.838 1.00 36.23 22 VAL B N 1
ATOM 3517 C CA . VAL D 1 22 ? 36.166 -13.167 72.258 1.00 38.71 22 VAL B CA 1
ATOM 3518 C C . VAL D 1 22 ? 36.186 -14.607 71.714 1.00 44.04 22 VAL B C 1
ATOM 3519 O O . VAL D 1 22 ? 35.462 -15.466 72.207 1.00 42.26 22 VAL B O 1
ATOM 3523 N N . PHE D 1 23 ? 37.015 -14.875 70.705 1.00 38.64 23 PHE B N 1
ATOM 3524 C CA . PHE D 1 23 ? 37.093 -16.227 70.138 1.00 41.30 23 PHE B CA 1
ATOM 3525 C C . PHE D 1 23 ? 37.838 -17.187 71.055 1.00 42.26 23 PHE B C 1
ATOM 3526 O O . PHE D 1 23 ? 37.817 -18.400 70.836 1.00 41.93 23 PHE B O 1
ATOM 3534 N N . PHE D 1 24 ? 38.498 -16.651 72.077 1.00 41.39 24 PHE B N 1
ATOM 3535 C CA . PHE D 1 24 ? 39.259 -17.490 73.000 1.00 42.97 24 PHE B CA 1
ATOM 3536 C C . PHE D 1 24 ? 38.730 -17.441 74.428 1.00 44.31 24 PHE B C 1
ATOM 3537 O O . PHE D 1 24 ? 39.198 -18.156 75.297 1.00 49.17 24 PHE B O 1
ATOM 3545 N N . THR D 1 25 ? 37.755 -16.586 74.673 1.00 54.55 25 THR B N 1
ATOM 3546 C CA . THR D 1 25 ? 37.188 -16.459 76.006 1.00 66.18 25 THR B CA 1
ATOM 3547 C C . THR D 1 25 ? 35.746 -16.933 75.985 1.00 72.33 25 THR B C 1
ATOM 3548 O O . THR D 1 25 ? 35.360 -17.808 76.764 1.00 72.95 25 THR B O 1
ATOM 3552 N N . SER D 1 26 ? 34.958 -16.346 75.086 1.00 76.94 26 SER B N 1
ATOM 3553 C CA . SER D 1 26 ? 33.551 -16.701 74.941 1.00 82.30 26 SER B CA 1
ATOM 3554 C C . SER D 1 26 ? 33.416 -18.185 74.678 1.00 85.73 26 SER B C 1
ATOM 3555 O O . SER D 1 26 ? 34.061 -18.726 73.773 1.00 88.70 26 SER B O 1
ATOM 3558 N N . GLU D 1 27 ? 32.580 -18.843 75.469 1.00 83.64 27 GLU B N 1
ATOM 3559 C CA . GLU D 1 27 ? 32.374 -20.261 75.287 1.00 83.44 27 GLU B CA 1
ATOM 3560 C C . GLU D 1 27 ? 31.293 -20.475 74.235 1.00 78.74 27 GLU B C 1
ATOM 3561 O O . GLU D 1 27 ? 30.833 -21.596 74.011 1.00 80.13 27 GLU B O 1
ATOM 3567 N N . ASN D 1 28 ? 30.900 -19.384 73.584 1.00 71.41 28 ASN B N 1
ATOM 3568 C CA . ASN D 1 28 ? 29.907 -19.449 72.523 1.00 66.68 28 ASN B CA 1
ATOM 3569 C C . ASN D 1 28 ? 30.644 -19.640 71.203 1.00 60.23 28 ASN B C 1
ATOM 3570 O O . ASN D 1 28 ? 30.027 -19.710 70.140 1.00 61.71 28 ASN B O 1
ATOM 3575 N N . TYR D 1 29 ? 31.972 -19.722 71.281 1.00 50.94 29 TYR B N 1
ATOM 3576 C CA . TYR D 1 29 ? 32.803 -19.916 70.099 1.00 44.81 29 TYR B CA 1
ATOM 3577 C C . TYR D 1 29 ? 33.788 -21.060 70.307 1.00 44.19 29 TYR B C 1
ATOM 3578 O O . TYR D 1 29 ? 34.864 -21.089 69.697 1.00 40.31 29 TYR B O 1
ATOM 3587 N N . LYS D 1 30 ? 33.413 -22.002 71.167 1.00 45.10 30 LYS B N 1
ATOM 3588 C CA . LYS D 1 30 ? 34.260 -23.154 71.464 1.00 50.11 30 LYS B CA 1
ATOM 3589 C C . LYS D 1 30 ? 34.409 -24.093 70.271 1.00 47.79 30 LYS B C 1
ATOM 3590 O O . LYS D 1 30 ? 35.403 -24.813 70.154 1.00 47.57 30 LYS B O 1
ATOM 3596 N N . ASN D 1 31 ? 33.420 -24.081 69.385 1.00 44.21 31 ASN B N 1
ATOM 3597 C CA . ASN D 1 31 ? 33.453 -24.939 68.208 1.00 48.04 31 ASN B CA 1
ATOM 3598 C C . ASN D 1 31 ? 34.364 -24.425 67.096 1.00 45.71 31 ASN B C 1
ATOM 3599 O O . ASN D 1 31 ? 34.727 -25.181 66.201 1.00 44.42 31 ASN B O 1
ATOM 3604 N N . LEU D 1 32 ? 34.750 -23.153 67.144 1.00 41.33 32 LEU B N 1
ATOM 3605 C CA . LEU D 1 32 ? 35.621 -22.624 66.100 1.00 38.67 32 LEU B CA 1
ATOM 3606 C C . LEU D 1 32 ? 37.009 -23.229 66.158 1.00 38.57 32 LEU B C 1
ATOM 3607 O O . LEU D 1 32 ? 37.625 -23.304 67.210 1.00 41.99 32 LEU B O 1
ATOM 3612 N N . THR D 1 33 ? 37.507 -23.660 65.010 1.00 39.64 33 THR B N 1
ATOM 3613 C CA . THR D 1 33 ? 38.839 -24.234 64.951 1.00 36.83 33 THR B CA 1
ATOM 3614 C C . THR D 1 33 ? 39.812 -23.093 64.703 1.00 37.88 33 THR B C 1
ATOM 3615 O O . THR D 1 33 ? 39.401 -21.974 64.385 1.00 38.32 33 THR B O 1
ATOM 3619 N N . ASN D 1 34 ? 41.101 -23.361 64.850 1.00 38.42 34 ASN B N 1
ATOM 3620 C CA . ASN D 1 34 ? 42.076 -22.320 64.606 1.00 37.31 34 ASN B CA 1
ATOM 3621 C C . ASN D 1 34 ? 41.991 -21.832 63.169 1.00 41.78 34 ASN B C 1
ATOM 3622 O O . ASN D 1 34 ? 42.094 -20.626 62.925 1.00 41.76 34 ASN B O 1
ATOM 3627 N N . ASP D 1 35 ? 41.795 -22.749 62.219 1.00 41.08 35 ASP B N 1
ATOM 3628 C CA . ASP D 1 35 ? 41.710 -22.332 60.824 1.00 41.68 35 ASP B CA 1
ATOM 3629 C C . ASP D 1 35 ? 40.555 -21.367 60.602 1.00 37.24 35 ASP B C 1
ATOM 3630 O O . ASP D 1 35 ? 40.661 -20.446 59.790 1.00 35.31 35 ASP B O 1
ATOM 3635 N N . MET D 1 36 ? 39.457 -21.573 61.323 1.00 35.40 36 MET B N 1
ATOM 3636 C CA . MET D 1 36 ? 38.294 -20.695 61.183 1.00 38.59 36 MET B CA 1
ATOM 3637 C C . MET D 1 36 ? 38.601 -19.300 61.739 1.00 37.33 36 MET B C 1
ATOM 3638 O O . MET D 1 36 ? 38.295 -18.287 61.117 1.00 37.39 36 MET B O 1
ATOM 3643 N N . LYS D 1 37 ? 39.225 -19.268 62.910 1.00 38.06 37 LYS B N 1
ATOM 3644 C CA . LYS D 1 37 ? 39.618 -18.021 63.571 1.00 39.09 37 LYS B CA 1
ATOM 3645 C C . LYS D 1 37 ? 40.556 -17.199 62.680 1.00 35.46 37 LYS B C 1
ATOM 3646 O O . LYS D 1 37 ? 40.360 -15.999 62.508 1.00 38.41 37 LYS B O 1
ATOM 3652 N N . ILE D 1 38 ? 41.565 -17.869 62.119 1.00 34.36 38 ILE B N 1
ATOM 3653 C CA . ILE D 1 38 ? 42.538 -17.253 61.221 1.00 37.56 38 ILE B CA 1
ATOM 3654 C C . ILE D 1 38 ? 41.825 -16.732 59.970 1.00 39.83 38 ILE B C 1
ATOM 3655 O O . ILE D 1 38 ? 42.062 -15.596 59.541 1.00 36.76 38 ILE B O 1
ATOM 3660 N N . ALA D 1 39 ? 40.949 -17.564 59.403 1.00 36.09 39 ALA B N 1
ATOM 3661 C CA . ALA D 1 39 ? 40.218 -17.191 58.195 1.00 36.44 39 ALA B CA 1
ATOM 3662 C C . ALA D 1 39 ? 39.333 -15.964 58.434 1.00 35.52 39 ALA B C 1
ATOM 3663 O O . ALA D 1 39 ? 39.258 -15.062 57.603 1.00 33.32 39 ALA B O 1
ATOM 3665 N N . TYR D 1 40 ? 38.640 -15.948 59.564 1.00 33.97 40 TYR B N 1
ATOM 3666 C CA . TYR D 1 40 ? 37.794 -14.821 59.906 1.00 35.33 40 TYR B CA 1
ATOM 3667 C C . TYR D 1 40 ? 38.651 -13.555 59.865 1.00 36.23 40 TYR B C 1
ATOM 3668 O O . TYR D 1 40 ? 38.280 -12.560 59.237 1.00 32.56 40 TYR B O 1
ATOM 3677 N N . ALA D 1 41 ? 39.800 -13.612 60.536 1.00 36.88 41 ALA B N 1
ATOM 3678 C CA . ALA D 1 41 ? 40.703 -12.471 60.590 1.00 37.47 41 ALA B CA 1
ATOM 3679 C C . ALA D 1 41 ? 41.138 -12.037 59.197 1.00 34.84 41 ALA B C 1
ATOM 3680 O O . ALA D 1 41 ? 41.151 -10.846 58.889 1.00 37.51 41 ALA B O 1
ATOM 3682 N N . ILE D 1 42 ? 41.522 -12.999 58.368 1.00 33.05 42 ILE B N 1
ATOM 3683 C CA . ILE D 1 42 ? 41.953 -12.685 57.016 1.00 35.46 42 ILE B CA 1
ATOM 3684 C C . ILE D 1 42 ? 40.813 -12.027 56.241 1.00 33.79 42 ILE B C 1
ATOM 3685 O O . ILE D 1 42 ? 41.023 -11.044 55.550 1.00 34.31 42 ILE B O 1
ATOM 3690 N N . LEU D 1 43 ? 39.598 -12.542 56.375 1.00 33.69 43 LEU B N 1
ATOM 3691 C CA . LEU D 1 43 ? 38.472 -11.937 55.668 1.00 37.35 43 LEU B CA 1
ATOM 3692 C C . LEU D 1 43 ? 38.193 -10.528 56.198 1.00 41.05 43 LEU B C 1
ATOM 3693 O O . LEU D 1 43 ? 37.786 -9.638 55.432 1.00 37.87 43 LEU B O 1
ATOM 3698 N N . ARG D 1 44 ? 38.430 -10.327 57.495 1.00 36.77 44 ARG B N 1
ATOM 3699 C CA . ARG D 1 44 ? 38.210 -9.029 58.115 1.00 38.04 44 ARG B CA 1
ATOM 3700 C C . ARG D 1 44 ? 39.123 -8.000 57.447 1.00 36.47 44 ARG B C 1
ATOM 3701 O O . ARG D 1 44 ? 38.714 -6.885 57.146 1.00 36.62 44 ARG B O 1
ATOM 3709 N N . ASP D 1 45 ? 40.367 -8.399 57.218 1.00 39.06 45 ASP B N 1
ATOM 3710 C CA . ASP D 1 45 ? 41.352 -7.545 56.581 1.00 37.62 45 ASP B CA 1
ATOM 3711 C C . ASP D 1 45 ? 40.922 -7.260 55.134 1.00 41.29 45 ASP B C 1
ATOM 3712 O O . ASP D 1 45 ? 41.214 -6.189 54.599 1.00 41.70 45 ASP B O 1
ATOM 3717 N N . ARG D 1 46 ? 40.217 -8.206 54.513 1.00 37.73 46 ARG B N 1
ATOM 3718 C CA . ARG D 1 46 ? 39.781 -8.036 53.125 1.00 44.07 46 ARG B CA 1
ATOM 3719 C C . ARG D 1 46 ? 38.691 -6.992 52.927 1.00 42.33 46 ARG B C 1
ATOM 3720 O O . ARG D 1 46 ? 38.550 -6.437 51.835 1.00 44.36 46 ARG B O 1
ATOM 3728 N N . LEU D 1 47 ? 37.929 -6.732 53.983 1.00 43.57 47 LEU B N 1
ATOM 3729 C CA . LEU D 1 47 ? 36.854 -5.746 53.940 1.00 45.10 47 LEU B CA 1
ATOM 3730 C C . LEU D 1 47 ? 37.299 -4.464 53.260 1.00 44.37 47 LEU B C 1
ATOM 3731 O O . LEU D 1 47 ? 36.507 -3.789 52.610 1.00 42.46 47 LEU B O 1
ATOM 3736 N N . ASN D 1 48 ? 38.574 -4.130 53.426 1.00 47.28 48 ASN B N 1
ATOM 3737 C CA . ASN D 1 48 ? 39.132 -2.926 52.832 1.00 50.67 48 ASN B CA 1
ATOM 3738 C C . ASN D 1 48 ? 39.006 -2.981 51.317 1.00 50.21 48 ASN B C 1
ATOM 3739 O O . ASN D 1 48 ? 38.564 -2.017 50.687 1.00 48.14 48 ASN B O 1
ATOM 3744 N N . LEU D 1 49 ? 39.403 -4.113 50.740 1.00 47.63 49 LEU B N 1
ATOM 3745 C CA . LEU D 1 49 ? 39.325 -4.298 49.300 1.00 50.97 49 LEU B CA 1
ATOM 3746 C C . LEU D 1 49 ? 37.867 -4.283 48.839 1.00 49.09 49 LEU B C 1
ATOM 3747 O O . LEU D 1 49 ? 37.554 -3.731 47.785 1.00 47.94 49 LEU B O 1
ATOM 3752 N N . SER D 1 50 ? 36.973 -4.874 49.629 1.00 45.36 50 SER B N 1
ATOM 3753 C CA . SER D 1 50 ? 35.560 -4.877 49.267 1.00 42.74 50 SER B CA 1
ATOM 3754 C C . SER D 1 50 ? 35.081 -3.441 49.032 1.00 46.19 50 SER B C 1
ATOM 3755 O O . SER D 1 50 ? 34.365 -3.173 48.063 1.00 42.17 50 SER B O 1
ATOM 3758 N N . ILE D 1 51 ? 35.476 -2.524 49.919 1.00 47.13 51 ILE B N 1
ATOM 3759 C CA . ILE D 1 51 ? 35.073 -1.123 49.797 1.00 48.37 51 ILE B CA 1
ATOM 3760 C C . ILE D 1 51 ? 35.621 -0.522 48.510 1.00 48.21 51 ILE B C 1
ATOM 3761 O O . ILE D 1 51 ? 34.914 0.196 47.800 1.00 49.38 51 ILE B O 1
ATOM 3766 N N . LYS D 1 52 ? 36.880 -0.816 48.207 1.00 48.26 52 LYS B N 1
ATOM 3767 C CA . LYS D 1 52 ? 37.479 -0.306 46.987 1.00 53.02 52 LYS B CA 1
ATOM 3768 C C . LYS D 1 52 ? 36.815 -0.909 45.752 1.00 53.28 52 LYS B C 1
ATOM 3769 O O . LYS D 1 52 ? 36.750 -0.266 44.706 1.00 57.08 52 LYS B O 1
ATOM 3775 N N . ASN D 1 53 ? 36.314 -2.136 45.874 1.00 48.78 53 ASN B N 1
ATOM 3776 C CA . ASN D 1 53 ? 35.645 -2.786 44.751 1.00 49.17 53 ASN B CA 1
ATOM 3777 C C . ASN D 1 53 ? 34.193 -2.339 44.705 1.00 49.94 53 ASN B C 1
ATOM 3778 O O . ASN D 1 53 ? 33.402 -2.820 43.889 1.00 50.96 53 ASN B O 1
ATOM 3783 N N . SER D 1 54 ? 33.848 -1.422 45.601 1.00 49.59 54 SER B N 1
ATOM 3784 C CA . SER D 1 54 ? 32.497 -0.893 45.668 1.00 48.84 54 SER B CA 1
ATOM 3785 C C . SER D 1 54 ? 31.480 -1.970 46.037 1.00 49.17 54 SER B C 1
ATOM 3786 O O . SER D 1 54 ? 30.300 -1.862 45.697 1.00 45.29 54 SER B O 1
ATOM 3789 N N . TRP D 1 55 ? 31.930 -3.011 46.735 1.00 47.98 55 TRP B N 1
ATOM 3790 C CA . TRP D 1 55 ? 31.022 -4.076 47.147 1.00 45.54 55 TRP B CA 1
ATOM 3791 C C . TRP D 1 55 ? 30.272 -3.689 48.415 1.00 46.25 55 TRP B C 1
ATOM 3792 O O . TRP D 1 55 ? 30.511 -4.254 49.481 1.00 49.27 55 TRP B O 1
ATOM 3803 N N . VAL D 1 56 ? 29.372 -2.716 48.295 1.00 48.15 56 VAL B N 1
ATOM 3804 C CA . VAL D 1 56 ? 28.573 -2.241 49.419 1.00 46.48 56 VAL B CA 1
ATOM 3805 C C . VAL D 1 56 ? 27.115 -2.176 48.965 1.00 47.08 56 VAL B C 1
ATOM 3806 O O . VAL D 1 56 ? 26.824 -1.630 47.909 1.00 52.97 56 VAL B O 1
ATOM 3810 N N . ASP D 1 57 ? 26.204 -2.730 49.757 1.00 50.22 57 ASP B N 1
ATOM 3811 C CA . ASP D 1 57 ? 24.782 -2.727 49.408 1.00 54.94 57 ASP B CA 1
ATOM 3812 C C . ASP D 1 57 ? 24.081 -1.419 49.795 1.00 58.56 57 ASP B C 1
ATOM 3813 O O . ASP D 1 57 ? 24.716 -0.508 50.327 1.00 58.35 57 ASP B O 1
ATOM 3818 N N . GLU D 1 58 ? 22.777 -1.332 49.537 1.00 61.64 58 GLU B N 1
ATOM 3819 C CA . GLU D 1 58 ? 22.017 -0.117 49.842 1.00 68.36 58 GLU B CA 1
ATOM 3820 C C . GLU D 1 58 ? 22.079 0.319 51.301 1.00 66.68 58 GLU B C 1
ATOM 3821 O O . GLU D 1 58 ? 22.135 1.517 51.601 1.00 63.10 58 GLU B O 1
ATOM 3827 N N . ASP D 1 59 ? 22.077 -0.655 52.203 1.00 64.52 59 ASP B N 1
ATOM 3828 C CA . ASP D 1 59 ? 22.129 -0.372 53.630 1.00 63.75 59 ASP B CA 1
ATOM 3829 C C . ASP D 1 59 ? 23.534 -0.014 54.115 1.00 60.02 59 ASP B C 1
ATOM 3830 O O . ASP D 1 59 ? 23.727 0.309 55.286 1.00 59.25 59 ASP B O 1
ATOM 3835 N N . GLY D 1 60 ? 24.512 -0.075 53.219 1.00 56.41 60 GLY B N 1
ATOM 3836 C CA . GLY D 1 60 ? 25.876 0.242 53.603 1.00 52.94 60 GLY B CA 1
ATOM 3837 C C . GLY D 1 60 ? 26.691 -0.953 54.089 1.00 52.28 60 GLY B C 1
ATOM 3838 O O . GLY D 1 60 ? 27.849 -0.792 54.475 1.00 50.54 60 GLY B O 1
ATOM 3839 N N . ASN D 1 61 ? 26.104 -2.149 54.065 1.00 47.23 61 ASN B N 1
ATOM 3840 C CA . ASN D 1 61 ? 26.803 -3.353 54.514 1.00 47.58 61 ASN B CA 1
ATOM 3841 C C . ASN D 1 61 ? 27.854 -3.827 53.498 1.00 47.30 61 ASN B C 1
ATOM 3842 O O . ASN D 1 61 ? 27.581 -3.920 52.300 1.00 45.39 61 ASN B O 1
ATOM 3847 N N . ILE D 1 62 ? 29.052 -4.121 53.994 1.00 38.53 62 ILE B N 1
ATOM 3848 C CA . ILE D 1 62 ? 30.169 -4.565 53.167 1.00 39.46 62 ILE B CA 1
ATOM 3849 C C . ILE D 1 62 ? 30.109 -6.079 52.957 1.00 42.41 62 ILE B C 1
ATOM 3850 O O . ILE D 1 62 ? 29.907 -6.834 53.909 1.00 40.06 62 ILE B O 1
ATOM 3855 N N . TYR D 1 63 ? 30.292 -6.526 51.718 1.00 41.61 63 TYR B N 1
ATOM 3856 C CA . TYR D 1 63 ? 30.226 -7.957 51.433 1.00 40.94 63 TYR B CA 1
ATOM 3857 C C . TYR D 1 63 ? 31.328 -8.409 50.477 1.00 40.90 63 TYR B C 1
ATOM 3858 O O . TYR D 1 63 ? 32.151 -7.603 50.033 1.00 37.43 63 TYR B O 1
ATOM 3867 N N . PHE D 1 64 ? 31.338 -9.708 50.179 1.00 40.77 64 PHE B N 1
ATOM 3868 C CA . PHE D 1 64 ? 32.323 -10.301 49.277 1.00 39.58 64 PHE B CA 1
ATOM 3869 C C . PHE D 1 64 ? 31.636 -10.968 48.084 1.00 44.17 64 PHE B C 1
ATOM 3870 O O . PHE D 1 64 ? 30.574 -11.602 48.229 1.00 39.07 64 PHE B O 1
ATOM 3878 N N . VAL D 1 65 ? 32.252 -10.833 46.913 1.00 43.38 65 VAL B N 1
ATOM 3879 C CA . VAL D 1 65 ? 31.729 -11.444 45.697 1.00 51.66 65 VAL B CA 1
ATOM 3880 C C . VAL D 1 65 ? 32.878 -12.225 45.063 1.00 48.36 65 VAL B C 1
ATOM 3881 O O . VAL D 1 65 ? 33.125 -12.137 43.867 1.00 48.38 65 VAL B O 1
ATOM 3885 N N . TYR D 1 66 ? 33.590 -12.978 45.891 1.00 49.63 66 TYR B N 1
ATOM 3886 C CA . TYR D 1 66 ? 34.730 -13.764 45.431 1.00 47.44 66 TYR B CA 1
ATOM 3887 C C . TYR D 1 66 ? 34.306 -15.174 45.027 1.00 46.83 66 TYR B C 1
ATOM 3888 O O . TYR D 1 66 ? 33.411 -15.767 45.633 1.00 46.10 66 TYR B O 1
ATOM 3897 N N . SER D 1 67 ? 34.952 -15.718 44.004 1.00 46.86 67 SER B N 1
ATOM 3898 C CA . SER D 1 67 ? 34.624 -17.079 43.582 1.00 50.66 67 SER B CA 1
ATOM 3899 C C . SER D 1 67 ? 35.279 -18.033 44.580 1.00 49.27 67 SER B C 1
ATOM 3900 O O . SER D 1 67 ? 36.147 -17.620 45.365 1.00 47.15 67 SER B O 1
ATOM 3903 N N . ASN D 1 68 ? 34.863 -19.295 44.560 1.00 48.25 68 ASN B N 1
ATOM 3904 C CA . ASN D 1 68 ? 35.441 -20.278 45.460 1.00 45.92 68 ASN B CA 1
ATOM 3905 C C . ASN D 1 68 ? 36.938 -20.380 45.226 1.00 44.83 68 ASN B C 1
ATOM 3906 O O . ASN D 1 68 ? 37.713 -20.485 46.173 1.00 43.72 68 ASN B O 1
ATOM 3911 N N . GLU D 1 69 ? 37.351 -20.344 43.965 1.00 44.93 69 GLU B N 1
ATOM 3912 C CA . GLU D 1 69 ? 38.771 -20.448 43.679 1.00 48.96 69 GLU B CA 1
ATOM 3913 C C . GLU D 1 69 ? 39.549 -19.248 44.219 1.00 48.78 69 GLU B C 1
ATOM 3914 O O . GLU D 1 69 ? 40.674 -19.401 44.697 1.00 51.57 69 GLU B O 1
ATOM 3920 N N . LYS D 1 70 ? 38.965 -18.057 44.143 1.00 47.53 70 LYS B N 1
ATOM 3921 C CA . LYS D 1 70 ? 39.647 -16.874 44.653 1.00 44.77 70 LYS B CA 1
ATOM 3922 C C . LYS D 1 70 ? 39.715 -16.981 46.183 1.00 43.62 70 LYS B C 1
ATOM 3923 O O . LYS D 1 70 ? 40.749 -16.691 46.784 1.00 46.26 70 LYS B O 1
ATOM 3929 N N . LEU D 1 71 ? 38.625 -17.415 46.812 1.00 38.39 71 LEU B N 1
ATOM 3930 C CA . LEU D 1 71 ? 38.616 -17.579 48.267 1.00 42.81 71 LEU B CA 1
ATOM 3931 C C . LEU D 1 71 ? 39.687 -18.571 48.701 1.00 45.68 71 LEU B C 1
ATOM 3932 O O . LEU D 1 71 ? 40.363 -18.364 49.708 1.00 46.56 71 LEU B O 1
ATOM 3937 N N . MET D 1 72 ? 39.849 -19.642 47.925 1.00 47.10 72 M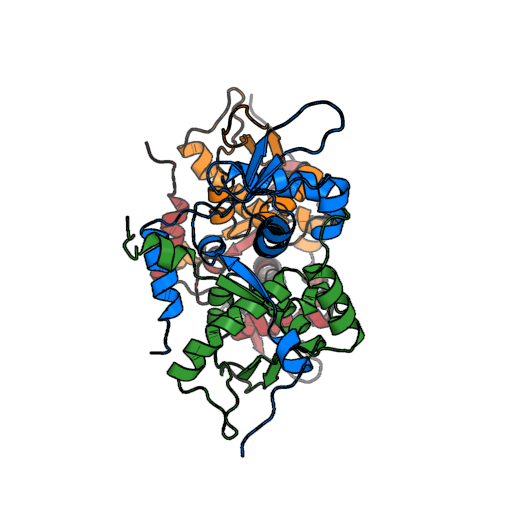ET B N 1
ATOM 3938 C CA . MET D 1 72 ? 40.850 -20.659 48.233 1.00 46.86 72 MET B CA 1
ATOM 3939 C C . MET D 1 72 ? 42.240 -20.038 48.168 1.00 44.33 72 MET B C 1
ATOM 3940 O O . MET D 1 72 ? 43.128 -20.385 48.951 1.00 45.26 72 MET B O 1
ATOM 3945 N N . GLU D 1 73 ? 42.422 -19.105 47.242 1.00 45.06 73 GLU B N 1
ATOM 3946 C CA . GLU D 1 73 ? 43.701 -18.428 47.100 1.00 46.92 73 GLU B CA 1
ATOM 3947 C C . GLU D 1 73 ? 43.905 -17.451 48.269 1.00 46.95 73 GLU B C 1
ATOM 3948 O O . GLU D 1 73 ? 45.000 -17.335 48.809 1.00 42.49 73 GLU B O 1
ATOM 3954 N N . ILE D 1 74 ? 42.841 -16.758 48.663 1.00 43.37 74 ILE B N 1
ATOM 3955 C CA . ILE D 1 74 ? 42.923 -15.801 49.765 1.00 45.03 74 ILE B CA 1
ATOM 3956 C C . ILE D 1 74 ? 43.205 -16.490 51.101 1.00 44.97 74 ILE B C 1
ATOM 3957 O O . ILE D 1 74 ? 44.020 -16.017 51.896 1.00 43.29 74 ILE B O 1
ATOM 3962 N N . LEU D 1 75 ? 42.528 -17.611 51.333 1.00 44.51 75 LEU B N 1
ATOM 3963 C CA . LEU D 1 75 ? 42.686 -18.376 52.567 1.00 43.02 75 LEU B CA 1
ATOM 3964 C C . LEU D 1 75 ? 43.793 -19.418 52.469 1.00 40.72 75 LEU B C 1
ATOM 3965 O O . LEU D 1 75 ? 44.089 -20.110 53.442 1.00 43.14 75 LEU B O 1
ATOM 3970 N N . ASN D 1 76 ? 44.405 -19.519 51.294 1.00 44.64 76 ASN B N 1
ATOM 3971 C CA . ASN D 1 76 ? 45.467 -20.496 51.052 1.00 48.53 76 ASN B CA 1
ATOM 3972 C C . ASN D 1 76 ? 45.067 -21.883 51.572 1.00 48.24 76 ASN B C 1
ATOM 3973 O O . ASN D 1 76 ? 45.756 -22.474 52.405 1.00 50.07 76 ASN B O 1
ATOM 3978 N N . CYS D 1 77 ? 43.939 -22.392 51.084 1.00 45.42 77 CYS B N 1
ATOM 3979 C CA . CYS D 1 77 ? 43.452 -23.706 51.495 1.00 48.36 77 CYS B CA 1
ATOM 3980 C C . CYS D 1 77 ? 42.819 -24.431 50.310 1.00 44.29 77 CYS B C 1
ATOM 3981 O O . CYS D 1 77 ? 42.675 -23.863 49.230 1.00 47.23 77 CYS B O 1
ATOM 3984 N N . LYS D 1 78 ? 42.424 -25.680 50.526 1.00 44.47 78 LYS B N 1
ATOM 3985 C CA . LYS D 1 78 ? 41.783 -26.467 49.480 1.00 45.73 78 LYS B CA 1
ATOM 3986 C C . LYS D 1 78 ? 40.275 -26.369 49.623 1.00 44.78 78 LYS B C 1
ATOM 3987 O O . LYS D 1 78 ? 39.772 -25.876 50.639 1.00 42.18 78 LYS B O 1
ATOM 3993 N N . LYS D 1 79 ? 39.568 -26.844 48.601 1.00 41.60 79 LYS B N 1
ATOM 3994 C CA . LYS D 1 79 ? 38.110 -26.807 48.556 1.00 44.09 79 LYS B CA 1
ATOM 3995 C C . LYS D 1 79 ? 37.404 -27.367 49.787 1.00 46.34 79 LYS B C 1
ATOM 3996 O O . LYS D 1 79 ? 36.466 -26.753 50.298 1.00 44.93 79 LYS B O 1
ATOM 4002 N N . GLU D 1 80 ? 37.843 -28.528 50.262 1.00 45.66 80 GLU B N 1
ATOM 4003 C CA . GLU D 1 80 ? 37.209 -29.149 51.422 1.00 48.04 80 GLU B CA 1
ATOM 4004 C C . GLU D 1 80 ? 37.366 -28.296 52.680 1.00 47.20 80 GLU B C 1
ATOM 4005 O O . GLU D 1 80 ? 36.464 -28.231 53.516 1.00 47.57 80 GLU B O 1
ATOM 4011 N N . LYS D 1 81 ? 38.521 -27.656 52.814 1.00 43.88 81 LYS B N 1
ATOM 4012 C CA . LYS D 1 81 ? 38.794 -26.816 53.969 1.00 43.69 81 LYS B CA 1
ATOM 4013 C C . LYS D 1 81 ? 37.947 -25.542 53.864 1.00 40.38 81 LYS B C 1
ATOM 4014 O O . LYS D 1 81 ? 37.360 -25.099 54.836 1.00 37.13 81 LYS B O 1
ATOM 4020 N N . LEU D 1 82 ? 37.882 -24.963 52.671 1.00 39.93 82 LEU B N 1
ATOM 4021 C CA . LEU D 1 82 ? 37.085 -23.759 52.447 1.00 43.84 82 LEU B CA 1
ATOM 4022 C C . LEU D 1 82 ? 35.625 -24.003 52.812 1.00 45.58 82 LEU B C 1
ATOM 4023 O O . LEU D 1 82 ? 34.984 -23.153 53.438 1.00 47.25 82 LEU B O 1
ATOM 4028 N N . THR D 1 83 ? 35.120 -25.176 52.439 1.00 46.92 83 THR B N 1
ATOM 4029 C CA . THR D 1 83 ? 33.741 -25.554 52.722 1.00 43.51 83 THR B CA 1
ATOM 4030 C C . THR D 1 83 ? 33.536 -25.688 54.227 1.00 43.62 83 THR B C 1
ATOM 4031 O O . THR D 1 83 ? 32.543 -25.208 54.774 1.00 45.32 83 THR B O 1
ATOM 4035 N N . LYS D 1 84 ? 34.487 -26.325 54.899 1.00 43.28 84 LYS B N 1
ATOM 4036 C CA . LYS D 1 84 ? 34.395 -26.518 56.338 1.00 47.50 84 LYS B CA 1
ATOM 4037 C C . LYS D 1 84 ? 34.447 -25.171 57.095 1.00 47.35 84 LYS B C 1
ATOM 4038 O O . LYS D 1 84 ? 33.707 -24.959 58.060 1.00 47.98 84 LYS B O 1
ATOM 4044 N N . ILE D 1 85 ? 35.327 -24.277 56.651 1.00 43.48 85 ILE B N 1
ATOM 4045 C CA . ILE D 1 85 ? 35.497 -22.951 57.248 1.00 41.97 85 ILE B CA 1
ATOM 4046 C C . ILE D 1 85 ? 34.222 -22.117 57.116 1.00 44.44 85 ILE B C 1
ATOM 4047 O O . ILE D 1 85 ? 33.740 -21.535 58.096 1.00 47.40 85 ILE B O 1
ATOM 4052 N N . LYS D 1 86 ? 33.678 -22.060 55.908 1.00 42.66 86 LYS B N 1
ATOM 4053 C CA . LYS D 1 86 ? 32.451 -21.313 55.672 1.00 45.12 86 LYS B CA 1
ATOM 4054 C C . LYS D 1 86 ? 31.299 -21.812 56.545 1.00 46.36 86 LYS B C 1
ATOM 4055 O O . LYS D 1 86 ? 30.547 -21.008 57.099 1.00 49.87 86 LYS B O 1
ATOM 4061 N N . LYS D 1 87 ? 31.167 -23.130 56.681 1.00 43.99 87 LYS B N 1
ATOM 4062 C CA . LYS D 1 87 ? 30.087 -23.700 57.485 1.00 45.39 87 LYS B CA 1
ATOM 4063 C C . LYS D 1 87 ? 30.279 -23.422 58.973 1.00 41.13 87 LYS B C 1
ATOM 4064 O O . LYS D 1 87 ? 29.316 -23.151 59.690 1.00 39.68 87 LYS B O 1
ATOM 4070 N N . GLY D 1 88 ? 31.523 -23.512 59.434 1.00 39.62 88 GLY B N 1
ATOM 4071 C CA . GLY D 1 88 ? 31.800 -23.254 60.833 1.00 39.01 88 GLY B CA 1
ATOM 4072 C C . GLY D 1 88 ? 31.478 -21.813 61.201 1.00 36.95 88 GLY B C 1
ATOM 4073 O O . GLY D 1 88 ? 30.811 -21.562 62.190 1.00 40.29 88 GLY B O 1
ATOM 4074 N N . LEU D 1 89 ? 31.934 -20.861 60.394 1.00 37.88 89 LEU B N 1
ATOM 4075 C CA . LEU D 1 89 ? 31.678 -19.446 60.671 1.00 41.57 89 LEU B CA 1
ATOM 4076 C C . LEU D 1 89 ? 30.190 -19.121 60.569 1.00 43.73 89 LEU B C 1
ATOM 4077 O O . LEU D 1 89 ? 29.647 -18.381 61.391 1.00 44.68 89 LEU B O 1
ATOM 4082 N N . GLU D 1 90 ? 29.535 -19.684 59.561 1.00 44.14 90 GLU B N 1
ATOM 4083 C CA . GLU D 1 90 ? 28.116 -19.449 59.366 1.00 48.41 90 GLU B CA 1
ATOM 4084 C C . GLU D 1 90 ? 27.344 -20.059 60.529 1.00 48.16 90 GLU B C 1
ATOM 4085 O O . GLU D 1 90 ? 26.359 -19.491 61.008 1.00 47.86 90 GLU B O 1
ATOM 4091 N N . ASN D 1 91 ? 27.809 -21.213 60.990 1.00 47.69 91 ASN B N 1
ATOM 4092 C CA . ASN D 1 91 ? 27.167 -21.899 62.093 1.00 51.42 91 ASN B CA 1
ATOM 4093 C C . ASN D 1 91 ? 27.142 -21.017 63.344 1.00 53.34 91 ASN B C 1
ATOM 4094 O O . ASN D 1 91 ? 26.184 -21.059 64.115 1.00 52.73 91 ASN B O 1
ATOM 4099 N N . ASP D 1 92 ? 28.190 -20.219 63.546 1.00 51.86 92 ASP B N 1
ATOM 4100 C CA . ASP D 1 92 ? 28.249 -19.337 64.710 1.00 50.42 92 ASP B CA 1
ATOM 4101 C C . ASP D 1 92 ? 27.840 -17.891 64.420 1.00 46.24 92 ASP B C 1
ATOM 4102 O O . ASP D 1 92 ? 28.179 -16.979 65.168 1.00 46.13 92 ASP B O 1
ATOM 4107 N N . GLY D 1 93 ? 27.097 -17.702 63.333 1.00 43.95 93 GLY B N 1
ATOM 4108 C CA . GLY D 1 93 ? 26.614 -16.382 62.964 1.00 42.64 93 GLY B CA 1
ATOM 4109 C C . GLY D 1 93 ? 27.678 -15.376 62.570 1.00 42.26 93 GLY B C 1
ATOM 4110 O O . GLY D 1 93 ? 27.420 -14.174 62.510 1.00 42.68 93 GLY B O 1
ATOM 4111 N N . LEU D 1 94 ? 28.875 -15.865 62.278 1.00 41.73 94 LEU B N 1
ATOM 4112 C CA . LEU D 1 94 ? 29.984 -14.998 61.900 1.00 36.79 94 LEU B CA 1
ATOM 4113 C C . LEU D 1 94 ? 30.045 -14.768 60.390 1.00 41.51 94 LEU B C 1
ATOM 4114 O O . LEU D 1 94 ? 30.800 -13.913 59.914 1.00 39.47 94 LEU B O 1
ATOM 4119 N N . LEU D 1 95 ? 29.239 -15.519 59.641 1.00 43.00 95 LEU B N 1
ATOM 4120 C CA . LEU D 1 95 ? 29.219 -15.407 58.181 1.00 43.76 95 LEU B CA 1
ATOM 4121 C C . LEU D 1 95 ? 27.823 -15.696 57.644 1.00 44.85 95 LEU B C 1
ATOM 4122 O 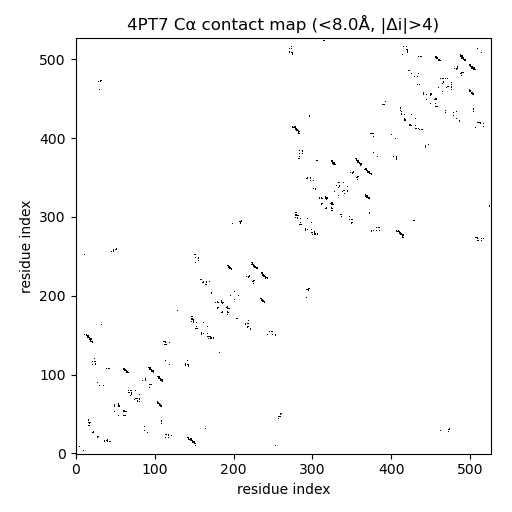O . LEU D 1 95 ? 27.156 -16.630 58.091 1.00 48.49 95 LEU B O 1
ATOM 4127 N N . ILE D 1 96 ? 27.381 -14.886 56.690 1.00 45.75 96 ILE B N 1
ATOM 4128 C CA . ILE D 1 96 ? 26.076 -15.064 56.068 1.00 48.85 96 ILE B CA 1
ATOM 4129 C C . ILE D 1 96 ? 26.301 -15.298 54.573 1.00 50.96 96 ILE B C 1
ATOM 4130 O O . ILE D 1 96 ? 27.071 -14.572 53.939 1.00 48.38 96 ILE B O 1
ATOM 4135 N N . GLN D 1 97 ? 25.648 -16.321 54.024 1.00 54.85 97 GLN B N 1
ATOM 4136 C CA . GLN D 1 97 ? 25.773 -16.644 52.602 1.00 63.26 97 GLN B CA 1
ATOM 4137 C C . GLN D 1 97 ? 24.455 -16.475 51.865 1.00 67.95 97 GLN B C 1
ATOM 4138 O O . GLN D 1 97 ? 23.400 -16.879 52.351 1.00 67.62 97 GLN B O 1
ATOM 4144 N N . LYS D 1 98 ? 24.527 -15.886 50.679 1.00 73.72 98 LYS B N 1
ATOM 4145 C CA . LYS D 1 98 ? 23.349 -15.685 49.850 1.00 82.08 98 LYS B CA 1
ATOM 4146 C C . LYS D 1 98 ? 23.653 -16.187 48.444 1.00 86.05 98 LYS B C 1
ATOM 4147 O O . LYS D 1 98 ? 24.155 -15.439 47.606 1.00 86.53 98 LYS B O 1
ATOM 4153 N N . ARG D 1 99 ? 23.366 -17.465 48.204 1.00 91.25 99 ARG B N 1
ATOM 4154 C CA . ARG D 1 99 ? 23.612 -18.084 46.903 1.00 94.43 99 ARG B CA 1
ATOM 4155 C C . ARG D 1 99 ? 22.857 -17.410 45.765 1.00 95.42 99 ARG B C 1
ATOM 4156 O O . ARG D 1 99 ? 21.652 -17.173 45.854 1.00 93.30 99 ARG B O 1
ATOM 4164 N N . ARG D 1 100 ? 23.588 -17.095 44.698 1.00 98.75 100 ARG B N 1
ATOM 4165 C CA . ARG D 1 100 ? 23.019 -16.436 43.527 1.00 102.65 100 ARG B CA 1
ATOM 4166 C C . ARG D 1 100 ? 22.707 -17.456 42.435 1.00 105.96 100 ARG B C 1
ATOM 4167 O O . ARG D 1 100 ? 23.329 -18.524 42.369 1.00 105.98 100 ARG B O 1
ATOM 4175 N N . GLY D 1 101 ? 21.747 -17.117 41.578 1.00 108.34 101 GLY B N 1
ATOM 4176 C CA . GLY D 1 101 ? 21.370 -18.010 40.499 1.00 110.38 101 GLY B CA 1
ATOM 4177 C C . GLY D 1 101 ? 22.498 -18.165 39.498 1.00 111.98 101 GLY B C 1
ATOM 4178 O O . GLY D 1 101 ? 23.551 -17.537 39.637 1.00 112.48 101 GLY B O 1
ATOM 4179 N N . LEU D 1 102 ? 22.283 -19.001 38.487 1.00 111.96 102 LEU B N 1
ATOM 4180 C CA . LEU D 1 102 ? 23.296 -19.225 37.466 1.00 110.74 102 LEU B CA 1
ATOM 4181 C C . LEU D 1 102 ? 24.583 -19.716 38.131 1.00 108.85 102 LEU B C 1
ATOM 4182 O O . LEU D 1 102 ? 24.550 -20.283 39.227 1.00 108.45 102 LEU B O 1
ATOM 4187 N N . ASN D 1 103 ? 25.714 -19.500 37.468 1.00 105.91 103 ASN B N 1
ATOM 4188 C CA . ASN D 1 103 ? 27.000 -19.923 38.004 1.00 104.28 103 ASN B CA 1
ATOM 4189 C C . ASN D 1 103 ? 27.729 -18.755 38.666 1.00 101.44 103 ASN B C 1
ATOM 4190 O O . ASN D 1 103 ? 28.959 -18.746 38.750 1.00 101.41 103 ASN B O 1
ATOM 4195 N N . LYS D 1 104 ? 26.963 -17.776 39.143 1.00 95.66 104 LYS B N 1
ATOM 4196 C CA . LYS D 1 104 ? 27.533 -16.599 39.793 1.00 88.99 104 LYS B CA 1
ATOM 4197 C C . LYS D 1 104 ? 28.048 -16.907 41.198 1.00 82.97 104 LYS B C 1
ATOM 4198 O O . LYS D 1 104 ? 27.453 -17.702 41.929 1.00 82.82 104 LYS B O 1
ATOM 4204 N N . PRO D 1 105 ? 29.168 -16.277 41.591 1.00 75.31 105 PRO B N 1
ATOM 4205 C CA . PRO D 1 105 ? 29.770 -16.479 42.916 1.00 69.71 105 PRO B CA 1
A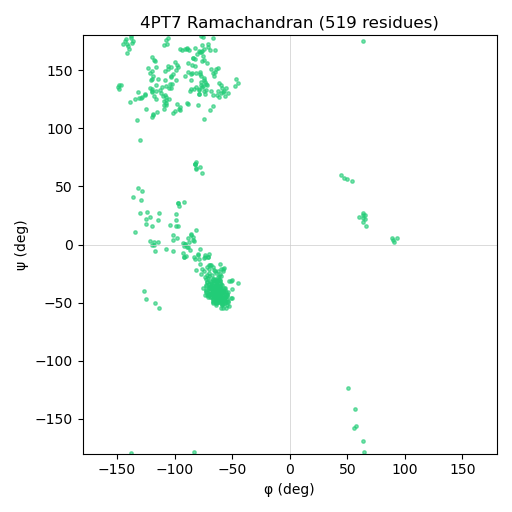TOM 4206 C C . PRO D 1 105 ? 28.815 -16.046 44.027 1.00 66.31 105 PRO B C 1
ATOM 4207 O O . PRO D 1 105 ? 28.146 -15.020 43.909 1.00 65.43 105 PRO B O 1
ATOM 4211 N N . ASN D 1 106 ? 28.754 -16.819 45.105 1.00 64.54 106 ASN B N 1
ATOM 4212 C CA . ASN D 1 106 ? 27.872 -16.481 46.216 1.00 62.42 106 ASN B CA 1
ATOM 4213 C C . ASN D 1 106 ? 28.266 -15.176 46.900 1.00 57.78 106 ASN B C 1
ATOM 4214 O O . ASN D 1 106 ? 29.436 -14.785 46.907 1.00 49.85 106 ASN B O 1
ATOM 4219 N N . ILE D 1 107 ? 27.272 -14.497 47.457 1.00 55.26 107 ILE B N 1
ATOM 4220 C CA . ILE D 1 107 ? 27.501 -13.242 48.158 1.00 55.25 107 ILE B CA 1
ATOM 4221 C C . ILE D 1 107 ? 27.790 -13.574 49.612 1.00 52.07 107 ILE B C 1
ATOM 4222 O O . ILE D 1 107 ? 26.976 -14.222 50.279 1.00 52.03 107 ILE B O 1
ATOM 4227 N N . LEU D 1 108 ? 28.953 -13.155 50.101 1.00 46.77 108 LEU B N 1
ATOM 4228 C CA . LEU D 1 108 ? 29.299 -13.429 51.490 1.00 44.94 108 LEU B CA 1
ATOM 4229 C C . LEU D 1 108 ? 29.315 -12.159 52.341 1.00 43.37 108 LEU B C 1
ATOM 4230 O O . LEU D 1 108 ? 29.838 -11.122 51.918 1.00 42.54 108 LEU B O 1
ATOM 4235 N N . TYR D 1 109 ? 28.722 -12.251 53.530 1.00 38.51 109 TYR B N 1
ATOM 4236 C CA . TYR D 1 109 ? 28.707 -11.144 54.481 1.00 40.39 109 TYR B CA 1
ATOM 4237 C C . TYR D 1 109 ? 29.412 -11.574 55.768 1.00 39.99 109 TYR B C 1
ATOM 4238 O O . TYR D 1 109 ? 28.922 -12.435 56.503 1.00 36.14 109 TYR B O 1
ATOM 4247 N N . LEU D 1 110 ? 30.575 -10.987 56.030 1.00 40.51 110 LEU B N 1
ATOM 4248 C CA . LEU D 1 110 ? 31.303 -11.292 57.254 1.00 38.55 110 LEU B CA 1
ATOM 4249 C C . LEU D 1 110 ? 30.553 -10.519 58.326 1.00 37.33 110 LEU B C 1
ATOM 4250 O O . LEU D 1 110 ? 30.164 -9.380 58.099 1.00 38.40 110 LEU B O 1
ATOM 4255 N N . MET D 1 111 ? 30.338 -11.135 59.480 1.00 37.94 111 MET B N 1
ATOM 4256 C CA . MET D 1 111 ? 29.608 -10.487 60.566 1.00 40.58 111 MET B CA 1
ATOM 4257 C C . MET D 1 111 ? 30.495 -10.300 61.791 1.00 43.20 111 MET B C 1
ATOM 4258 O O . MET D 1 111 ? 31.493 -10.996 61.966 1.00 41.79 111 MET B O 1
ATOM 4263 N N . LYS D 1 112 ? 30.119 -9.352 62.643 1.00 42.74 112 LYS B N 1
ATOM 4264 C CA . LYS D 1 112 ? 30.867 -9.089 63.861 1.00 39.81 112 LYS B CA 1
ATOM 4265 C C . LYS D 1 112 ? 30.439 -10.096 64.915 1.00 38.53 112 LYS B C 1
ATOM 4266 O O . LYS D 1 112 ? 29.333 -10.636 64.852 1.00 36.15 112 LYS B O 1
ATOM 4272 N N . PRO D 1 113 ? 31.330 -10.398 65.871 1.00 36.24 113 PRO B N 1
ATOM 4273 C CA . PRO D 1 113 ? 31.050 -11.349 66.947 1.00 37.40 113 PRO B CA 1
ATOM 4274 C C . PRO D 1 113 ? 30.111 -10.786 68.000 1.00 41.52 113 PRO B C 1
ATOM 4275 O O . PRO D 1 113 ? 29.827 -9.589 68.032 1.00 42.53 113 PRO B O 1
ATOM 4279 N N . ILE D 1 114 ? 29.629 -11.676 68.853 1.00 46.02 114 ILE B N 1
ATOM 4280 C CA . ILE D 1 114 ? 28.737 -11.328 69.941 1.00 48.65 114 ILE B CA 1
ATOM 4281 C C . ILE D 1 114 ? 29.584 -11.295 71.207 1.00 48.70 114 ILE B C 1
ATOM 4282 O O . ILE D 1 114 ? 30.543 -12.060 71.335 1.00 43.59 114 ILE B O 1
ATOM 4287 N N . VAL D 1 115 ? 29.231 -10.405 72.129 1.00 48.32 115 VAL B N 1
ATOM 4288 C CA . VAL D 1 115 ? 29.947 -10.280 73.399 1.00 48.56 115 VAL B CA 1
ATOM 4289 C C . VAL D 1 115 ? 28.957 -10.274 74.551 1.00 47.01 115 VAL B C 1
ATOM 4290 O O . VAL D 1 115 ? 28.023 -9.477 74.565 1.00 46.71 115 VAL B O 1
ATOM 4294 N N . THR D 1 116 ? 29.158 -11.170 75.511 1.00 47.41 116 THR B N 1
ATOM 4295 C CA . THR D 1 116 ? 28.277 -11.247 76.673 1.00 50.03 116 THR B CA 1
ATOM 4296 C C . THR D 1 116 ? 29.011 -10.704 77.896 1.00 54.02 116 THR B C 1
ATOM 4297 O O . THR D 1 116 ? 30.197 -10.369 77.820 1.00 50.65 116 THR B O 1
ATOM 4301 N N . GLU D 1 117 ? 28.309 -10.629 79.023 1.00 56.26 117 GLU B N 1
ATOM 4302 C CA . GLU D 1 117 ? 28.911 -10.136 80.254 1.00 58.03 117 GLU B CA 1
ATOM 4303 C C . GLU D 1 117 ? 30.050 -11.043 80.697 1.00 54.34 117 GLU B C 1
ATOM 4304 O O . GLU D 1 117 ? 31.057 -10.569 81.219 1.00 54.05 117 GLU B O 1
ATOM 4310 N N . ARG D 1 118 ? 29.888 -12.348 80.489 1.00 54.88 118 ARG B N 1
ATOM 4311 C CA . ARG D 1 118 ? 30.920 -13.305 80.868 1.00 53.86 118 ARG B CA 1
ATOM 4312 C C . ARG D 1 118 ? 32.184 -13.106 80.047 1.00 51.40 118 ARG B C 1
ATOM 4313 O O . ARG D 1 118 ? 33.298 -13.291 80.557 1.00 48.47 118 ARG B O 1
ATOM 4321 N N . ASP D 1 119 ? 32.013 -12.739 78.776 1.00 47.48 119 ASP B N 1
ATOM 4322 C CA . ASP D 1 119 ? 33.162 -12.501 77.911 1.00 47.12 119 ASP B CA 1
ATOM 4323 C C . ASP D 1 119 ? 33.907 -11.277 78.413 1.00 43.08 119 ASP B C 1
ATOM 4324 O O . ASP D 1 119 ? 35.135 -11.285 78.519 1.00 40.58 119 ASP B O 1
ATOM 4329 N N . ILE D 1 120 ? 33.153 -10.217 78.701 1.00 44.67 120 ILE B N 1
ATOM 4330 C CA . ILE D 1 120 ? 33.743 -8.968 79.182 1.00 47.86 120 ILE B CA 1
ATOM 4331 C C . ILE D 1 120 ? 34.522 -9.245 80.456 1.00 46.90 120 ILE B C 1
ATOM 4332 O O . ILE D 1 120 ? 35.698 -8.890 80.580 1.00 50.47 120 ILE B O 1
ATOM 4337 N N . TYR D 1 121 ? 33.859 -9.903 81.396 1.00 47.47 121 TYR B N 1
ATOM 4338 C CA . TYR D 1 121 ? 34.478 -10.256 82.658 1.00 48.45 121 TYR B CA 1
ATOM 4339 C C . TYR D 1 121 ? 35.759 -11.032 82.397 1.00 49.21 121 TYR B C 1
ATOM 4340 O O . TYR D 1 121 ? 36.819 -10.688 82.923 1.00 53.30 121 TYR B O 1
ATOM 4349 N N . LYS D 1 122 ? 35.664 -12.079 81.584 1.00 47.17 122 LYS B N 1
ATOM 4350 C CA . LYS D 1 122 ? 36.835 -12.890 81.288 1.00 48.68 122 LYS B CA 1
ATOM 4351 C C . LYS D 1 122 ? 37.952 -12.102 80.618 1.00 47.90 122 LYS B C 1
ATOM 4352 O O . LYS D 1 122 ? 39.118 -12.222 81.001 1.00 49.28 122 LYS B O 1
ATOM 4358 N N . ILE D 1 123 ? 37.605 -11.291 79.622 1.00 46.03 123 ILE B N 1
ATOM 4359 C CA . ILE D 1 123 ? 38.616 -10.514 78.919 1.00 45.54 123 ILE B CA 1
ATOM 4360 C C . ILE D 1 123 ? 39.298 -9.516 79.852 1.00 46.11 123 ILE B C 1
ATOM 4361 O O . ILE D 1 123 ? 40.516 -9.348 79.801 1.00 42.18 123 ILE B O 1
ATOM 4366 N N . GLU D 1 124 ? 38.520 -8.867 80.715 1.00 48.23 124 GLU B N 1
ATOM 4367 C CA . GLU D 1 124 ? 39.093 -7.915 81.661 1.00 53.79 124 GLU B CA 1
ATOM 4368 C C . GLU D 1 124 ? 40.058 -8.607 82.612 1.00 53.80 124 GLU B C 1
ATOM 4369 O O . GLU D 1 124 ? 41.173 -8.135 82.826 1.00 55.62 124 GLU B O 1
ATOM 4375 N N . LYS D 1 125 ? 39.627 -9.729 83.184 1.00 53.73 125 LYS B N 1
ATOM 4376 C CA . LYS D 1 125 ? 40.471 -10.465 84.116 1.00 55.76 125 LYS B CA 1
ATOM 4377 C C . LYS D 1 125 ? 41.821 -10.808 83.500 1.00 56.05 125 LYS B C 1
ATOM 4378 O O . LYS D 1 125 ? 42.854 -10.686 84.156 1.00 57.06 125 LYS B O 1
ATOM 4384 N N . GLU D 1 126 ? 41.822 -11.235 82.243 1.00 54.13 126 GLU B N 1
ATOM 4385 C CA . GLU D 1 126 ? 43.083 -11.592 81.610 1.00 58.03 126 GLU B CA 1
ATOM 4386 C C . GLU D 1 126 ? 43.936 -10.381 81.273 1.00 53.33 126 GLU B C 1
ATOM 4387 O O . GLU D 1 126 ? 45.155 -10.424 81.424 1.00 51.66 126 GLU B O 1
ATOM 4393 N N . GLU D 1 127 ? 43.309 -9.304 80.813 1.00 49.10 127 GLU B N 1
ATOM 4394 C CA . GLU D 1 127 ? 44.071 -8.116 80.449 1.00 50.67 127 GLU B CA 1
ATOM 4395 C C . GLU D 1 127 ? 44.658 -7.411 81.668 1.00 51.88 127 GLU B C 1
ATOM 4396 O O . GLU D 1 127 ? 45.585 -6.609 81.546 1.00 49.99 127 GLU B O 1
ATOM 4402 N N . ASN D 1 128 ? 44.125 -7.727 82.844 1.00 51.79 128 ASN B N 1
ATOM 4403 C CA . ASN D 1 128 ? 44.597 -7.116 84.080 1.00 54.34 128 ASN B CA 1
ATOM 4404 C C . ASN D 1 128 ? 45.261 -8.136 85.002 1.00 55.94 128 ASN B C 1
ATOM 4405 O O . ASN D 1 128 ? 45.383 -7.917 86.208 1.00 58.91 128 ASN B O 1
ATOM 4410 N N . ASP D 1 129 ? 45.697 -9.251 84.428 1.00 53.32 129 ASP B N 1
ATOM 4411 C CA . ASP D 1 129 ? 46.342 -10.295 85.210 1.00 53.51 129 ASP B CA 1
ATOM 4412 C C . ASP D 1 129 ? 47.780 -9.915 85.573 1.00 54.62 129 ASP B C 1
ATOM 4413 O O . ASP D 1 129 ? 48.741 -10.589 85.187 1.00 52.03 129 ASP B O 1
ATOM 4418 N N . VAL D 1 130 ? 47.914 -8.823 86.319 1.00 55.56 130 VAL B N 1
ATOM 4419 C CA . VAL D 1 130 ? 49.221 -8.330 86.750 1.00 62.16 130 VAL B CA 1
ATOM 4420 C C . VAL D 1 130 ? 49.803 -9.251 87.821 1.00 63.64 130 VAL B C 1
ATOM 4421 O O . VAL D 1 130 ? 49.070 -9.966 88.509 1.00 61.08 130 VAL B O 1
ATOM 4425 N N . GLU D 1 131 ? 51.124 -9.237 87.949 1.00 66.19 131 GLU B N 1
ATOM 4426 C CA . GLU D 1 131 ? 51.802 -10.056 88.943 1.00 72.21 131 GLU B CA 1
ATOM 4427 C C . GLU D 1 131 ? 51.548 -9.484 90.331 1.00 76.29 131 GLU B C 1
ATOM 4428 O O . GLU D 1 131 ? 51.604 -8.270 90.528 1.00 73.23 131 GLU B O 1
ATOM 4434 N N . PRO D 1 132 ? 51.267 -10.355 91.314 1.00 80.10 132 PRO B N 1
ATOM 4435 C CA . PRO D 1 132 ? 51.003 -9.927 92.693 1.00 84.89 132 PRO B CA 1
ATOM 4436 C C . PRO D 1 132 ? 52.195 -9.203 93.316 1.00 88.69 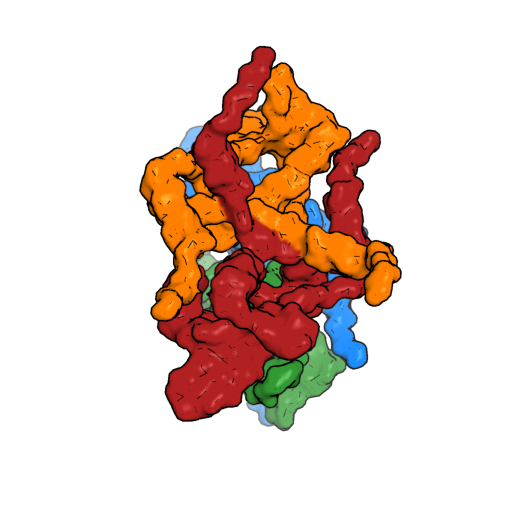132 PRO B C 1
ATOM 4437 O O . PRO D 1 132 ? 53.314 -9.724 93.320 1.00 88.24 132 PRO B O 1
ATOM 4441 N N . TYR D 1 133 ? 51.950 -8.004 93.841 1.00 92.44 133 TYR B N 1
ATOM 4442 C CA . TYR D 1 133 ? 53.007 -7.208 94.456 1.00 97.62 133 TYR B CA 1
ATOM 4443 C C . TYR D 1 133 ? 53.656 -7.942 95.632 1.00 99.91 133 TYR B C 1
ATOM 4444 O O . TYR D 1 133 ? 53.141 -9.014 96.026 1.00 101.00 133 TYR B O 1
#